Protein AF-0000000067342858 (af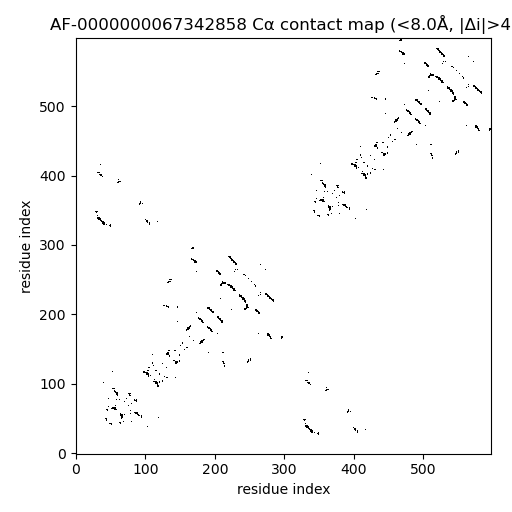db_homodimer)

Secondary structure (DSSP, 8-state):
--------------------------SS-S--S-EEEEEGGGGB-TTT-SBP-SSEEE-TT--EEEHHHHHH-S-TTB-TTT--BS--EE-HHHHHHHHHEEEE-GGGGGT---EEEGGGHHHHHTT-TT--EE--STTT--EE-HHHHHHIIIIIS---EEEEETTBEEEE---SSEEEEEEE-TT---EEEEEEEEETTTEEEEEEEEE-TTPPTT---EEEEEEEEETTTTEEEEEEEEEEEE--TT-S--GGGS--EEEE---TTSTT--EEEEEEEEE--TTS-GGG---B---/--------------------------SS-S--S-EEEEEGGGGB-TTT-SBP-SSEEE-TT--EEEHHHHHH-S-TTB-TTT--BS--EE-HHHHHHHHHEEEE-GGGGGT---EEEGGGHHHHHTT-TT--EE--STTT--EE-HHHHHHIIIIIS---EEEEETTBEEEE---SSEEEEEEE-TT---EEEEEEEEETTTEEEEEEEEE-TTPPTT---EEEEEEEEETTTTEEEEEEEEEEEE--TT-S--GGGS--EEEE---TTSTT--EEEEEEEEE--TTS-GGG---B---

pLDDT: mean 81.12, std 21.32, range [22.53, 97.94]

Solvent-accessible surface area (backbone atoms only — not comparable to full-atom values): 34402 Å² total; per-residue (Å²): 139,83,80,78,76,78,78,79,79,75,78,74,75,77,70,73,72,78,75,73,74,77,73,79,72,68,72,82,76,46,69,65,93,46,59,23,37,31,54,47,73,79,46,34,15,67,78,83,48,37,72,58,43,74,62,31,30,25,33,92,84,22,56,39,32,23,44,73,57,55,70,65,44,88,54,60,47,37,34,87,84,79,59,51,70,82,22,65,43,81,33,52,41,55,40,53,50,47,68,54,22,36,22,58,42,77,36,34,88,65,65,42,81,56,70,31,44,46,84,47,34,64,64,50,58,57,66,38,90,48,39,46,25,34,52,53,55,85,88,65,80,48,68,30,43,65,69,54,42,53,48,44,41,38,68,75,66,61,35,54,74,47,78,42,50,73,65,38,54,44,77,48,78,94,54,84,47,59,36,38,36,37,34,52,44,98,86,67,45,61,41,29,39,37,37,28,42,77,43,82,85,53,23,31,32,38,27,51,37,34,57,28,56,60,46,46,87,90,52,60,60,34,31,36,36,40,40,38,40,27,64,74,71,69,42,72,48,76,49,76,48,67,28,47,44,34,28,25,81,84,30,64,74,62,69,83,73,31,75,58,43,77,42,66,58,72,81,63,86,48,95,75,59,52,72,46,37,35,39,32,55,43,72,63,53,90,89,56,68,79,81,70,67,80,68,56,71,83,126,134,84,75,77,74,78,78,77,78,75,76,73,75,76,70,70,71,78,74,72,74,80,74,81,73,69,72,80,74,43,69,65,95,45,60,22,37,29,52,47,74,79,47,34,15,67,76,83,48,37,72,56,42,75,62,32,28,25,32,91,84,23,55,39,32,25,45,72,56,54,70,65,43,90,55,63,47,38,34,89,83,78,58,51,70,81,21,64,42,82,34,53,41,55,41,51,52,46,66,53,21,35,22,59,41,79,37,34,89,67,65,42,80,55,68,31,44,44,83,48,34,64,64,50,58,58,66,39,90,47,39,46,26,35,52,54,55,86,87,65,79,48,68,30,43,65,69,54,42,52,49,43,40,38,68,75,66,60,34,54,71,46,76,42,51,74,64,39,54,44,77,48,77,94,53,86,45,59,37,37,37,35,34,51,45,96,86,66,45,60,42,30,40,38,38,29,42,79,42,83,85,55,24,31,31,38,29,51,34,34,58,29,55,60,48,45,88,91,52,62,58,33,30,36,35,40,39,37,38,28,64,75,72,69,42,71,49,77,49,75,49,68,27,46,43,33,27,25,80,85,29,64,72,63,71,82,75,31,78,58,43,79,43,66,59,73,81,62,86,47,94,73,60,51,72,48,37,35,38,33,56,42,72,62,53,91,88,56,70,80,82,71,67,81,70,57,71,83,127

Radius of gyration: 39.53 Å; Cα contacts (8 Å, |Δi|>4): 1165; chains: 2; bounding box: 74×125×82 Å

Structure (mmCIF, N/CA/C/O backbone):
data_AF-0000000067342858-model_v1
#
loop_
_entity.id
_entity.type
_entity.pdbx_description
1 polymer 'RING-type E3 ubiquitin transferase'
#
loop_
_atom_site.group_PDB
_atom_site.id
_atom_site.type_symbol
_atom_site.label_atom_id
_atom_site.label_alt_id
_atom_site.label_comp_id
_atom_site.label_asym_id
_atom_site.label_entity_id
_atom_site.label_seq_id
_atom_site.pdbx_PDB_ins_code
_atom_site.Cartn_x
_atom_site.Cartn_y
_atom_site.Cartn_z
_atom_site.occupancy
_atom_site.B_iso_or_equiv
_atom_site.auth_seq_id
_atom_site.auth_comp_id
_atom_site.auth_asym_id
_atom_site.auth_atom_id
_atom_site.pdbx_PDB_model_num
ATOM 1 N N . MET A 1 1 ? 21.906 -48.75 40.406 1 25.83 1 MET A N 1
ATOM 2 C CA . MET A 1 1 ? 20.672 -48.219 39.844 1 25.83 1 MET A CA 1
ATOM 3 C C . MET A 1 1 ? 20.703 -46.688 39.812 1 25.83 1 MET A C 1
ATOM 5 O O . MET A 1 1 ? 20.219 -46 40.719 1 25.83 1 MET A O 1
ATOM 9 N N . SER A 1 2 ? 21.875 -46.094 39.406 1 26.59 2 SER A N 1
ATOM 10 C CA . SER A 1 2 ? 22.375 -44.719 39.5 1 26.59 2 SER A CA 1
ATOM 11 C C . SER A 1 2 ? 21.578 -43.781 38.594 1 26.59 2 SER A C 1
ATOM 13 O O . SER A 1 2 ? 21.438 -44.031 37.406 1 26.59 2 SER A O 1
ATOM 15 N N . SER A 1 3 ? 20.562 -43.031 39.188 1 25.73 3 SER A N 1
ATOM 16 C CA . SER A 1 3 ? 19.469 -42.156 38.781 1 25.73 3 SER A CA 1
ATOM 17 C C . SER A 1 3 ? 19.984 -40.875 38.156 1 25.73 3 SER A C 1
ATOM 19 O O . SER A 1 3 ? 20.484 -40 38.844 1 25.73 3 SER A O 1
ATOM 21 N N . ASP A 1 4 ? 20.75 -40.969 37.031 1 26.08 4 ASP A N 1
ATOM 22 C CA . ASP A 1 4 ? 21.422 -39.844 36.406 1 26.08 4 ASP A CA 1
ATOM 23 C C . ASP A 1 4 ? 20.422 -38.781 35.938 1 26.08 4 ASP A C 1
ATOM 25 O O . ASP A 1 4 ? 19.547 -39.062 35.125 1 26.08 4 ASP A O 1
ATOM 29 N N . GLY A 1 5 ? 19.938 -37.938 36.844 1 23.19 5 GLY A N 1
ATOM 30 C CA . GLY A 1 5 ? 18.969 -36.875 36.719 1 23.19 5 GLY A CA 1
ATOM 31 C C . GLY A 1 5 ? 19.375 -35.812 35.688 1 23.19 5 GLY A C 1
ATOM 32 O O . GLY A 1 5 ? 20.406 -35.156 35.875 1 23.19 5 GLY A O 1
ATOM 33 N N . ILE A 1 6 ? 19.188 -36.094 34.375 1 27.61 6 ILE A N 1
ATOM 34 C CA . ILE A 1 6 ? 19.5 -35.188 33.281 1 27.61 6 ILE A CA 1
ATOM 35 C C . ILE A 1 6 ? 18.812 -33.844 33.5 1 27.61 6 ILE A C 1
ATOM 37 O O . ILE A 1 6 ? 17.594 -33.781 33.688 1 27.61 6 ILE A O 1
ATOM 41 N N . GLU A 1 7 ? 19.5 -32.875 34.125 1 25.16 7 GLU A N 1
ATOM 42 C CA . GLU A 1 7 ? 19.047 -31.516 34.344 1 25.16 7 GLU A CA 1
ATOM 43 C C . GLU A 1 7 ? 18.688 -30.828 33.031 1 25.16 7 GLU A C 1
ATOM 45 O O . GLU A 1 7 ? 19.484 -30.828 32.062 1 25.16 7 GLU A O 1
ATOM 50 N N . ALA A 1 8 ? 17.359 -30.734 32.656 1 26.06 8 ALA A N 1
ATOM 51 C CA . ALA A 1 8 ? 16.688 -30.062 31.531 1 26.06 8 ALA A CA 1
ATOM 52 C C . ALA A 1 8 ? 17.078 -28.594 31.453 1 26.06 8 ALA A C 1
ATOM 54 O O . ALA A 1 8 ? 16.828 -27.828 32.375 1 26.06 8 ALA A O 1
ATOM 55 N N . THR A 1 9 ? 18.281 -28.297 30.953 1 26.48 9 THR A N 1
ATOM 56 C CA . THR A 1 9 ? 18.656 -26.906 30.719 1 26.48 9 THR A CA 1
ATOM 57 C C . THR A 1 9 ? 17.625 -26.203 29.859 1 26.48 9 THR A C 1
ATOM 59 O O . THR A 1 9 ? 17.391 -26.594 28.703 1 26.48 9 THR A O 1
ATOM 62 N N . GLY A 1 10 ? 16.438 -25.781 30.406 1 22.8 10 GLY A N 1
ATOM 63 C CA . GLY A 1 10 ? 15.375 -25 29.812 1 22.8 10 GLY A CA 1
ATOM 64 C C . GLY A 1 10 ? 15.883 -23.766 29.094 1 22.8 10 GLY A C 1
ATOM 65 O O . GLY A 1 10 ? 16.406 -22.844 29.719 1 22.8 10 GLY A O 1
ATOM 66 N N . THR A 1 11 ? 16.562 -23.891 27.938 1 26.41 11 THR A N 1
ATOM 67 C CA . THR A 1 11 ? 16.922 -22.719 27.141 1 26.41 11 THR A CA 1
ATOM 68 C C . THR A 1 11 ? 15.695 -21.844 26.875 1 26.41 11 THR A C 1
ATOM 70 O O . THR A 1 11 ? 14.758 -22.281 26.203 1 26.41 11 THR A O 1
ATOM 73 N N . ARG A 1 12 ? 15.211 -21.047 27.859 1 25.5 12 ARG A N 1
ATOM 74 C CA . ARG A 1 12 ? 14.172 -20.031 27.703 1 25.5 12 ARG A CA 1
ATOM 75 C C . ARG A 1 12 ? 14.445 -19.141 26.5 1 25.5 12 ARG A C 1
ATOM 77 O O . ARG A 1 12 ? 15.5 -18.5 26.406 1 25.5 12 ARG A O 1
ATOM 84 N N . SER A 1 13 ? 13.922 -19.484 25.344 1 28.52 13 SER A N 1
ATOM 85 C CA . SER A 1 13 ? 13.867 -18.609 24.172 1 28.52 13 SER A CA 1
ATOM 86 C C . SER A 1 13 ? 13.359 -17.219 24.547 1 28.52 13 SER A C 1
ATOM 88 O O . SER A 1 13 ? 12.266 -17.078 25.094 1 28.52 13 SER A O 1
ATOM 90 N N . THR A 1 14 ? 14.203 -16.328 25.109 1 29.16 14 THR A N 1
ATOM 91 C CA . THR A 1 14 ? 13.898 -14.922 25.344 1 29.16 14 THR A CA 1
ATOM 92 C C . THR A 1 14 ? 13.117 -14.328 24.172 1 29.16 14 THR A C 1
ATOM 94 O O . THR A 1 14 ? 13.664 -14.148 23.094 1 29.16 14 THR A O 1
ATOM 97 N N . GLU A 1 15 ? 11.898 -14.719 23.984 1 30.17 15 GLU A N 1
ATOM 98 C CA . GLU A 1 15 ? 11 -13.969 23.125 1 30.17 15 GLU A CA 1
ATOM 99 C C . GLU A 1 15 ? 11.086 -12.469 23.406 1 30.17 15 GLU A C 1
ATOM 101 O O . GLU A 1 15 ? 10.82 -12.023 24.516 1 30.17 15 GLU A O 1
ATOM 106 N N . GLU A 1 16 ? 12.117 -11.797 22.969 1 32.66 16 GLU A N 1
ATOM 107 C CA . GLU A 1 16 ? 12.148 -10.336 23.094 1 32.66 16 GLU A CA 1
ATOM 108 C C . GLU A 1 16 ? 10.781 -9.727 22.797 1 32.66 16 GLU A C 1
ATOM 110 O O . GLU A 1 16 ? 10.164 -10.062 21.781 1 32.66 16 GLU A O 1
ATOM 115 N N . PRO A 1 17 ? 10.039 -9.336 23.812 1 31.23 17 PRO A N 1
ATOM 116 C CA . PRO A 1 17 ? 8.727 -8.719 23.609 1 31.23 17 PRO A CA 1
ATOM 117 C C . PRO A 1 17 ? 8.719 -7.703 22.469 1 31.23 17 PRO A C 1
ATOM 119 O O . PRO A 1 17 ? 9.719 -7.008 22.25 1 31.23 17 PRO A O 1
ATOM 122 N N . MET A 1 18 ? 8.094 -7.988 21.438 1 32.47 18 MET A N 1
ATOM 123 C CA . MET A 1 18 ? 7.727 -7 20.422 1 32.47 18 MET A CA 1
ATOM 124 C C . MET A 1 18 ? 7.242 -5.707 21.078 1 32.47 18 MET A C 1
ATOM 126 O O . MET A 1 18 ? 6.203 -5.688 21.734 1 32.47 18 MET A O 1
ATOM 130 N N . MET A 1 19 ? 8.117 -4.949 21.734 1 28.22 19 MET A N 1
ATOM 131 C CA . MET A 1 19 ? 7.746 -3.693 22.391 1 28.22 19 MET A CA 1
ATOM 132 C C . MET A 1 19 ? 6.746 -2.914 21.547 1 28.22 19 MET A C 1
ATOM 134 O O . MET A 1 19 ? 7.043 -2.533 20.406 1 28.22 19 MET A O 1
ATOM 138 N N . GLU A 1 20 ? 5.555 -3.205 21.625 1 32.12 20 GLU A N 1
ATOM 139 C CA . GLU A 1 20 ? 4.484 -2.328 21.156 1 32.12 20 GLU A CA 1
ATOM 140 C C . GLU A 1 20 ? 4.684 -0.899 21.656 1 32.12 20 GLU A C 1
ATOM 142 O O . GLU A 1 20 ? 4.566 -0.631 22.859 1 32.12 20 GLU A O 1
ATOM 147 N N . THR A 1 21 ? 5.695 -0.177 21.328 1 30.83 21 THR A N 1
ATOM 148 C CA . THR A 1 21 ? 5.809 1.231 21.688 1 30.83 21 THR A CA 1
ATOM 149 C C . THR A 1 21 ? 4.484 1.955 21.453 1 30.83 21 THR A C 1
ATOM 151 O O . THR A 1 21 ? 3.955 1.951 20.344 1 30.83 21 THR A O 1
ATOM 154 N N . LYS A 1 22 ? 3.6 1.973 22.391 1 29.86 22 LYS A N 1
ATOM 155 C CA . LYS A 1 22 ? 2.406 2.811 22.469 1 29.86 22 LYS A CA 1
ATOM 156 C C . LYS A 1 22 ? 2.742 4.273 22.203 1 29.86 22 LYS A C 1
ATOM 158 O O . LYS A 1 22 ? 3.479 4.902 22.953 1 29.86 22 LYS A O 1
ATOM 163 N N . ARG A 1 23 ? 2.959 4.734 21.031 1 35.06 23 ARG A N 1
ATOM 164 C CA . ARG A 1 23 ? 3.121 6.125 20.609 1 35.06 23 ARG A CA 1
ATOM 165 C C . ARG A 1 23 ? 2 6.996 21.156 1 35.06 23 ARG A C 1
ATOM 167 O O . ARG A 1 23 ? 0.822 6.742 20.906 1 35.06 23 ARG A O 1
ATOM 174 N N . ARG A 1 24 ? 2.133 7.543 22.312 1 31.53 24 ARG A N 1
ATOM 175 C CA . ARG A 1 24 ? 1.28 8.672 22.656 1 31.53 24 ARG A CA 1
ATOM 176 C C . ARG A 1 24 ? 1.349 9.758 21.578 1 31.53 24 ARG A C 1
ATOM 178 O O . ARG A 1 24 ? 2.42 10.305 21.312 1 31.53 24 ARG A O 1
ATOM 185 N N . ARG A 1 25 ? 0.601 9.672 20.531 1 33.81 25 ARG A N 1
ATOM 186 C CA . ARG A 1 25 ? 0.325 10.656 19.5 1 33.81 25 ARG A CA 1
ATOM 187 C C . ARG A 1 25 ? 0.035 12.023 20.094 1 33.81 25 ARG A C 1
ATOM 189 O O . ARG A 1 25 ? -1.088 12.297 20.516 1 33.81 25 ARG A O 1
ATOM 196 N N . THR A 1 26 ? 0.784 12.523 20.859 1 32.31 26 THR A N 1
ATOM 197 C CA . THR A 1 26 ? 0.314 13.852 21.234 1 32.31 26 THR A CA 1
ATOM 198 C C . THR A 1 26 ? -0.081 14.656 20 1 32.31 26 THR A C 1
ATOM 200 O O . THR A 1 26 ? -1.143 15.281 19.984 1 32.31 26 THR A O 1
ATOM 203 N N . GLY A 1 27 ? 0.974 15.438 19.375 1 35.84 27 GLY A N 1
ATOM 204 C CA . GLY A 1 27 ? 0.643 16.516 18.453 1 35.84 27 GLY A CA 1
ATOM 205 C C . GLY A 1 27 ? -0.039 16.031 17.188 1 35.84 27 GLY A C 1
ATOM 206 O O . GLY A 1 27 ? 0.161 14.898 16.766 1 35.84 27 GLY A O 1
ATOM 207 N N . LYS A 1 28 ? -1.303 16.531 16.812 1 39.69 28 LYS A N 1
ATOM 208 C CA . LYS A 1 28 ? -2.289 16.297 15.758 1 39.69 28 LYS A CA 1
ATOM 209 C C . LYS A 1 28 ? -1.612 16.047 14.414 1 39.69 28 LYS A C 1
ATOM 211 O O . LYS A 1 28 ? -2.285 15.836 13.398 1 39.69 28 LYS A O 1
ATOM 216 N N . GLU A 1 29 ? -0.425 16.547 14.203 1 42.97 29 GLU A N 1
ATOM 217 C CA . GLU A 1 29 ? -0.01 16.406 12.805 1 42.97 29 GLU A CA 1
ATOM 218 C C . GLU A 1 29 ? 0.329 14.953 12.477 1 42.97 29 GLU A C 1
ATOM 220 O O . GLU A 1 29 ? 1.195 14.688 11.641 1 42.97 29 GLU A O 1
ATOM 225 N N . GLY A 1 30 ? 0.067 14.133 13.359 1 45.06 30 GLY A N 1
ATOM 226 C CA . GLY A 1 30 ? 0.321 12.773 12.906 1 45.06 30 GLY A CA 1
ATOM 227 C C . GLY A 1 30 ? -0.288 12.469 11.555 1 45.06 30 GLY A C 1
ATOM 228 O O . GLY A 1 30 ? -1.167 13.188 11.086 1 45.06 30 GLY A O 1
ATOM 229 N N . SER A 1 31 ? 0.446 11.727 10.688 1 51.41 31 SER A N 1
ATOM 230 C CA . SER A 1 31 ? -0.013 11.32 9.359 1 51.41 31 SER A CA 1
ATOM 231 C C . SER A 1 31 ? -1.472 10.875 9.398 1 51.41 31 SER A C 1
ATOM 233 O O . SER A 1 31 ? -1.879 10.125 10.289 1 51.41 31 SER A O 1
ATOM 235 N N . VAL A 1 32 ? -2.393 11.773 9.086 1 54.97 32 VAL A N 1
ATOM 236 C CA . VAL A 1 32 ? -3.762 11.336 8.836 1 54.97 32 VAL A CA 1
ATOM 237 C C . VAL A 1 32 ? -3.756 9.914 8.281 1 54.97 32 VAL A C 1
ATOM 239 O O . VAL A 1 32 ? -2.848 9.531 7.543 1 54.97 32 VAL A O 1
ATOM 242 N N . ALA A 1 33 ? -4.586 9.047 8.898 1 63.28 33 ALA A N 1
ATOM 243 C CA . ALA A 1 33 ? -4.973 7.645 8.758 1 63.28 33 ALA A CA 1
ATOM 244 C C . ALA A 1 33 ? -5.324 7.32 7.305 1 63.28 33 ALA A C 1
ATOM 246 O O . ALA A 1 33 ? -6.238 7.926 6.734 1 63.28 33 ALA A O 1
ATOM 247 N N . GLY A 1 34 ? -4.117 7.152 6.395 1 83.44 34 GLY A N 1
ATOM 248 C CA . GLY A 1 34 ? -4.465 6.613 5.09 1 83.44 34 GLY A CA 1
ATOM 249 C C . GLY A 1 34 ? -3.564 5.469 4.656 1 83.44 34 GLY A C 1
ATOM 250 O O . GLY A 1 34 ? -2.516 5.238 5.262 1 83.44 34 GLY A O 1
ATOM 251 N N . ASP A 1 35 ? -4.121 4.695 3.846 1 93.19 35 ASP A N 1
ATOM 252 C CA . ASP A 1 35 ? -3.383 3.566 3.287 1 93.19 35 ASP A CA 1
ATOM 253 C C . ASP A 1 35 ? -2.703 3.951 1.974 1 93.19 35 ASP A C 1
ATOM 255 O O . ASP A 1 35 ? -3.289 4.656 1.148 1 93.19 35 ASP A O 1
ATOM 259 N N . GLY A 1 36 ? -1.426 3.668 1.98 1 95.81 36 GLY A N 1
ATOM 260 C CA . GLY A 1 36 ? -0.718 3.756 0.713 1 95.81 36 GLY A CA 1
ATOM 261 C C . GLY A 1 36 ? -0.743 2.461 -0.075 1 95.81 36 GLY A C 1
ATOM 262 O O . GLY A 1 36 ? -1.116 1.412 0.455 1 95.81 36 GLY A O 1
ATOM 263 N N . THR A 1 37 ? -0.536 2.598 -1.383 1 96.38 37 THR A N 1
ATOM 264 C CA . THR A 1 37 ? -0.442 1.429 -2.25 1 96.38 37 THR A CA 1
ATOM 265 C C . THR A 1 37 ? 0.983 1.251 -2.766 1 96.38 37 THR A C 1
ATOM 267 O O . THR A 1 37 ? 1.704 2.232 -2.963 1 96.38 37 THR A O 1
ATOM 270 N N . ILE A 1 38 ? 1.352 0.044 -2.891 1 96.31 38 ILE A N 1
ATOM 271 C CA . ILE A 1 38 ? 2.674 -0.273 -3.416 1 96.31 38 ILE A CA 1
ATOM 272 C C . ILE A 1 38 ? 2.574 -1.441 -4.395 1 96.31 38 ILE A C 1
ATOM 274 O O . ILE A 1 38 ? 1.847 -2.406 -4.148 1 96.31 38 ILE A O 1
ATOM 278 N N . ALA A 1 39 ? 3.254 -1.263 -5.5 1 94.81 39 ALA A N 1
ATOM 279 C CA . ALA A 1 39 ? 3.352 -2.398 -6.41 1 94.81 39 ALA A CA 1
ATOM 280 C C . ALA A 1 39 ? 4.141 -3.541 -5.785 1 94.81 39 ALA A C 1
ATOM 282 O O . ALA A 1 39 ? 5.281 -3.354 -5.352 1 94.81 39 ALA A O 1
ATOM 283 N N . LEU A 1 40 ? 3.549 -4.676 -5.758 1 94.44 40 LEU A N 1
ATOM 284 C CA . LEU A 1 40 ? 4.168 -5.812 -5.082 1 94.44 40 LEU A CA 1
ATOM 285 C C . LEU A 1 40 ? 5.48 -6.195 -5.754 1 94.44 40 LEU A C 1
ATOM 287 O O . LEU A 1 40 ? 6.387 -6.727 -5.109 1 94.44 40 LEU A O 1
ATOM 291 N N . GLU A 1 41 ? 5.621 -5.891 -6.988 1 92.69 41 GLU A N 1
ATOM 292 C CA . GLU A 1 41 ? 6.848 -6.188 -7.723 1 92.69 41 GLU A CA 1
ATOM 293 C C . GLU A 1 41 ? 8.039 -5.43 -7.137 1 92.69 41 GLU A C 1
ATOM 295 O O . GLU A 1 41 ? 9.188 -5.852 -7.289 1 92.69 41 GLU A O 1
ATOM 300 N N . ALA A 1 42 ? 7.746 -4.328 -6.52 1 93.81 42 ALA A N 1
ATOM 301 C CA . ALA A 1 42 ? 8.797 -3.525 -5.898 1 93.81 42 ALA A CA 1
ATOM 302 C C . ALA A 1 42 ? 9.398 -4.242 -4.695 1 93.81 42 ALA A C 1
ATOM 304 O O . ALA A 1 42 ? 10.453 -3.846 -4.188 1 93.81 42 ALA A O 1
ATOM 305 N N . LEU A 1 43 ? 8.781 -5.309 -4.301 1 96.12 43 LEU A N 1
ATOM 306 C CA . LEU A 1 43 ? 9.195 -6.035 -3.104 1 96.12 43 LEU A CA 1
ATOM 307 C C . LEU A 1 43 ? 9.734 -7.414 -3.465 1 96.12 43 LEU A C 1
ATOM 309 O O . LEU A 1 43 ? 9.688 -8.336 -2.65 1 96.12 43 LEU A O 1
ATOM 313 N N . ASP A 1 44 ? 10.203 -7.551 -4.645 1 95.62 44 ASP A N 1
ATOM 314 C CA . ASP A 1 44 ? 10.758 -8.828 -5.078 1 95.62 44 ASP A CA 1
ATOM 315 C C . ASP A 1 44 ? 12.25 -8.898 -4.793 1 95.62 44 ASP A C 1
ATOM 317 O O . ASP A 1 44 ? 12.953 -7.891 -4.871 1 95.62 44 ASP A O 1
ATOM 321 N N . CYS A 1 45 ? 12.695 -10.07 -4.492 1 97.19 45 CYS A N 1
ATOM 322 C CA . CYS A 1 45 ? 14.125 -10.344 -4.352 1 97.19 45 CYS A CA 1
ATOM 323 C C . CYS A 1 45 ? 14.852 -10.125 -5.672 1 97.19 45 CYS A C 1
ATOM 325 O O . CYS A 1 45 ? 14.359 -10.508 -6.73 1 97.19 45 CYS A O 1
ATOM 327 N N . THR A 1 46 ? 16.016 -9.562 -5.605 1 96.44 46 THR A N 1
ATOM 328 C CA . THR A 1 46 ? 16.734 -9.234 -6.824 1 96.44 46 THR A CA 1
ATOM 329 C C . THR A 1 46 ? 17.516 -10.445 -7.332 1 96.44 46 THR A C 1
ATOM 331 O O . THR A 1 46 ? 18.125 -10.398 -8.398 1 96.44 46 THR A O 1
ATOM 334 N N . VAL A 1 47 ? 17.469 -11.516 -6.637 1 95.62 47 VAL A N 1
ATOM 335 C CA . VAL A 1 47 ? 18.188 -12.727 -7.027 1 95.62 47 VAL A CA 1
ATOM 336 C C . VAL A 1 47 ? 17.203 -13.766 -7.555 1 95.62 47 VAL A C 1
ATOM 338 O O . VAL A 1 47 ? 17.297 -14.203 -8.703 1 95.62 47 VAL A O 1
ATOM 341 N N . CYS A 1 48 ? 16.203 -14.125 -6.793 1 94.25 48 CYS A N 1
ATOM 342 C CA . CYS A 1 48 ? 15.289 -15.18 -7.199 1 94.25 48 CYS A CA 1
ATOM 343 C C . CYS A 1 48 ? 14.062 -14.594 -7.891 1 94.25 48 CYS A C 1
ATOM 345 O O . CYS A 1 48 ? 13.297 -15.32 -8.523 1 94.25 48 CYS A O 1
ATOM 347 N N . TYR A 1 49 ? 13.75 -13.312 -7.637 1 93.69 49 TYR A N 1
ATOM 348 C CA . TYR A 1 49 ? 12.672 -12.562 -8.266 1 93.69 49 TYR A CA 1
ATOM 349 C C . TYR A 1 49 ? 11.32 -12.969 -7.688 1 93.69 49 TYR A C 1
ATOM 351 O O . TYR A 1 49 ? 10.273 -12.672 -8.273 1 93.69 49 TYR A O 1
ATOM 359 N N . HIS A 1 50 ? 11.305 -13.664 -6.637 1 92.62 50 HIS A N 1
ATOM 360 C CA . HIS A 1 50 ? 10.094 -13.961 -5.879 1 92.62 50 HIS A CA 1
ATOM 361 C C . HIS A 1 50 ? 9.867 -12.945 -4.766 1 92.62 50 HIS A C 1
ATOM 363 O O . HIS A 1 50 ? 10.773 -12.18 -4.434 1 92.62 50 HIS A O 1
ATOM 369 N N . PRO A 1 51 ? 8.672 -12.93 -4.254 1 94.31 51 PRO A N 1
ATOM 370 C CA . PRO A 1 51 ? 8.422 -12.016 -3.131 1 94.31 51 PRO A CA 1
ATOM 371 C C . PRO A 1 51 ? 9.414 -12.211 -1.984 1 94.31 51 PRO A C 1
ATOM 373 O O . PRO A 1 51 ? 9.703 -13.352 -1.601 1 94.31 51 PRO A O 1
ATOM 376 N N . LEU A 1 52 ? 9.82 -11.156 -1.478 1 96.94 52 LEU A N 1
ATOM 377 C CA . LEU A 1 52 ? 10.805 -11.172 -0.397 1 96.94 52 LEU A CA 1
ATOM 378 C C . LEU A 1 52 ? 10.266 -11.922 0.815 1 96.94 52 LEU A C 1
ATOM 380 O O . LEU A 1 52 ? 9.086 -11.781 1.161 1 96.94 52 LEU A O 1
ATOM 384 N N . ARG A 1 53 ? 11.156 -12.633 1.418 1 95.44 53 ARG A N 1
ATOM 385 C CA . ARG A 1 53 ? 10.859 -13.281 2.689 1 95.44 53 ARG A CA 1
ATOM 386 C C . ARG A 1 53 ? 11.883 -12.906 3.75 1 95.44 53 ARG A C 1
ATOM 388 O O . ARG A 1 53 ? 13.094 -12.984 3.508 1 95.44 53 ARG A O 1
ATOM 395 N N . PRO A 1 54 ? 11.359 -12.531 4.855 1 95.44 54 PRO A N 1
ATOM 396 C CA . PRO A 1 54 ? 12.305 -12.242 5.934 1 95.44 54 PRO A CA 1
ATOM 397 C C . PRO A 1 54 ? 13.125 -13.469 6.348 1 95.44 54 PRO A C 1
ATOM 399 O O . PRO A 1 54 ? 12.648 -14.602 6.207 1 95.44 54 PRO A O 1
ATOM 402 N N . PRO A 1 55 ? 14.375 -13.234 6.918 1 97.31 55 PRO A N 1
ATOM 403 C CA . PRO A 1 55 ? 15.094 -11.969 7.066 1 97.31 55 PRO A CA 1
ATOM 404 C C . PRO A 1 55 ? 15.602 -11.414 5.734 1 97.31 55 PRO A C 1
ATOM 406 O O . PRO A 1 55 ? 16.094 -12.18 4.898 1 97.31 55 PRO A O 1
ATOM 409 N N . VAL A 1 56 ? 15.508 -10.148 5.535 1 97.94 56 VAL A N 1
ATOM 410 C CA . VAL A 1 56 ? 15.875 -9.484 4.289 1 97.94 56 VAL A CA 1
ATOM 411 C C . VAL A 1 56 ? 17.234 -8.805 4.438 1 97.94 56 VAL A C 1
ATOM 413 O O . VAL A 1 56 ? 17.547 -8.273 5.504 1 97.94 56 VAL A O 1
ATOM 416 N N . PHE A 1 57 ? 18.047 -8.797 3.373 1 97.56 57 PHE A N 1
ATOM 417 C CA . PHE A 1 57 ? 19.359 -8.18 3.32 1 97.56 57 PHE A CA 1
ATOM 418 C C . PHE A 1 57 ? 19.453 -7.195 2.162 1 97.56 57 PHE A C 1
ATOM 420 O O . PHE A 1 57 ? 18.766 -7.348 1.153 1 97.56 57 PHE A O 1
ATOM 427 N N . GLN A 1 58 ? 20.266 -6.188 2.287 1 97.5 58 GLN A N 1
ATOM 428 C CA . GLN A 1 58 ? 20.484 -5.227 1.21 1 97.5 58 GLN A CA 1
ATOM 429 C C . GLN A 1 58 ? 21.969 -5.031 0.944 1 97.5 58 GLN A C 1
ATOM 431 O O . GLN A 1 58 ? 22.797 -5.137 1.86 1 97.5 58 GLN A O 1
ATOM 436 N N . CYS A 1 59 ? 22.266 -4.73 -0.25 1 96.5 59 CYS A N 1
ATOM 437 C CA . CYS A 1 59 ? 23.641 -4.336 -0.553 1 96.5 59 CYS A CA 1
ATOM 438 C C . CYS A 1 59 ? 23.844 -2.842 -0.315 1 96.5 59 CYS A C 1
ATOM 440 O O . CYS A 1 59 ? 22.922 -2.148 0.116 1 96.5 59 CYS A O 1
ATOM 442 N N . ALA A 1 60 ? 24.984 -2.293 -0.687 1 94.75 60 ALA A N 1
ATOM 443 C CA . ALA A 1 60 ? 25.391 -0.929 -0.353 1 94.75 60 ALA A CA 1
ATOM 444 C C . ALA A 1 60 ? 24.594 0.092 -1.156 1 94.75 60 ALA A C 1
ATOM 446 O O . ALA A 1 60 ? 24.562 1.275 -0.809 1 94.75 60 ALA A O 1
ATOM 447 N N . VAL A 1 61 ? 23.969 -0.416 -2.232 1 94.5 61 VAL A N 1
ATOM 448 C CA . VAL A 1 61 ? 23.219 0.549 -3.023 1 94.5 61 VAL A CA 1
ATOM 449 C C . VAL A 1 61 ? 21.734 0.212 -2.963 1 94.5 61 VAL A C 1
ATOM 451 O O . VAL A 1 61 ? 20.922 0.761 -3.725 1 94.5 61 VAL A O 1
ATOM 454 N N . GLY A 1 62 ? 21.312 -0.785 -2.191 1 95.81 62 GLY A N 1
ATOM 455 C CA . GLY A 1 62 ? 19.906 -0.923 -1.866 1 95.81 62 GLY A CA 1
ATOM 456 C C . GLY A 1 62 ? 19.25 -2.119 -2.535 1 95.81 62 GLY A C 1
ATOM 457 O O . GLY A 1 62 ? 18.031 -2.287 -2.465 1 95.81 62 GLY A O 1
ATOM 458 N N . HIS A 1 63 ? 20.016 -2.969 -3.221 1 97.06 63 HIS A N 1
ATOM 459 C CA . HIS A 1 63 ? 19.422 -4.211 -3.713 1 97.06 63 HIS A CA 1
ATOM 460 C C . HIS A 1 63 ? 19.094 -5.156 -2.564 1 97.06 63 HIS A C 1
ATOM 462 O O . HIS A 1 63 ? 19.922 -5.359 -1.667 1 97.06 63 HIS A O 1
ATOM 468 N N . VAL A 1 64 ? 17.906 -5.742 -2.648 1 97.94 64 VAL A N 1
ATOM 469 C CA . VAL A 1 64 ? 17.453 -6.551 -1.522 1 97.94 64 VAL A CA 1
ATOM 470 C C . VAL A 1 64 ? 17.344 -8.016 -1.944 1 97.94 64 VAL A C 1
ATOM 472 O O . VAL A 1 64 ? 17.016 -8.32 -3.092 1 97.94 64 VAL A O 1
ATOM 475 N N . ILE A 1 65 ? 17.672 -8.898 -0.988 1 97.94 65 ILE A N 1
ATOM 476 C CA . ILE A 1 65 ? 17.625 -10.336 -1.262 1 97.94 65 ILE A CA 1
ATOM 477 C C . ILE A 1 65 ? 17.062 -11.07 -0.049 1 97.94 65 ILE A C 1
ATOM 479 O O . ILE A 1 65 ? 17.156 -10.578 1.079 1 97.94 65 ILE A O 1
ATOM 483 N N . CYS A 1 66 ? 16.453 -12.172 -0.249 1 96.88 66 CYS A N 1
ATOM 484 C CA . CYS A 1 66 ? 16 -13.078 0.804 1 96.88 66 CYS A CA 1
ATOM 485 C C . CYS A 1 66 ? 17.188 -13.711 1.523 1 96.88 66 CYS A C 1
ATOM 487 O O . CYS A 1 66 ? 18.297 -13.766 0.981 1 96.88 66 CYS A O 1
ATOM 489 N N . SER A 1 67 ? 16.828 -14.203 2.67 1 95.75 67 SER A N 1
ATOM 490 C CA . SER A 1 67 ? 17.844 -14.914 3.434 1 95.75 67 SER A CA 1
ATOM 491 C C . SER A 1 67 ? 18.297 -16.172 2.703 1 95.75 67 SER A C 1
ATOM 493 O O . SER A 1 67 ? 19.5 -16.469 2.646 1 95.75 67 SER A O 1
ATOM 495 N N . SER A 1 68 ? 17.391 -16.938 2.104 1 96.06 68 SER A N 1
ATOM 496 C CA . SER A 1 68 ? 17.734 -18.156 1.382 1 96.06 68 SER A CA 1
ATOM 497 C C . SER A 1 68 ? 18.641 -17.859 0.193 1 96.06 68 SER A C 1
ATOM 499 O O . SER A 1 68 ? 19.562 -18.641 -0.099 1 96.06 68 SER A O 1
ATOM 501 N N . CYS A 1 69 ? 18.375 -16.797 -0.449 1 96.69 69 CYS A N 1
ATOM 502 C CA . CYS A 1 69 ? 19.203 -16.391 -1.577 1 96.69 69 CYS A CA 1
ATOM 503 C C . CYS A 1 69 ? 20.578 -15.93 -1.105 1 96.69 69 CYS A C 1
ATOM 505 O O . CYS A 1 69 ? 21.594 -16.219 -1.746 1 96.69 69 CYS A O 1
ATOM 507 N N . HIS A 1 70 ? 20.562 -15.203 -0.04 1 96.75 70 HIS A N 1
ATOM 508 C CA . HIS A 1 70 ? 21.828 -14.758 0.532 1 96.75 70 HIS A CA 1
ATOM 509 C C . HIS A 1 70 ? 22.734 -15.945 0.841 1 96.75 70 HIS A C 1
ATOM 511 O O . HIS A 1 70 ? 23.922 -15.914 0.536 1 96.75 70 HIS A O 1
ATOM 517 N N . ASP A 1 71 ? 22.172 -16.969 1.378 1 96.06 71 ASP A N 1
ATOM 518 C CA . ASP A 1 71 ? 22.922 -18.156 1.777 1 96.06 71 ASP A CA 1
ATOM 519 C C . ASP A 1 71 ? 23.484 -18.891 0.56 1 96.06 71 ASP A C 1
ATOM 521 O O . ASP A 1 71 ? 24.531 -19.531 0.644 1 96.06 71 ASP A O 1
ATOM 525 N N . LYS A 1 72 ? 22.859 -18.734 -0.522 1 95.25 72 LYS A N 1
ATOM 526 C CA . LYS A 1 72 ? 23.219 -19.469 -1.73 1 95.25 72 LYS A CA 1
ATOM 527 C C . LYS A 1 72 ? 24.266 -18.719 -2.539 1 95.25 72 LYS A C 1
ATOM 529 O O . LYS A 1 72 ? 24.812 -19.25 -3.514 1 95.25 72 LYS A O 1
ATOM 534 N N . LEU A 1 73 ? 24.609 -17.531 -2.127 1 95.12 73 LEU A N 1
ATOM 535 C CA . LEU A 1 73 ? 25.562 -16.75 -2.883 1 95.12 73 LEU A CA 1
ATOM 536 C C . LEU A 1 73 ? 26.953 -17.375 -2.832 1 95.12 73 LEU A C 1
ATOM 538 O O . LEU A 1 73 ? 27.422 -17.766 -1.761 1 95.12 73 LEU A O 1
ATOM 542 N N . LYS A 1 74 ? 27.562 -17.469 -3.939 1 93.5 74 LYS A N 1
ATOM 543 C CA . LYS A 1 74 ? 28.922 -17.984 -4 1 93.5 74 LYS A CA 1
ATOM 544 C C . LYS A 1 74 ? 29.906 -17.031 -3.326 1 93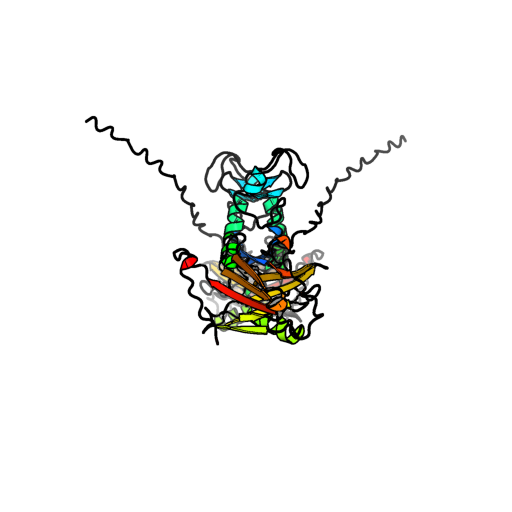.5 74 LYS A C 1
ATOM 546 O O . LYS A 1 74 ? 30.75 -17.453 -2.549 1 93.5 74 LYS A O 1
ATOM 551 N N . ASN A 1 75 ? 29.797 -15.75 -3.709 1 94.31 75 ASN A N 1
ATOM 552 C CA . ASN A 1 75 ? 30.578 -14.68 -3.105 1 94.31 75 ASN A CA 1
ATOM 553 C C . ASN A 1 75 ? 29.688 -13.719 -2.32 1 94.31 75 ASN A C 1
ATOM 555 O O . ASN A 1 75 ? 29.016 -12.875 -2.91 1 94.31 75 ASN A O 1
ATOM 559 N N . LYS A 1 76 ? 29.734 -13.789 -1.087 1 93.12 76 LYS A N 1
ATOM 560 C CA . LYS A 1 76 ? 28.844 -13.023 -0.223 1 93.12 76 LYS A CA 1
ATOM 561 C C . LYS A 1 76 ? 29.328 -11.586 -0.076 1 93.12 76 LYS A C 1
ATOM 563 O O . LYS A 1 76 ? 28.609 -10.734 0.452 1 93.12 76 LYS A O 1
ATOM 568 N N . ASN A 1 77 ? 30.516 -11.258 -0.592 1 95 77 ASN A N 1
ATOM 569 C CA . ASN A 1 77 ? 31.062 -9.906 -0.474 1 95 77 ASN A CA 1
ATOM 570 C C . ASN A 1 77 ? 30.703 -9.047 -1.677 1 95 77 ASN A C 1
ATOM 572 O O . ASN A 1 77 ? 30.984 -7.848 -1.702 1 95 77 ASN A O 1
ATOM 576 N N . LYS A 1 78 ? 30.125 -9.703 -2.584 1 95.94 78 LYS A N 1
ATOM 577 C CA . LYS A 1 78 ? 29.766 -9.008 -3.811 1 95.94 78 LYS A CA 1
ATOM 578 C C . LYS A 1 78 ? 28.266 -9.141 -4.098 1 95.94 78 LYS A C 1
ATOM 580 O O . LYS A 1 78 ? 27.719 -10.234 -4.012 1 95.94 78 LYS A O 1
ATOM 585 N N . CYS A 1 79 ? 27.703 -8.086 -4.406 1 96.38 79 CYS A N 1
ATOM 586 C CA . CYS A 1 79 ? 26.281 -8.117 -4.742 1 96.38 79 CYS A CA 1
ATOM 587 C C . CYS A 1 79 ? 26.062 -8.773 -6.098 1 96.38 79 CYS A C 1
ATOM 589 O O . CYS A 1 79 ? 26.719 -8.422 -7.082 1 96.38 79 CYS A O 1
ATOM 591 N N . HIS A 1 80 ? 25.141 -9.594 -6.242 1 94.44 80 HIS A N 1
ATOM 592 C CA . HIS A 1 80 ? 24.828 -10.328 -7.465 1 94.44 80 HIS A CA 1
ATOM 593 C C . HIS A 1 80 ? 24.234 -9.406 -8.516 1 94.44 80 HIS A C 1
ATOM 595 O O . HIS A 1 80 ? 24.516 -9.547 -9.711 1 94.44 80 HIS A O 1
ATOM 601 N N . ALA A 1 81 ? 23.406 -8.461 -8.086 1 93.62 81 ALA A N 1
ATOM 602 C CA . ALA A 1 81 ? 22.641 -7.605 -8.992 1 93.62 81 ALA A CA 1
ATOM 603 C C . ALA A 1 81 ? 23.516 -6.48 -9.547 1 93.62 81 ALA A C 1
ATOM 605 O O . ALA A 1 81 ? 23.344 -6.07 -10.695 1 93.62 81 ALA A O 1
ATOM 606 N N . CYS A 1 82 ? 24.547 -5.902 -8.734 1 94.69 82 CYS A N 1
ATOM 607 C CA . CYS A 1 82 ? 25.25 -4.703 -9.18 1 94.69 82 CYS A CA 1
ATOM 608 C C . CYS A 1 82 ? 26.75 -4.855 -9.023 1 94.69 82 CYS A C 1
ATOM 610 O O . CYS A 1 82 ? 27.516 -3.965 -9.406 1 94.69 82 CYS A O 1
ATOM 612 N N . ALA A 1 83 ? 27.281 -5.781 -8.312 1 94.31 83 ALA A N 1
ATOM 613 C CA . ALA A 1 83 ? 28.672 -6.172 -8.188 1 94.31 83 ALA A CA 1
ATOM 614 C C . ALA A 1 83 ? 29.406 -5.27 -7.199 1 94.31 83 ALA A C 1
ATOM 616 O O . ALA A 1 83 ? 30.641 -5.336 -7.078 1 94.31 83 ALA A O 1
ATOM 617 N N . ILE A 1 84 ? 28.672 -4.449 -6.555 1 95.31 84 ILE A N 1
ATOM 618 C CA . ILE A 1 84 ? 29.328 -3.615 -5.547 1 95.31 84 ILE A CA 1
ATOM 619 C C . ILE A 1 84 ? 29.859 -4.492 -4.422 1 95.31 84 ILE A C 1
ATOM 621 O O . ILE A 1 84 ? 29.266 -5.508 -4.07 1 95.31 84 ILE A O 1
ATOM 625 N N . THR A 1 85 ? 30.984 -4.082 -3.869 1 95.56 85 THR A N 1
ATOM 626 C CA . THR A 1 85 ? 31.609 -4.855 -2.799 1 95.56 85 THR A CA 1
ATOM 627 C C . THR A 1 85 ? 31.172 -4.34 -1.433 1 95.56 85 THR A C 1
ATOM 629 O O . THR A 1 85 ? 30.656 -3.227 -1.32 1 95.56 85 THR A O 1
ATOM 632 N N . GLY A 1 86 ? 31.234 -5.164 -0.37 1 94.62 86 GLY A N 1
ATOM 633 C CA . GLY A 1 86 ? 30.875 -4.789 0.987 1 94.62 86 GLY A CA 1
ATOM 634 C C . GLY A 1 86 ? 29.828 -5.711 1.604 1 94.62 86 GLY A C 1
ATOM 635 O O . GLY A 1 86 ? 29.531 -5.602 2.793 1 94.62 86 GLY A O 1
ATOM 636 N N . GLY A 1 87 ? 29.359 -6.594 0.727 1 94.38 87 GLY A N 1
ATOM 637 C CA . GLY A 1 87 ? 28.422 -7.59 1.211 1 94.38 87 GLY A CA 1
ATOM 638 C C . GLY A 1 87 ? 27.016 -7.039 1.414 1 94.38 87 GLY A C 1
ATOM 639 O O . GLY A 1 87 ? 26.641 -6.043 0.795 1 94.38 87 GLY A O 1
ATOM 640 N N . TYR A 1 88 ? 26.219 -7.832 2.197 1 95.5 88 TYR A N 1
ATOM 641 C CA . TYR A 1 88 ? 24.828 -7.488 2.475 1 95.5 88 TYR A CA 1
ATOM 642 C C . TYR A 1 88 ? 24.625 -7.227 3.963 1 95.5 88 TYR A C 1
ATOM 644 O O . TYR A 1 88 ? 25.188 -7.918 4.809 1 95.5 88 TYR A O 1
ATOM 652 N N . ASN A 1 89 ? 23.828 -6.172 4.211 1 94.81 89 ASN A N 1
ATOM 653 C CA . ASN A 1 89 ? 23.453 -5.887 5.59 1 94.81 89 ASN A CA 1
ATOM 654 C C . ASN A 1 89 ? 22 -6.262 5.863 1 94.81 89 ASN A C 1
ATOM 656 O O . ASN A 1 89 ? 21.156 -6.207 4.961 1 94.81 89 ASN A O 1
ATOM 660 N N . ARG A 1 90 ? 21.781 -6.66 7.148 1 95.69 90 ARG A N 1
ATOM 661 C CA . ARG A 1 90 ? 20.422 -6.973 7.574 1 95.69 90 ARG A CA 1
ATOM 662 C C . ARG A 1 90 ? 19.547 -5.73 7.535 1 95.69 90 ARG A C 1
ATOM 664 O O . ARG A 1 90 ? 19.953 -4.656 7.977 1 95.69 90 ARG A O 1
ATOM 671 N N . CYS A 1 91 ? 18.375 -5.887 6.941 1 95.44 91 CYS A N 1
ATOM 672 C CA . CYS A 1 91 ? 17.406 -4.805 6.938 1 95.44 91 CYS A CA 1
ATOM 673 C C . CYS A 1 91 ? 16.156 -5.188 7.727 1 95.44 91 CYS A C 1
ATOM 675 O O . CYS A 1 91 ? 15.117 -5.504 7.141 1 95.44 91 CYS A O 1
ATOM 677 N N . ILE A 1 92 ? 16.219 -5.023 8.961 1 96.44 92 ILE A N 1
ATOM 678 C CA . ILE A 1 92 ? 15.141 -5.438 9.852 1 96.44 92 ILE A CA 1
ATOM 679 C C . ILE A 1 92 ? 13.906 -4.57 9.602 1 96.44 92 ILE A C 1
ATOM 681 O O . ILE A 1 92 ? 12.773 -5.051 9.688 1 96.44 92 ILE A O 1
ATOM 685 N N . ALA A 1 93 ? 14.148 -3.375 9.289 1 95.94 93 ALA A N 1
ATOM 686 C CA . ALA A 1 93 ? 13.039 -2.461 9.031 1 95.94 93 ALA A CA 1
ATOM 687 C C . ALA A 1 93 ? 12.203 -2.943 7.848 1 95.94 93 ALA A C 1
ATOM 689 O O . ALA A 1 93 ? 10.984 -2.768 7.832 1 95.94 93 ALA A O 1
ATOM 690 N N . ILE A 1 94 ? 12.82 -3.508 6.875 1 97.12 94 ILE A N 1
ATOM 691 C CA . ILE A 1 94 ? 12.078 -4.035 5.734 1 97.12 94 ILE A CA 1
ATOM 692 C C . ILE A 1 94 ? 11.219 -5.219 6.18 1 97.12 94 ILE A C 1
ATOM 694 O O 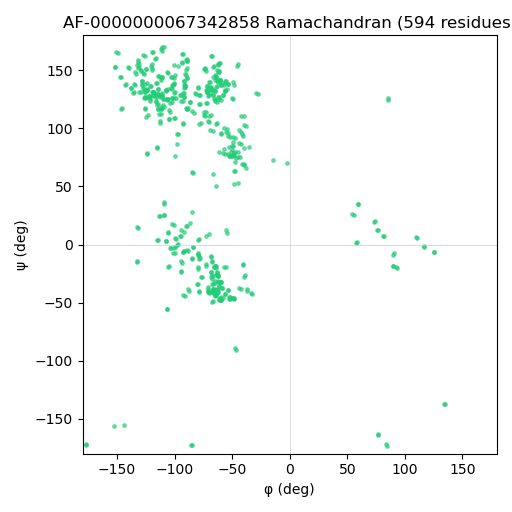. ILE A 1 94 ? 10.102 -5.395 5.699 1 97.12 94 ILE A O 1
ATOM 698 N N . ASP A 1 95 ? 11.758 -6.031 7.074 1 96.75 95 ASP A N 1
ATOM 699 C CA . ASP A 1 95 ? 10.93 -7.102 7.633 1 96.75 95 ASP A CA 1
ATOM 700 C C . ASP A 1 95 ? 9.617 -6.555 8.18 1 96.75 95 ASP A C 1
ATOM 702 O O . ASP A 1 95 ? 8.547 -7.105 7.902 1 96.75 95 ASP A O 1
ATOM 706 N N . HIS A 1 96 ? 9.773 -5.477 8.898 1 95.25 96 HIS A N 1
ATOM 707 C CA . HIS A 1 96 ? 8.602 -4.859 9.508 1 95.25 96 HIS A CA 1
ATOM 708 C C . HIS A 1 96 ? 7.645 -4.336 8.445 1 95.25 96 HIS A C 1
ATOM 710 O O . HIS A 1 96 ? 6.426 -4.488 8.57 1 95.25 96 HIS A O 1
ATOM 716 N N . ILE A 1 97 ? 8.164 -3.732 7.508 1 95.81 97 ILE A N 1
ATOM 717 C CA . ILE A 1 97 ? 7.348 -3.182 6.43 1 95.81 97 ILE A CA 1
ATOM 718 C C . ILE A 1 97 ? 6.578 -4.309 5.742 1 95.81 97 ILE A C 1
ATOM 720 O O . ILE A 1 97 ? 5.367 -4.195 5.52 1 95.81 97 ILE A O 1
ATOM 724 N N . LEU A 1 98 ? 7.281 -5.383 5.418 1 96.56 98 LEU A N 1
ATOM 725 C CA . LEU A 1 98 ? 6.641 -6.523 4.77 1 96.56 98 LEU A CA 1
ATOM 726 C C . LEU A 1 98 ? 5.512 -7.074 5.629 1 96.56 98 LEU A C 1
ATOM 728 O O . LEU A 1 98 ? 4.473 -7.488 5.105 1 96.56 98 LEU A O 1
ATOM 732 N N . GLU A 1 99 ? 5.699 -7.078 6.891 1 95.5 99 GLU A N 1
ATOM 733 C CA . GLU A 1 99 ? 4.691 -7.574 7.82 1 95.5 99 GLU A CA 1
ATOM 734 C C . GLU A 1 99 ? 3.465 -6.664 7.844 1 95.5 99 GLU A C 1
ATOM 736 O O . GLU A 1 99 ? 2.369 -7.098 8.203 1 95.5 99 GLU A O 1
ATOM 741 N N . SER A 1 100 ? 3.652 -5.426 7.477 1 94.88 100 SER A N 1
ATOM 742 C CA . SER A 1 100 ? 2.586 -4.438 7.578 1 94.88 100 SER A CA 1
ATOM 743 C C . SER A 1 100 ? 1.788 -4.348 6.281 1 94.88 100 SER A C 1
ATOM 745 O O . SER A 1 100 ? 0.755 -3.674 6.227 1 94.88 100 SER A O 1
ATOM 747 N N . ILE A 1 101 ? 2.164 -4.996 5.293 1 96.75 101 ILE A N 1
ATOM 748 C CA . ILE A 1 101 ? 1.537 -4.871 3.98 1 96.75 101 ILE A CA 1
ATOM 749 C C . ILE A 1 101 ? 0.412 -5.895 3.848 1 96.75 101 ILE A C 1
ATOM 751 O O . ILE A 1 101 ? 0.562 -7.047 4.258 1 96.75 101 ILE A O 1
ATOM 755 N N . GLN A 1 102 ? -0.661 -5.418 3.326 1 96.81 102 GLN A N 1
ATOM 756 C CA . GLN A 1 102 ? -1.757 -6.281 2.904 1 96.81 102 GLN A CA 1
ATOM 757 C C . GLN A 1 102 ? -1.758 -6.469 1.39 1 96.81 102 GLN A C 1
ATOM 759 O O . GLN A 1 102 ? -1.593 -5.504 0.64 1 96.81 102 GLN A O 1
ATOM 764 N N . ALA A 1 103 ? -1.907 -7.684 0.987 1 95.94 103 ALA A N 1
ATOM 765 C CA . ALA A 1 103 ? -1.858 -7.988 -0.441 1 95.94 103 ALA A CA 1
ATOM 766 C C . ALA A 1 103 ? -3.082 -8.789 -0.874 1 95.94 103 ALA A C 1
ATOM 768 O O . ALA A 1 103 ? -3.518 -9.703 -0.164 1 95.94 103 ALA A O 1
ATOM 769 N N . PRO A 1 104 ? -3.625 -8.445 -1.979 1 95.06 104 PRO A N 1
ATOM 770 C CA . PRO A 1 104 ? -4.707 -9.273 -2.529 1 95.06 104 PRO A CA 1
ATOM 771 C C . PRO A 1 104 ? -4.203 -10.586 -3.119 1 95.06 104 PRO A C 1
ATOM 773 O O . PRO A 1 104 ? -3.041 -10.68 -3.523 1 95.06 104 PRO A O 1
ATOM 776 N N . CYS A 1 105 ? -5.051 -11.547 -3.064 1 95.19 105 CYS A N 1
ATOM 777 C CA . CYS A 1 105 ? -4.758 -12.805 -3.75 1 95.19 105 CYS A CA 1
ATOM 778 C C . CYS A 1 105 ? -4.477 -12.562 -5.227 1 95.19 105 CYS A C 1
ATOM 780 O O . CYS A 1 105 ? -5.133 -11.742 -5.863 1 95.19 105 CYS A O 1
ATOM 782 N N . SER A 1 106 ? -3.502 -13.289 -5.746 1 92.69 106 SER A N 1
ATOM 783 C CA . SER A 1 106 ? -3.193 -13.156 -7.164 1 92.69 106 SER A CA 1
ATOM 784 C C . SER A 1 106 ? -4.367 -13.609 -8.031 1 92.69 106 SER A C 1
ATOM 786 O O . SER A 1 106 ? -4.461 -13.227 -9.203 1 92.69 106 SER A O 1
ATOM 788 N N . ASN A 1 107 ? -5.277 -14.359 -7.488 1 94.06 107 ASN A N 1
ATOM 789 C CA . ASN A 1 107 ? -6.449 -14.852 -8.211 1 94.06 107 ASN A CA 1
ATOM 790 C C . ASN A 1 107 ? -7.621 -13.883 -8.094 1 94.06 107 ASN A C 1
ATOM 792 O O . ASN A 1 107 ? -8.773 -14.258 -8.336 1 94.06 107 ASN A O 1
ATOM 796 N N . SER A 1 108 ? -7.215 -12.703 -7.668 1 93.38 108 SER A N 1
ATOM 797 C CA . SER A 1 108 ? -8.266 -11.688 -7.609 1 93.38 108 SER A CA 1
ATOM 798 C C . SER A 1 108 ? -8.883 -11.453 -8.984 1 93.38 108 SER A C 1
ATOM 800 O O . SER A 1 108 ? -10.07 -11.141 -9.094 1 93.38 108 SER A O 1
ATOM 802 N N . ILE A 1 109 ? -8.125 -11.586 -10 1 89.38 109 ILE A N 1
ATOM 803 C CA . ILE A 1 109 ? -8.586 -11.398 -11.367 1 89.38 109 ILE A CA 1
ATOM 804 C C . ILE A 1 109 ? -9.656 -12.438 -11.695 1 89.38 109 ILE A C 1
ATOM 806 O O . ILE A 1 109 ? -10.438 -12.258 -12.633 1 89.38 109 ILE A O 1
ATOM 810 N N . TYR A 1 110 ? -9.656 -13.523 -11 1 92.12 110 TYR A N 1
ATOM 811 C CA . TYR A 1 110 ? -10.648 -14.57 -11.195 1 92.12 110 TYR A CA 1
ATOM 812 C C . TYR A 1 110 ? -11.773 -14.445 -10.172 1 92.12 110 TYR A C 1
ATOM 814 O O . TYR A 1 110 ? -12.633 -15.328 -10.086 1 92.12 110 TYR A O 1
ATOM 822 N N . GLY A 1 111 ? -11.688 -13.445 -9.289 1 93.44 111 GLY A N 1
ATOM 823 C CA . GLY A 1 111 ? -12.812 -13.133 -8.414 1 93.44 111 GLY A CA 1
ATOM 824 C C . GLY A 1 111 ? -12.492 -13.328 -6.941 1 93.44 111 GLY A C 1
ATOM 825 O O . GLY A 1 111 ? -13.344 -13.109 -6.082 1 93.44 111 GLY A O 1
ATOM 826 N N . CYS A 1 112 ? -11.289 -13.781 -6.605 1 95.75 112 CYS A N 1
ATOM 827 C CA . CYS A 1 112 ? -10.961 -13.961 -5.195 1 95.75 112 CYS A CA 1
ATOM 828 C C . CYS A 1 112 ? -10.906 -12.625 -4.469 1 95.75 112 CYS A C 1
ATOM 830 O O . CYS A 1 112 ? -10.188 -11.711 -4.891 1 95.75 112 CYS A O 1
ATOM 832 N N . THR A 1 113 ? -11.547 -12.406 -3.383 1 95.81 113 THR A N 1
ATOM 833 C CA . THR A 1 113 ? -11.633 -11.133 -2.686 1 95.81 113 THR A CA 1
ATOM 834 C C . THR A 1 113 ? -10.805 -11.156 -1.403 1 95.81 113 THR A C 1
ATOM 836 O O . THR A 1 113 ? -10.812 -10.188 -0.638 1 95.81 113 THR A O 1
ATOM 839 N N . VAL A 1 114 ? -10.148 -12.234 -1.207 1 95.5 114 VAL A N 1
ATOM 840 C CA . VAL A 1 114 ? -9.398 -12.391 0.035 1 95.5 114 VAL A CA 1
ATOM 841 C C . VAL A 1 114 ? -8.172 -11.477 0.02 1 95.5 114 VAL A C 1
ATOM 843 O O . VAL A 1 114 ? -7.457 -11.406 -0.98 1 95.5 114 VAL A O 1
ATOM 846 N N . LYS A 1 115 ? -7.988 -10.758 1.073 1 95.06 115 LYS A N 1
ATOM 847 C CA . LYS A 1 115 ? -6.773 -9.984 1.336 1 95.06 115 LYS A CA 1
ATOM 848 C C . LYS A 1 115 ? -5.988 -10.578 2.502 1 95.06 115 LYS A C 1
ATOM 850 O O . LYS A 1 115 ? -6.559 -10.875 3.555 1 95.06 115 LYS A O 1
ATOM 855 N N . THR A 1 116 ? -4.793 -10.805 2.252 1 96.19 116 THR A N 1
ATOM 856 C CA . THR A 1 116 ? -3.93 -11.375 3.281 1 96.19 116 THR A CA 1
ATOM 857 C C . THR A 1 116 ? -2.768 -10.43 3.592 1 96.19 116 THR A C 1
ATOM 859 O O . THR A 1 116 ? -2.531 -9.469 2.861 1 96.19 116 THR A O 1
ATOM 862 N N . ARG A 1 117 ? -2.16 -10.812 4.762 1 95.75 117 ARG A N 1
ATOM 863 C CA . ARG A 1 117 ? -0.837 -10.227 4.953 1 95.75 117 ARG A CA 1
ATOM 864 C C . ARG A 1 117 ? 0.118 -10.656 3.844 1 95.75 117 ARG A C 1
ATOM 866 O O . ARG A 1 117 ? -0.005 -11.758 3.305 1 95.75 117 ARG A O 1
ATOM 873 N N . TYR A 1 118 ? 0.975 -9.82 3.561 1 94.69 118 TYR A N 1
ATOM 874 C CA . TYR A 1 118 ? 1.939 -10.031 2.486 1 94.69 118 TYR A CA 1
ATOM 875 C C . TYR A 1 118 ? 2.605 -11.391 2.611 1 94.69 118 TYR A C 1
ATOM 877 O O . TYR A 1 118 ? 2.678 -12.148 1.637 1 94.69 118 TYR A O 1
ATOM 885 N N . LEU A 1 119 ? 3.02 -11.742 3.777 1 93.94 119 LEU A N 1
ATOM 886 C CA . LEU A 1 119 ? 3.801 -12.953 3.99 1 93.94 119 LEU A CA 1
ATOM 887 C C . LEU A 1 119 ? 2.904 -14.188 3.986 1 93.94 119 LEU A C 1
ATOM 889 O O . LEU A 1 119 ? 3.393 -15.32 3.887 1 93.94 119 LEU A O 1
ATOM 893 N N . GLU A 1 120 ? 1.626 -14.016 4.043 1 95 120 GLU A N 1
ATOM 894 C CA . GLU A 1 120 ? 0.677 -15.125 4.094 1 95 120 GLU A CA 1
ATOM 895 C C . GLU A 1 120 ? -0.001 -15.328 2.742 1 95 120 GLU A C 1
ATOM 897 O O . GLU A 1 120 ? -0.797 -16.25 2.578 1 95 120 GLU A O 1
ATOM 902 N N . ARG A 1 121 ? 0.284 -14.531 1.847 1 94.44 121 ARG A N 1
ATOM 903 C CA . ARG A 1 121 ? -0.389 -14.531 0.552 1 94.44 121 ARG A CA 1
ATOM 904 C C . ARG A 1 121 ? -0.186 -15.859 -0.167 1 94.44 121 ARG A C 1
ATOM 906 O O . ARG A 1 121 ? -1.144 -16.453 -0.673 1 94.44 121 ARG A O 1
ATOM 913 N N . GLN A 1 122 ? 1.006 -16.328 -0.199 1 91.06 122 GLN A N 1
ATOM 914 C CA . GLN A 1 122 ? 1.329 -17.562 -0.897 1 91.06 122 GLN A CA 1
ATOM 915 C C . GLN A 1 122 ? 0.592 -18.75 -0.283 1 91.06 122 GLN A C 1
ATOM 917 O O . GLN A 1 122 ? 0.134 -19.641 -1 1 91.06 122 GLN A O 1
ATOM 922 N N . GLU A 1 123 ? 0.541 -18.766 0.959 1 93.31 123 GLU A N 1
ATOM 923 C CA . GLU A 1 123 ? -0.149 -19.875 1.636 1 93.31 123 GLU A CA 1
ATOM 924 C C . GLU A 1 123 ? -1.62 -19.922 1.234 1 93.31 123 GLU A C 1
ATOM 926 O O . GLU A 1 123 ? -2.15 -21 0.948 1 93.31 123 GLU A O 1
ATOM 931 N N . HIS A 1 124 ? -2.248 -18.828 1.236 1 95.44 124 HIS A N 1
ATOM 932 C CA . HIS A 1 124 ? -3.631 -18.797 0.772 1 95.44 124 HIS A CA 1
ATOM 933 C C . HIS A 1 124 ? -3.742 -19.266 -0.671 1 95.44 124 HIS A C 1
ATOM 935 O O . HIS A 1 124 ? -4.637 -20.047 -1.004 1 95.44 124 HIS A O 1
ATOM 941 N N . GLU A 1 125 ? -2.861 -18.781 -1.467 1 93.44 125 GLU A N 1
ATOM 942 C CA . GLU A 1 125 ? -2.922 -19.047 -2.9 1 93.44 125 GLU A CA 1
ATOM 943 C C . GLU A 1 125 ? -2.785 -20.531 -3.191 1 93.44 125 GLU A C 1
ATOM 945 O O . GLU A 1 125 ? -3.336 -21.031 -4.176 1 93.44 125 GLU A O 1
ATOM 950 N N . LYS A 1 126 ? -2.139 -21.281 -2.361 1 92.31 126 LYS A N 1
ATOM 951 C CA . LYS A 1 126 ? -1.96 -22.719 -2.52 1 92.31 126 LYS A CA 1
ATOM 952 C C . LYS A 1 126 ? -3.291 -23.453 -2.406 1 92.31 126 LYS A C 1
ATOM 954 O O . LYS A 1 126 ? -3.428 -24.578 -2.885 1 92.31 126 LYS A O 1
ATOM 959 N N . SER A 1 127 ? -4.203 -22.859 -1.857 1 94.38 127 SER A N 1
ATOM 960 C CA . SER A 1 127 ? -5.48 -23.531 -1.643 1 94.38 127 SER A CA 1
ATOM 961 C C . SER A 1 127 ? -6.648 -22.656 -2.08 1 94.38 127 SER A C 1
ATOM 963 O O . SER A 1 127 ? -7.789 -22.891 -1.68 1 94.38 127 SER A O 1
ATOM 965 N N . CYS A 1 128 ? -6.418 -21.672 -2.77 1 95.94 128 CYS A N 1
ATOM 966 C CA . CYS A 1 128 ? -7.465 -20.75 -3.197 1 95.94 128 CYS A CA 1
ATOM 967 C C . CYS A 1 128 ? -8.5 -21.469 -4.062 1 95.94 128 CYS A C 1
ATOM 969 O O . CYS A 1 128 ? -8.148 -22.078 -5.074 1 95.94 128 CYS A O 1
ATOM 971 N N . PRO A 1 129 ? -9.703 -21.344 -3.705 1 95 129 PRO A N 1
ATOM 972 C CA . PRO A 1 129 ? -10.742 -22.031 -4.473 1 95 129 PRO A CA 1
ATOM 973 C C . PRO A 1 129 ? -10.906 -21.469 -5.883 1 95 129 PRO A C 1
ATOM 975 O O . PRO A 1 129 ? -11.531 -22.094 -6.738 1 95 129 PRO A O 1
ATOM 978 N N . LEU A 1 130 ? -10.352 -20.297 -6.105 1 95.88 130 LEU A N 1
ATOM 979 C CA . LEU A 1 130 ? -10.531 -19.656 -7.406 1 95.88 130 LEU A CA 1
ATOM 980 C C . LEU A 1 130 ? -9.25 -19.75 -8.234 1 95.88 130 LEU A C 1
ATOM 982 O O . LEU A 1 130 ? -9.109 -19.047 -9.234 1 95.88 130 LEU A O 1
ATOM 986 N N . ALA A 1 131 ? -8.336 -20.547 -7.734 1 96.19 131 ALA A N 1
ATOM 987 C CA . ALA A 1 131 ? -7.121 -20.766 -8.516 1 96.19 131 ALA A CA 1
ATOM 988 C C . ALA A 1 131 ? -7.457 -21.312 -9.898 1 96.19 131 ALA A C 1
ATOM 990 O O . ALA A 1 131 ? -8.312 -22.188 -10.039 1 96.19 131 ALA A O 1
ATOM 991 N N . PRO A 1 132 ? -6.793 -20.844 -10.922 1 96.19 132 PRO A N 1
ATOM 992 C CA . PRO A 1 132 ? -7.148 -21.234 -12.297 1 96.19 132 PRO A CA 1
ATOM 993 C C . PRO A 1 132 ? -6.402 -22.469 -12.773 1 96.19 132 PRO A C 1
ATOM 995 O O . PRO A 1 132 ? -5.383 -22.844 -12.188 1 96.19 132 PRO A O 1
ATOM 998 N N . CYS A 1 133 ? -6.941 -23.109 -13.758 1 96.62 133 CYS A N 1
ATOM 999 C CA . CYS A 1 133 ? -6.258 -24.047 -14.656 1 96.62 133 CYS A CA 1
ATOM 1000 C C . CYS A 1 133 ? -6.148 -23.469 -16.062 1 96.62 133 CYS A C 1
ATOM 1002 O O . CYS A 1 133 ? -6.781 -22.453 -16.375 1 96.62 133 CYS A O 1
ATOM 1004 N N . PHE A 1 134 ? -5.324 -24.094 -16.875 1 96.62 134 PHE A N 1
ATOM 1005 C CA . PHE A 1 134 ? -4.984 -23.484 -18.156 1 96.62 134 PHE A CA 1
ATOM 1006 C C . PHE A 1 134 ? -5.25 -24.453 -19.297 1 96.62 134 PHE A C 1
ATOM 1008 O O . PHE A 1 134 ? -5.172 -25.672 -19.109 1 96.62 134 PHE A O 1
ATOM 1015 N N . CYS A 1 135 ? -5.633 -23.859 -20.375 1 97.06 135 CYS A N 1
ATOM 1016 C CA . CYS A 1 135 ? -5.844 -24.672 -21.578 1 97.06 135 CYS A CA 1
ATOM 1017 C C . CYS A 1 135 ? -4.52 -25.172 -22.125 1 97.06 135 CYS A C 1
ATOM 1019 O O . CYS A 1 135 ? -3.58 -24.406 -22.328 1 97.06 135 CYS A O 1
ATOM 1021 N N . PRO A 1 136 ? -4.391 -26.422 -22.359 1 93.56 136 PRO A N 1
ATOM 1022 C CA . PRO A 1 136 ? -3.119 -26.984 -22.828 1 93.56 136 PRO A CA 1
ATOM 1023 C C . PRO A 1 136 ? -2.898 -26.766 -24.328 1 93.56 136 PRO A C 1
ATOM 1025 O O . PRO A 1 136 ? -1.803 -27.016 -24.828 1 93.56 136 PRO A O 1
ATOM 1028 N N . GLU A 1 137 ? -3.857 -26.312 -25.016 1 91.25 137 GLU A N 1
ATOM 1029 C CA . GLU A 1 137 ? -3.738 -26.125 -26.469 1 91.25 137 GLU A CA 1
ATOM 1030 C C . GLU A 1 137 ? -2.773 -24.984 -26.781 1 91.25 137 GLU A C 1
ATOM 1032 O O . GLU A 1 137 ? -2.865 -23.891 -26.203 1 91.25 137 GLU A O 1
ATOM 1037 N N . ALA A 1 138 ? -1.932 -25.266 -27.703 1 87.5 138 ALA A N 1
ATOM 1038 C CA . ALA A 1 138 ? -0.905 -24.281 -28.047 1 87.5 138 ALA A CA 1
ATOM 1039 C C . ALA A 1 138 ? -1.533 -22.984 -28.547 1 87.5 138 ALA A C 1
ATOM 1041 O O . ALA A 1 138 ? -2.42 -23 -29.391 1 87.5 138 ALA A O 1
ATOM 1042 N N . GLY A 1 139 ? -1.194 -21.938 -27.953 1 90.31 139 GLY A N 1
ATOM 1043 C CA . GLY A 1 139 ? -1.617 -20.625 -28.406 1 90.31 139 GLY A CA 1
ATOM 1044 C C . GLY A 1 139 ? -2.936 -20.188 -27.797 1 90.31 139 GLY A C 1
ATOM 1045 O O . GLY A 1 139 ? -3.375 -19.047 -28.016 1 90.31 139 GLY A O 1
ATOM 1046 N N . CYS A 1 140 ? -3.889 -20.953 -27.203 1 92.69 140 CYS A N 1
ATOM 1047 C CA . CYS A 1 140 ? -5.234 -20.625 -26.734 1 92.69 140 CYS A CA 1
ATOM 1048 C C . CYS A 1 140 ? -5.188 -19.703 -25.531 1 92.69 140 CYS A C 1
ATOM 1050 O O . CYS A 1 140 ? -5.984 -18.766 -25.422 1 92.69 140 CYS A O 1
ATOM 1052 N N . GLY A 1 141 ? -4.359 -19.516 -24.625 1 93.12 141 GLY A N 1
ATOM 1053 C CA . GLY A 1 141 ? -4.164 -18.625 -23.484 1 93.12 141 GLY A CA 1
ATOM 1054 C C . GLY A 1 141 ? -5.309 -18.672 -22.484 1 93.12 141 GLY A C 1
ATOM 1055 O O . GLY A 1 141 ? -5.309 -17.938 -21.5 1 93.12 141 GLY A O 1
ATOM 1056 N N . PHE A 1 142 ? -6.344 -19.516 -22.719 1 96.5 142 PHE A N 1
ATOM 1057 C CA . PHE A 1 142 ? -7.48 -19.609 -21.797 1 96.5 142 PHE A CA 1
ATOM 1058 C C . PHE A 1 142 ? -7.027 -20.031 -20.422 1 96.5 142 PHE A C 1
ATOM 1060 O O . PHE A 1 142 ? -6.188 -20.922 -20.281 1 96.5 142 PHE A O 1
ATOM 1067 N N . SER A 1 143 ? -7.59 -19.359 -19.375 1 96.69 143 SER A N 1
ATOM 1068 C CA . SER A 1 143 ? -7.418 -19.734 -17.984 1 96.69 143 SER A CA 1
ATOM 1069 C C . SER A 1 143 ? -8.703 -19.516 -17.188 1 96.69 143 SER A C 1
ATOM 1071 O O . SER A 1 143 ? -9.43 -18.547 -17.422 1 96.69 143 SER A O 1
ATOM 1073 N N . GLY A 1 144 ? -9.031 -20.438 -16.344 1 95.69 144 GLY A N 1
ATOM 1074 C CA . GLY A 1 144 ? -10.227 -20.359 -15.523 1 95.69 144 GLY A CA 1
ATOM 1075 C C . GLY A 1 144 ? -10.383 -21.516 -14.562 1 95.69 144 GLY A C 1
ATOM 1076 O O . GLY A 1 144 ? -9.438 -22.297 -14.367 1 95.69 144 GLY A O 1
ATOM 1077 N N . LEU A 1 145 ? -11.555 -21.516 -13.945 1 94.69 145 LEU A N 1
ATOM 1078 C CA . LEU A 1 145 ? -11.852 -22.625 -13.062 1 94.69 145 LEU A CA 1
ATOM 1079 C C . LEU A 1 145 ? -11.859 -23.953 -13.836 1 94.69 145 LEU A C 1
ATOM 1081 O O . LEU A 1 145 ? -12.031 -23.953 -15.055 1 94.69 145 LEU A O 1
ATOM 1085 N N . THR A 1 146 ? -11.625 -25 -13.094 1 94.5 146 THR A N 1
ATOM 1086 C CA . THR A 1 146 ? -11.594 -26.312 -13.727 1 94.5 146 THR A CA 1
ATOM 1087 C C . THR A 1 146 ? -12.867 -26.578 -14.516 1 94.5 146 THR A C 1
ATOM 1089 O O . THR A 1 146 ? -12.82 -27.109 -15.625 1 94.5 146 THR A O 1
ATOM 1092 N N . THR A 1 147 ? -13.984 -26.141 -13.945 1 93.06 147 THR A N 1
ATOM 1093 C CA . THR A 1 147 ? -15.258 -26.328 -14.625 1 93.06 147 THR A CA 1
ATOM 1094 C C . THR A 1 147 ? -15.32 -25.5 -15.906 1 93.06 147 THR A C 1
ATOM 1096 O O . THR A 1 147 ? -15.836 -25.969 -16.922 1 93.06 147 THR A O 1
ATOM 1099 N N . GLN A 1 148 ? -14.812 -24.328 -15.805 1 95.38 148 GLN A N 1
ATOM 1100 C CA . GLN A 1 148 ? -14.781 -23.469 -16.984 1 95.38 148 GLN A CA 1
ATOM 1101 C C . GLN A 1 148 ? -13.852 -24.047 -18.062 1 95.38 148 GLN A C 1
ATOM 1103 O O . GLN A 1 148 ? -14.141 -23.969 -19.25 1 95.38 148 GLN A O 1
ATOM 1108 N N . LEU A 1 149 ? -12.797 -24.562 -17.578 1 96.75 149 LEU A N 1
ATOM 1109 C CA . LEU A 1 149 ? -11.867 -25.188 -18.516 1 96.75 149 LEU A CA 1
ATOM 1110 C C . LEU A 1 149 ? -12.508 -26.391 -19.203 1 96.75 149 LEU A C 1
ATOM 1112 O O . LEU A 1 149 ? -12.344 -26.578 -20.422 1 96.75 149 LEU A O 1
ATOM 1116 N N . LEU A 1 150 ? -13.211 -27.203 -18.453 1 96.12 150 LEU A N 1
ATOM 1117 C CA . LEU A 1 150 ? -13.93 -28.344 -19.016 1 96.12 150 LEU A CA 1
ATOM 1118 C C . LEU A 1 150 ? -14.836 -27.891 -20.156 1 96.12 150 LEU A C 1
ATOM 1120 O O . LEU A 1 150 ? -14.789 -28.469 -21.25 1 96.12 150 LEU A O 1
ATOM 1124 N N . HIS A 1 151 ? -15.562 -26.844 -19.938 1 96.5 151 HIS A N 1
ATOM 1125 C CA . HIS A 1 151 ? -16.453 -26.312 -20.953 1 96.5 151 HIS A CA 1
ATOM 1126 C C . HIS A 1 151 ? -15.68 -25.766 -22.141 1 96.5 151 HIS A C 1
ATOM 1128 O O . HIS A 1 151 ? -16.047 -25.984 -23.297 1 96.5 151 HIS A O 1
ATOM 1134 N N . HIS A 1 152 ? -14.641 -25.109 -21.859 1 97.44 152 HIS A N 1
ATOM 1135 C CA . HIS A 1 152 ? -13.797 -24.516 -22.906 1 97.44 152 HIS A CA 1
ATOM 1136 C C . HIS A 1 152 ? -13.242 -25.594 -23.828 1 97.44 152 HIS A C 1
ATOM 1138 O O . HIS A 1 152 ? -13.328 -25.484 -25.047 1 97.44 152 HIS A O 1
ATOM 1144 N N . LEU A 1 153 ? -12.727 -26.641 -23.266 1 96.69 153 LEU A N 1
ATOM 1145 C CA . LEU A 1 153 ? -12.133 -27.719 -24.047 1 96.69 153 LEU A CA 1
ATOM 1146 C C . LEU A 1 153 ? -13.195 -28.422 -24.906 1 96.69 153 LEU A C 1
ATOM 1148 O O . LEU A 1 153 ? -12.945 -28.75 -26.062 1 96.69 153 LEU A O 1
ATOM 1152 N N . THR A 1 154 ? -14.336 -28.578 -24.312 1 95.75 154 THR A N 1
ATOM 1153 C CA . THR A 1 154 ? -15.391 -29.328 -24.984 1 95.75 154 THR A CA 1
ATOM 1154 C C . THR A 1 154 ? -16.078 -28.469 -26.031 1 95.75 154 THR A C 1
ATOM 1156 O O . THR A 1 154 ? -16.359 -28.938 -27.141 1 95.75 154 THR A O 1
ATOM 1159 N N . ASP A 1 155 ? -16.281 -27.281 -25.734 1 97 155 ASP A N 1
ATOM 1160 C CA . ASP A 1 155 ? -17.109 -26.438 -26.594 1 97 155 ASP A CA 1
ATOM 1161 C C . ASP A 1 155 ? -16.234 -25.688 -27.609 1 97 155 ASP A C 1
ATOM 1163 O O . ASP A 1 155 ? -16.594 -25.609 -28.797 1 97 155 ASP A O 1
ATOM 1167 N N . ASP A 1 156 ? -15.188 -25.172 -27.219 1 96.81 156 ASP A N 1
ATOM 1168 C CA . ASP A 1 156 ? -14.375 -24.328 -28.078 1 96.81 156 ASP A CA 1
ATOM 1169 C C . ASP A 1 156 ? -13.375 -25.172 -28.875 1 96.81 156 ASP A C 1
ATOM 1171 O O . ASP A 1 156 ? -13.148 -24.922 -30.062 1 96.81 156 ASP A O 1
ATOM 1175 N N . HIS A 1 157 ? -12.82 -26.141 -28.234 1 95.75 157 HIS A N 1
ATOM 1176 C CA . HIS A 1 157 ? -11.82 -26.953 -28.922 1 95.75 157 HIS A CA 1
ATOM 1177 C C . HIS A 1 157 ? -12.422 -28.266 -29.422 1 95.75 157 HIS A C 1
ATOM 1179 O O . HIS A 1 157 ? -11.734 -29.047 -30.078 1 95.75 157 HIS A O 1
ATOM 1185 N N . LYS A 1 158 ? -13.625 -28.578 -29.078 1 95.06 158 LYS A N 1
ATOM 1186 C CA . LYS A 1 158 ? -14.367 -29.75 -29.516 1 95.06 158 LYS A CA 1
ATOM 1187 C C . LYS A 1 158 ? -13.641 -31.047 -29.141 1 95.06 158 LYS A C 1
ATOM 1189 O O . LYS A 1 158 ? -13.602 -32 -29.922 1 95.06 158 LYS A O 1
ATOM 1194 N N . ILE A 1 159 ? -13.031 -30.969 -28.031 1 94.25 159 ILE A N 1
ATOM 1195 C CA . ILE A 1 159 ? -12.398 -32.188 -27.5 1 94.25 159 ILE A CA 1
ATOM 1196 C C . ILE A 1 159 ? -13.461 -33.062 -26.875 1 94.25 159 ILE A C 1
ATOM 1198 O O . ILE A 1 159 ? -14.25 -32.625 -26.031 1 94.25 159 ILE A O 1
ATOM 1202 N N . PRO A 1 160 ? -13.438 -34.312 -27.312 1 94.31 160 PRO A N 1
ATOM 1203 C CA . PRO A 1 160 ? -14.461 -35.219 -26.766 1 94.31 160 PRO A CA 1
ATOM 1204 C C . PRO A 1 160 ? -14.305 -35.438 -25.266 1 94.31 160 PRO A C 1
ATOM 1206 O O . PRO A 1 160 ? -13.18 -35.5 -24.766 1 94.31 160 PRO A O 1
ATOM 1209 N N . VAL A 1 161 ? -15.469 -35.531 -24.609 1 93.75 161 VAL A N 1
ATOM 1210 C CA . VAL A 1 161 ? -15.477 -35.75 -23.172 1 93.75 161 VAL A CA 1
ATOM 1211 C C . VAL A 1 161 ? -16.125 -37.094 -22.844 1 93.75 161 VAL A C 1
ATOM 1213 O O . VAL A 1 161 ? -17.141 -37.438 -23.453 1 93.75 161 VAL A O 1
ATOM 1216 N N . THR A 1 162 ? -15.453 -37.844 -22.062 1 92.38 162 THR A N 1
ATOM 1217 C CA . THR A 1 162 ? -16.016 -39.094 -21.531 1 92.38 162 THR A CA 1
ATOM 1218 C C . THR A 1 162 ? -16.25 -39 -20.031 1 92.38 162 THR A C 1
ATOM 1220 O O . THR A 1 162 ? -15.32 -38.75 -19.266 1 92.38 162 THR A O 1
ATOM 1223 N N . GLU A 1 163 ? -17.484 -39.125 -19.672 1 91.94 163 GLU A N 1
ATOM 1224 C CA . GLU A 1 163 ? -17.828 -39.125 -18.25 1 91.94 163 GLU A CA 1
ATOM 1225 C C . GLU A 1 163 ? -17.859 -40.531 -17.688 1 91.94 163 GLU A C 1
ATOM 1227 O O . GLU A 1 163 ? -18.297 -41.469 -18.359 1 91.94 163 GLU A O 1
ATOM 1232 N N . PHE A 1 164 ? -17.359 -40.656 -16.453 1 90.25 164 PHE A N 1
ATOM 1233 C CA . PHE A 1 164 ? -17.375 -41.969 -15.812 1 90.25 164 PHE A CA 1
ATOM 1234 C C . PHE A 1 164 ? -17.562 -41.844 -14.305 1 90.25 164 PHE A C 1
ATOM 1236 O O . PHE A 1 164 ? -17.094 -40.844 -13.703 1 90.25 164 PHE A O 1
ATOM 1243 N N . PRO A 1 165 ? -18.266 -42.75 -13.719 1 88.06 165 PRO A N 1
ATOM 1244 C CA . PRO A 1 165 ? -18.438 -42.719 -12.266 1 88.06 165 PRO A CA 1
ATOM 1245 C C . PRO A 1 165 ? -17.172 -43.125 -11.516 1 88.06 165 PRO A C 1
ATOM 1247 O O . PRO A 1 165 ? -16.359 -43.906 -12.031 1 88.06 165 PRO A O 1
ATOM 1250 N N . SER A 1 166 ? -17.062 -42.531 -10.352 1 82.44 166 SER A N 1
ATOM 1251 C CA . SER A 1 166 ? -15.945 -42.938 -9.508 1 82.44 166 SER A CA 1
ATOM 1252 C C . SER A 1 166 ? -15.93 -44.438 -9.273 1 82.44 166 SER A C 1
ATOM 1254 O O . SER A 1 166 ? -16.984 -45.031 -9.031 1 82.44 166 SER A O 1
ATOM 1256 N N . GLY A 1 167 ? -14.797 -45.031 -9.414 1 75.38 167 GLY A N 1
ATOM 1257 C CA . GLY A 1 167 ? -14.664 -46.469 -9.188 1 75.38 167 GLY A CA 1
ATOM 1258 C C . GLY A 1 167 ? -14.898 -47.312 -10.43 1 75.38 167 GLY A C 1
ATOM 1259 O O . GLY A 1 167 ? -14.719 -48.531 -10.414 1 75.38 167 GLY A O 1
ATOM 1260 N N . TRP A 1 168 ? -15.336 -46.688 -11.422 1 78.06 168 TRP A N 1
ATOM 1261 C CA . TRP A 1 168 ? -15.625 -47.406 -12.648 1 78.06 168 TRP A CA 1
ATOM 1262 C C . TRP A 1 168 ? -14.477 -47.312 -13.641 1 78.06 168 TRP A C 1
ATOM 1264 O O . TRP A 1 168 ? -13.664 -46.375 -13.555 1 78.06 168 TRP A O 1
ATOM 1274 N N . CYS A 1 169 ? -14.438 -48.406 -14.516 1 83.5 169 CYS A N 1
ATOM 1275 C CA . CYS A 1 169 ? -13.5 -48.344 -15.625 1 83.5 169 CYS A CA 1
ATOM 1276 C C . CYS A 1 169 ? -14.141 -47.719 -16.844 1 83.5 169 CYS A C 1
ATOM 1278 O O . CYS A 1 169 ? -15.359 -47.719 -17 1 83.5 169 CYS A O 1
ATOM 1280 N N . LEU A 1 170 ? -13.32 -47.094 -17.609 1 87.62 170 LEU A N 1
ATOM 1281 C CA . LEU A 1 170 ? -13.812 -46.531 -18.859 1 87.62 170 LEU A CA 1
ATOM 1282 C C . LEU A 1 170 ? -13.016 -47.062 -20.047 1 87.62 170 LEU A C 1
ATOM 1284 O O . LEU A 1 170 ? -11.828 -47.344 -19.906 1 87.62 170 LEU A O 1
ATOM 1288 N N . THR A 1 171 ? -13.695 -47.344 -21.078 1 86.62 171 THR A N 1
ATOM 1289 C CA . THR A 1 171 ? -13.055 -47.781 -22.312 1 86.62 171 THR A CA 1
ATOM 1290 C C . THR A 1 171 ? -12.844 -46.625 -23.266 1 86.62 171 THR A C 1
ATOM 1292 O O . THR A 1 171 ? -13.766 -45.844 -23.516 1 86.62 171 THR A O 1
ATOM 1295 N N . LEU A 1 172 ? -11.633 -46.531 -23.703 1 85.56 172 LEU A N 1
ATOM 1296 C CA . LEU A 1 172 ? -11.312 -45.438 -24.625 1 85.56 172 LEU A CA 1
ATOM 1297 C C . LEU A 1 172 ? -11.008 -45.969 -26.016 1 85.56 172 LEU A C 1
ATOM 1299 O O . LEU A 1 172 ? -10.43 -47.062 -26.172 1 85.56 172 LEU A O 1
ATOM 1303 N N . GLU A 1 173 ? -11.453 -45.188 -26.969 1 81.19 173 GLU A N 1
ATOM 1304 C CA . GLU A 1 173 ? -11.016 -45.438 -28.328 1 81.19 173 GLU A CA 1
ATOM 1305 C C . GLU A 1 173 ? -9.648 -44.812 -28.594 1 81.19 173 GLU A C 1
ATOM 1307 O O . GLU A 1 173 ? -9.367 -43.719 -28.141 1 81.19 173 GLU A O 1
ATOM 1312 N N . ILE A 1 174 ? -8.797 -45.719 -29.156 1 76.31 174 ILE A N 1
ATOM 1313 C CA . ILE A 1 174 ? -7.477 -45.219 -29.5 1 76.31 174 ILE A CA 1
ATOM 1314 C C . ILE A 1 174 ? -7.609 -44.125 -30.562 1 76.31 174 ILE A C 1
ATOM 1316 O O . ILE A 1 174 ? -8.117 -44.375 -31.656 1 76.31 174 ILE A O 1
ATOM 1320 N N . GLN A 1 175 ? -7.441 -42.906 -30.141 1 73 175 GLN A N 1
ATOM 1321 C CA . GLN A 1 175 ? -7.535 -41.75 -31.047 1 73 175 GLN A CA 1
ATOM 1322 C C . GLN A 1 175 ? -6.207 -41 -31.125 1 73 175 GLN A C 1
ATOM 1324 O O . GLN A 1 175 ? -5.289 -41.281 -30.344 1 73 175 GLN A O 1
ATOM 1329 N N . GLN A 1 176 ? -6.098 -40.188 -32.281 1 70.62 176 GLN A N 1
ATOM 1330 C CA . GLN A 1 176 ? -4.855 -39.469 -32.5 1 70.62 176 GLN A CA 1
ATOM 1331 C C . GLN A 1 176 ? -4.859 -38.125 -31.781 1 70.62 176 GLN A C 1
ATOM 1333 O O . GLN A 1 176 ? -3.875 -37.375 -31.812 1 70.62 176 GLN A O 1
ATOM 1338 N N . SER A 1 177 ? -5.695 -37.938 -30.828 1 85.5 177 SER A N 1
ATOM 1339 C CA . SER A 1 177 ? -5.719 -36.594 -30.219 1 85.5 177 SER A CA 1
ATOM 1340 C C . SER A 1 177 ? -5.988 -36.688 -28.719 1 85.5 177 SER A C 1
ATOM 1342 O O . SER A 1 177 ? -5.594 -37.656 -28.078 1 85.5 177 SER A O 1
ATOM 1344 N N . MET A 1 178 ? -6.508 -35.688 -28.141 1 91.25 178 MET A N 1
ATOM 1345 C CA . MET A 1 178 ? -6.742 -35.531 -26.703 1 91.25 178 MET A CA 1
ATOM 1346 C C . MET A 1 178 ? -8.203 -35.812 -26.375 1 91.25 178 MET A C 1
ATOM 1348 O O . MET A 1 178 ? -9.094 -35.562 -27.188 1 91.25 178 MET A O 1
ATOM 1352 N N . ARG A 1 179 ? -8.375 -36.469 -25.156 1 93.44 179 ARG A N 1
ATOM 1353 C CA . ARG A 1 179 ? -9.711 -36.719 -24.609 1 93.44 179 ARG A CA 1
ATOM 1354 C C . ARG A 1 179 ? -9.82 -36.219 -23.172 1 93.44 179 ARG A C 1
ATOM 1356 O O . ARG A 1 179 ? -8.867 -36.312 -22.391 1 93.44 179 ARG A O 1
ATOM 1363 N N . VAL A 1 180 ? -10.977 -35.656 -22.891 1 95.62 180 VAL A N 1
ATOM 1364 C CA . VAL A 1 180 ? -11.242 -35.219 -21.531 1 95.62 180 VAL A CA 1
ATOM 1365 C C . VAL A 1 180 ? -11.961 -36.344 -20.781 1 95.62 180 VAL A C 1
ATOM 1367 O O . VAL A 1 180 ? -12.938 -36.906 -21.266 1 95.62 180 VAL A O 1
ATOM 1370 N N . LEU A 1 181 ? -11.391 -36.781 -19.656 1 94.5 181 LEU A N 1
ATOM 1371 C CA . LEU A 1 181 ? -12.031 -37.75 -18.781 1 94.5 181 LEU A CA 1
ATOM 1372 C C . LEU A 1 181 ? -12.578 -37.062 -17.531 1 94.5 181 LEU A C 1
ATOM 1374 O O . LEU A 1 181 ? -11.82 -36.5 -16.75 1 94.5 181 LEU A O 1
ATOM 1378 N N . HIS A 1 182 ? -13.844 -37.062 -17.344 1 94.81 182 HIS A N 1
ATOM 1379 C CA . HIS A 1 182 ? -14.484 -36.375 -16.219 1 94.81 182 HIS A CA 1
ATOM 1380 C C . HIS A 1 182 ? -15.117 -37.375 -15.266 1 94.81 182 HIS A C 1
ATOM 1382 O O . HIS A 1 182 ? -16.062 -38.094 -15.633 1 94.81 182 HIS A O 1
ATOM 1388 N N . MET A 1 183 ? -14.555 -37.438 -14.117 1 91.94 183 MET A N 1
ATOM 1389 C CA . MET A 1 183 ? -15.109 -38.344 -13.102 1 91.94 183 MET A CA 1
ATOM 1390 C C . MET A 1 183 ? -16.344 -37.719 -12.453 1 91.94 183 MET A C 1
ATOM 1392 O O . MET A 1 183 ? -16.281 -36.625 -11.906 1 91.94 183 MET A O 1
ATOM 1396 N N . LYS A 1 184 ? -17.406 -38.344 -12.547 1 88.31 184 LYS A N 1
ATOM 1397 C CA . LYS A 1 184 ? -18.672 -37.844 -12.016 1 88.31 184 LYS A CA 1
ATOM 1398 C C . LYS A 1 184 ? -18.812 -38.156 -10.539 1 88.31 184 LYS A C 1
ATOM 1400 O O . LYS A 1 184 ? -18.766 -39.344 -10.156 1 88.31 184 LYS A O 1
ATOM 1405 N N . GLU A 1 185 ? -18.797 -37.062 -9.844 1 82.12 185 GLU A N 1
ATOM 1406 C CA . GLU A 1 185 ? -19.141 -37.125 -8.43 1 82.12 185 GLU A CA 1
ATOM 1407 C C . GLU A 1 185 ? -20.266 -36.156 -8.086 1 82.12 185 GLU A C 1
ATOM 1409 O O . GLU A 1 185 ? -20.656 -35.344 -8.922 1 82.12 185 GLU A O 1
ATOM 1414 N N . GLU A 1 186 ? -20.953 -36.312 -6.961 1 68.5 186 GLU A N 1
ATOM 1415 C CA . GLU A 1 186 ? -22.094 -35.5 -6.555 1 68.5 186 GLU A CA 1
ATOM 1416 C C . GLU A 1 186 ? -21.797 -34 -6.695 1 68.5 186 GLU A C 1
ATOM 1418 O O . GLU A 1 186 ? -22.625 -33.25 -7.195 1 68.5 186 GLU A O 1
ATOM 1423 N N . GLU A 1 187 ? -20.672 -33.5 -6.25 1 67.75 187 GLU A N 1
ATOM 1424 C CA . GLU A 1 187 ? -20.391 -32.062 -6.234 1 67.75 187 GLU A CA 1
ATOM 1425 C C . GLU A 1 187 ? -19.328 -31.719 -7.273 1 67.75 187 GLU A C 1
ATOM 1427 O O . GLU A 1 187 ? -18.594 -30.75 -7.102 1 67.75 187 GLU A O 1
ATOM 1432 N N . GLY A 1 188 ? -19.359 -32.406 -8.422 1 75.25 188 GLY A N 1
ATOM 1433 C CA . GLY A 1 188 ? -18.312 -32.125 -9.391 1 75.25 188 GLY A CA 1
ATOM 1434 C C . GLY A 1 188 ? -17.047 -32.938 -9.141 1 75.25 188 GLY A C 1
ATOM 1435 O O . GLY A 1 188 ? -16.641 -33.094 -7.992 1 75.25 188 GLY A O 1
ATOM 1436 N N . GLY A 1 189 ? -16.578 -33.656 -10.031 1 85.75 189 GLY A N 1
ATOM 1437 C CA . GLY A 1 189 ? -15.438 -34.531 -9.875 1 85.75 189 GLY A CA 1
ATOM 1438 C C . GLY A 1 189 ? -14.203 -34.062 -10.617 1 85.75 189 GLY A C 1
ATOM 1439 O O . GLY A 1 189 ? -14.25 -33.031 -11.32 1 85.75 189 GLY A O 1
ATOM 1440 N N . PRO A 1 190 ? -13.133 -34.719 -10.32 1 92.5 190 PRO A N 1
ATOM 1441 C CA . PRO A 1 190 ? -11.867 -34.375 -10.961 1 92.5 190 PRO A CA 1
ATOM 1442 C C . PRO A 1 190 ? -11.891 -34.562 -12.477 1 92.5 190 PRO A C 1
ATOM 1444 O O . PRO A 1 190 ? -12.688 -35.344 -12.992 1 92.5 190 PRO A O 1
ATOM 1447 N N . MET A 1 191 ? -11.148 -33.75 -13.086 1 95.12 191 MET A N 1
ATOM 1448 C CA . MET A 1 191 ? -11 -33.812 -14.539 1 95.12 191 MET A CA 1
ATOM 1449 C C . MET A 1 191 ? -9.625 -34.344 -14.922 1 95.12 191 MET A C 1
ATOM 1451 O O . MET A 1 191 ? -8.617 -33.969 -14.336 1 95.12 191 MET A O 1
ATOM 1455 N N . PHE A 1 192 ? -9.656 -35.312 -15.891 1 94.12 192 PHE A N 1
ATOM 1456 C CA . PHE A 1 192 ? -8.414 -35.875 -16.406 1 94.12 192 PHE A CA 1
ATOM 1457 C C . PHE A 1 192 ? -8.297 -35.656 -17.906 1 94.12 192 PHE A C 1
ATOM 1459 O O . PHE A 1 192 ? -9.305 -35.438 -18.594 1 94.12 192 PHE A O 1
ATOM 1466 N N . LEU A 1 193 ? -7.074 -35.625 -18.312 1 94.25 193 LEU A N 1
ATOM 1467 C CA . LEU A 1 193 ? -6.789 -35.531 -19.734 1 94.25 193 LEU A CA 1
ATOM 1468 C C . LEU A 1 193 ? -6.004 -36.75 -20.203 1 94.25 193 LEU A C 1
ATOM 1470 O O . LEU A 1 193 ? -5.039 -37.156 -19.562 1 94.25 193 LEU A O 1
ATOM 1474 N N . ALA A 1 194 ? -6.457 -37.312 -21.25 1 91.94 194 ALA A N 1
ATOM 1475 C CA . ALA A 1 194 ? -5.723 -38.375 -21.938 1 91.94 194 ALA A CA 1
ATOM 1476 C C . ALA A 1 194 ? -5.219 -37.906 -23.297 1 91.94 194 ALA A C 1
ATOM 1478 O O . ALA A 1 194 ? -6.012 -37.531 -24.172 1 91.94 194 ALA A O 1
ATOM 1479 N N . LYS A 1 195 ? -3.979 -37.875 -23.453 1 90.62 195 LYS A N 1
ATOM 1480 C CA . LYS A 1 195 ? -3.381 -37.438 -24.719 1 90.62 195 LYS A CA 1
ATOM 1481 C C . LYS A 1 195 ? -2.719 -38.625 -25.438 1 90.62 195 LYS A C 1
ATOM 1483 O O . LYS A 1 195 ? -1.916 -39.344 -24.859 1 90.62 195 LYS A O 1
ATOM 1488 N N . PHE A 1 196 ? -3.066 -38.75 -26.703 1 88.38 196 PHE A N 1
ATOM 1489 C CA . PHE A 1 196 ? -2.475 -39.781 -27.562 1 88.38 196 PHE A CA 1
ATOM 1490 C C . PHE A 1 196 ? -1.437 -39.156 -28.5 1 88.38 196 PHE A C 1
ATOM 1492 O O . PHE A 1 196 ? -1.737 -38.219 -29.234 1 88.38 196 PHE A O 1
ATOM 1499 N N . THR A 1 197 ? -0.269 -39.625 -28.406 1 86.38 197 THR A N 1
ATOM 1500 C CA . THR A 1 197 ? 0.819 -39.156 -29.266 1 86.38 197 THR A CA 1
ATOM 1501 C C . THR A 1 197 ? 1.316 -40.281 -30.156 1 86.38 197 THR A C 1
ATOM 1503 O O . THR A 1 197 ? 1.795 -41.312 -29.656 1 86.38 197 THR A O 1
ATOM 1506 N N . PRO A 1 198 ? 1.29 -40.062 -31.391 1 86.44 198 PRO A N 1
ATOM 1507 C CA . PRO A 1 198 ? 1.769 -41.125 -32.281 1 86.44 198 PRO A CA 1
ATOM 1508 C C . PRO A 1 198 ? 3.285 -41.281 -32.25 1 86.44 198 PRO A C 1
ATOM 1510 O O . PRO A 1 198 ? 4.02 -40.312 -32.219 1 86.44 198 PRO A O 1
ATOM 1513 N N . VAL A 1 199 ? 3.643 -42.5 -32.125 1 85.31 199 VAL A N 1
ATOM 1514 C CA . VAL A 1 199 ? 5.051 -42.875 -32.219 1 85.31 199 VAL A CA 1
ATOM 1515 C C . VAL A 1 199 ? 5.246 -43.938 -33.312 1 85.31 199 VAL A C 1
ATOM 1517 O O . VAL A 1 199 ? 5.535 -45.094 -33.031 1 85.31 199 VAL A O 1
ATOM 1520 N N . PRO A 1 200 ? 5.25 -43.531 -34.531 1 85.19 200 PRO A N 1
ATOM 1521 C CA . PRO A 1 200 ? 5.445 -44.531 -35.594 1 85.19 200 PRO A CA 1
ATOM 1522 C C . PRO A 1 200 ? 6.836 -45.156 -35.562 1 85.19 200 PRO A C 1
ATOM 1524 O O . PRO A 1 200 ? 7.816 -44.5 -35.25 1 85.19 200 PRO A O 1
ATOM 1527 N N . PRO A 1 201 ? 6.832 -46.375 -35.875 1 85.12 201 PRO A N 1
ATOM 1528 C CA . PRO A 1 201 ? 5.723 -47.219 -36.281 1 85.12 201 PRO A CA 1
ATOM 1529 C C . PRO A 1 201 ? 5.113 -48 -35.125 1 85.12 201 PRO A C 1
ATOM 1531 O O . PRO A 1 201 ? 4.359 -48.969 -35.344 1 85.12 201 PRO A O 1
ATOM 1534 N N . PHE A 1 202 ? 5.48 -47.625 -33.938 1 84.38 202 PHE A N 1
ATOM 1535 C CA . PHE A 1 202 ? 5.176 -48.438 -32.781 1 84.38 202 PHE A CA 1
ATOM 1536 C C . PHE A 1 202 ? 3.715 -48.281 -32.375 1 84.38 202 PHE A C 1
ATOM 1538 O O . PHE A 1 202 ? 3.104 -49.25 -31.859 1 84.38 202 PHE A O 1
ATOM 1545 N N . GLY A 1 203 ? 3.129 -47.25 -32.625 1 87.75 203 GLY A N 1
ATOM 1546 C CA . GLY A 1 203 ? 1.746 -47.031 -32.25 1 87.75 203 GLY A CA 1
ATOM 1547 C C . GLY A 1 203 ? 1.513 -45.656 -31.641 1 87.75 203 GLY A C 1
ATOM 1548 O O . GLY A 1 203 ? 1.965 -44.625 -32.188 1 87.75 203 GLY A O 1
ATOM 1549 N N . ASN A 1 204 ? 0.679 -45.656 -30.516 1 86.62 204 ASN A N 1
ATOM 1550 C CA . ASN A 1 204 ? 0.341 -44.406 -29.812 1 86.62 204 ASN A CA 1
ATOM 1551 C C . ASN A 1 204 ? 0.702 -44.469 -28.328 1 86.62 204 ASN A C 1
ATOM 1553 O O . ASN A 1 204 ? 0.461 -45.5 -27.688 1 86.62 204 ASN A O 1
ATOM 1557 N N . VAL A 1 205 ? 1.298 -43.438 -27.938 1 86.69 205 VAL A N 1
ATOM 1558 C CA . VAL A 1 205 ? 1.532 -43.312 -26.516 1 86.69 205 VAL A CA 1
ATOM 1559 C C . VAL A 1 205 ? 0.39 -42.531 -25.859 1 86.69 205 VAL A C 1
ATOM 1561 O O . VAL A 1 205 ? -0.009 -41.469 -26.375 1 86.69 205 VAL A O 1
ATOM 1564 N N . VAL A 1 206 ? -0.132 -43.156 -24.75 1 87.88 206 VAL A N 1
ATOM 1565 C CA . VAL A 1 206 ? -1.201 -42.469 -24.047 1 87.88 206 VAL A CA 1
ATOM 1566 C C . VAL A 1 206 ? -0.666 -41.906 -22.734 1 87.88 206 VAL A C 1
ATOM 1568 O O . VAL A 1 206 ? -0.02 -42.594 -21.953 1 87.88 206 VAL A O 1
ATOM 1571 N N . SER A 1 207 ? -0.844 -40.625 -22.562 1 89.38 207 SER A N 1
ATOM 1572 C CA . SER A 1 207 ? -0.516 -39.938 -21.312 1 89.38 207 SER A CA 1
ATOM 1573 C C . SER A 1 207 ? -1.774 -39.438 -20.609 1 89.38 207 SER A C 1
ATOM 1575 O O . SER A 1 207 ? -2.648 -38.844 -21.219 1 89.38 207 SER A O 1
ATOM 1577 N N . ILE A 1 208 ? -1.836 -39.844 -19.328 1 91.12 208 ILE A N 1
ATOM 1578 C CA . ILE A 1 208 ? -2.996 -39.438 -18.547 1 91.12 208 ILE A CA 1
ATOM 1579 C C . ILE A 1 208 ? -2.553 -38.5 -17.406 1 91.12 208 ILE A C 1
ATOM 1581 O O . ILE A 1 208 ? -1.625 -38.844 -16.656 1 91.12 208 ILE A O 1
ATOM 1585 N N . LEU A 1 209 ? -3.186 -37.375 -17.344 1 92.5 209 LEU A N 1
ATOM 1586 C CA . LEU A 1 209 ? -2.865 -36.469 -16.25 1 92.5 209 LEU A CA 1
ATOM 1587 C C . LEU A 1 209 ? -4.133 -35.969 -15.57 1 92.5 209 LEU A C 1
ATOM 1589 O O . LEU A 1 209 ? -5.227 -36.062 -16.141 1 92.5 209 LEU A O 1
ATOM 1593 N N . CYS A 1 210 ? -3.914 -35.531 -14.336 1 93.94 210 CYS A N 1
ATOM 1594 C CA . CYS A 1 210 ? -5.004 -34.906 -13.578 1 93.94 210 CYS A CA 1
ATOM 1595 C C . CYS A 1 210 ? -4.902 -33.406 -13.586 1 93.94 210 CYS A C 1
ATOM 1597 O O . CYS A 1 210 ? -3.832 -32.844 -13.344 1 93.94 210 CYS A O 1
ATOM 1599 N N . VAL A 1 211 ? -6.008 -32.75 -13.906 1 95.12 211 VAL A N 1
ATOM 1600 C CA . VAL A 1 211 ? -6.023 -31.297 -13.891 1 95.12 211 VAL A CA 1
ATOM 1601 C C . VAL A 1 211 ? -6.418 -30.797 -12.5 1 95.12 211 VAL A C 1
ATOM 1603 O O . VAL A 1 211 ? -7.547 -31 -12.055 1 95.12 211 VAL A O 1
ATOM 1606 N N . ASP A 1 212 ? -5.496 -30.109 -11.883 1 94.5 212 ASP A N 1
ATOM 1607 C CA . ASP A 1 212 ? -5.664 -29.609 -10.523 1 94.5 212 ASP A CA 1
ATOM 1608 C C . ASP A 1 212 ? -4.961 -28.266 -10.336 1 94.5 212 ASP A C 1
ATOM 1610 O O . ASP A 1 212 ? -3.73 -28.188 -10.391 1 94.5 212 ASP A O 1
ATOM 1614 N N . PRO A 1 213 ? -5.809 -27.266 -10.039 1 94.69 213 PRO A N 1
ATOM 1615 C CA . PRO A 1 213 ? -5.184 -25.953 -9.844 1 94.69 213 PRO A CA 1
ATOM 1616 C C . PRO A 1 213 ? -4.258 -25.906 -8.633 1 94.69 213 PRO A C 1
ATOM 1618 O O . PRO A 1 213 ? -3.41 -25.016 -8.523 1 94.69 213 PRO A O 1
ATOM 1621 N N . HIS A 1 214 ? -4.391 -26.844 -7.707 1 94.38 214 HIS A N 1
ATOM 1622 C CA . HIS A 1 214 ? -3.582 -26.859 -6.492 1 94.38 214 HIS A CA 1
ATOM 1623 C C . HIS A 1 214 ? -2.576 -28 -6.508 1 94.38 214 HIS A C 1
ATOM 1625 O O . HIS A 1 214 ? -2.152 -28.469 -5.453 1 94.38 214 HIS A O 1
ATOM 1631 N N . ALA A 1 215 ? -2.213 -28.422 -7.648 1 91.62 215 ALA A N 1
ATOM 1632 C CA . ALA A 1 215 ? -1.265 -29.516 -7.805 1 91.62 215 ALA A CA 1
ATOM 1633 C C . ALA A 1 215 ? 0.059 -29.203 -7.117 1 91.62 215 ALA A C 1
ATOM 1635 O O . ALA A 1 215 ? 0.592 -28.094 -7.254 1 91.62 215 ALA A O 1
ATOM 1636 N N . VAL A 1 216 ? 0.49 -30.109 -6.312 1 87.38 216 VAL A N 1
ATOM 1637 C CA . VAL A 1 216 ? 1.802 -30.016 -5.684 1 87.38 216 VAL A CA 1
ATOM 1638 C C . VAL A 1 216 ? 2.785 -30.938 -6.391 1 87.38 216 VAL A C 1
ATOM 1640 O O . VAL A 1 216 ? 2.518 -32.125 -6.555 1 87.38 216 VAL A O 1
ATOM 1643 N N . PRO A 1 217 ? 3.822 -30.359 -6.781 1 82.19 217 PRO A N 1
ATOM 1644 C CA . PRO A 1 217 ? 4.797 -31.219 -7.453 1 82.19 217 PRO A CA 1
ATOM 1645 C C . PRO A 1 217 ? 5.23 -32.406 -6.59 1 82.19 217 PRO A C 1
ATOM 1647 O O . PRO A 1 217 ? 5.527 -32.219 -5.402 1 82.19 217 PRO A O 1
ATOM 1650 N N . GLY A 1 218 ? 5.219 -33.531 -7.164 1 82.56 218 GLY A N 1
ATOM 1651 C CA . GLY A 1 218 ? 5.664 -34.719 -6.473 1 82.56 218 GLY A CA 1
ATOM 1652 C C . GLY A 1 218 ? 4.535 -35.469 -5.785 1 82.56 218 GLY A C 1
ATOM 1653 O O . GLY A 1 218 ? 4.668 -36.656 -5.473 1 82.56 218 GLY A O 1
ATOM 1654 N N . GLU A 1 219 ? 3.473 -34.781 -5.559 1 85.5 219 GLU A N 1
ATOM 1655 C CA . GLU A 1 219 ? 2.336 -35.438 -4.914 1 85.5 219 GLU A CA 1
ATOM 1656 C C . GLU A 1 219 ? 1.38 -36.031 -5.949 1 85.5 219 GLU A C 1
ATOM 1658 O O . GLU A 1 219 ? 1.096 -35.406 -6.969 1 85.5 219 GLU A O 1
ATOM 1663 N N . ARG A 1 220 ? 1.015 -37.25 -5.594 1 87.94 220 ARG A N 1
ATOM 1664 C CA . ARG A 1 220 ? 0.097 -37.969 -6.48 1 87.94 220 ARG A CA 1
ATOM 1665 C C . ARG A 1 220 ? -1.174 -38.375 -5.738 1 87.94 220 ARG A C 1
ATOM 1667 O O . ARG A 1 220 ? -1.108 -39 -4.688 1 87.94 220 ARG A O 1
ATOM 1674 N N . GLU A 1 221 ? -2.236 -38 -6.336 1 89.75 221 GLU A N 1
ATOM 1675 C CA . GLU A 1 221 ? -3.502 -38.25 -5.66 1 89.75 221 GLU A CA 1
ATOM 1676 C C . GLU A 1 221 ? -4.254 -39.406 -6.312 1 89.75 221 GLU A C 1
ATOM 1678 O O . GLU A 1 221 ? -5.141 -40 -5.703 1 89.75 221 GLU A O 1
ATOM 1683 N N . PHE A 1 222 ? -3.879 -39.719 -7.551 1 91.06 222 PHE A N 1
ATOM 1684 C CA . PHE A 1 222 ? -4.633 -40.719 -8.289 1 91.06 222 PHE A CA 1
ATOM 1685 C C . PHE A 1 222 ? -3.695 -41.75 -8.914 1 91.06 222 PHE A C 1
ATOM 1687 O O . PHE A 1 222 ? -2.527 -41.469 -9.18 1 91.06 222 PHE A O 1
ATOM 1694 N N . ARG A 1 223 ? -4.258 -42.875 -9.062 1 89.69 223 ARG A N 1
ATOM 1695 C CA . ARG A 1 223 ? -3.598 -43.938 -9.797 1 89.69 223 ARG A CA 1
ATOM 1696 C C . ARG A 1 223 ? -4.418 -44.375 -11.016 1 89.69 223 ARG A C 1
ATOM 1698 O O . ARG A 1 223 ? -5.641 -44.219 -11.023 1 89.69 223 ARG A O 1
ATOM 1705 N N . CYS A 1 224 ? -3.701 -44.812 -11.969 1 89.56 224 CYS A N 1
ATOM 1706 C CA . CYS A 1 224 ? -4.348 -45.219 -13.211 1 89.56 224 CYS A CA 1
ATOM 1707 C C . CYS A 1 224 ? -3.896 -46.625 -13.648 1 89.56 224 CYS A C 1
ATOM 1709 O O . CYS A 1 224 ? -2.709 -46.938 -13.57 1 89.56 224 CYS A O 1
ATOM 1711 N N . GLU A 1 225 ? -4.844 -47.375 -13.945 1 88.88 225 GLU A N 1
ATOM 1712 C CA . GLU A 1 225 ? -4.594 -48.688 -14.578 1 88.88 225 GLU A CA 1
ATOM 1713 C C . GLU A 1 225 ? -5.051 -48.688 -16.031 1 88.88 225 GLU A C 1
ATOM 1715 O O . GLU A 1 225 ? -6.188 -48.312 -16.328 1 88.88 225 GLU A O 1
ATOM 1720 N N . VAL A 1 226 ? -4.145 -49.031 -16.844 1 88.56 226 VAL A N 1
ATOM 1721 C CA . VAL A 1 226 ? -4.453 -49.094 -18.266 1 88.56 226 VAL A CA 1
ATOM 1722 C C . VAL A 1 226 ? -4.359 -50.562 -18.734 1 88.56 226 VAL A C 1
ATOM 1724 O O . VAL A 1 226 ? -3.373 -51.25 -18.453 1 88.56 226 VAL A O 1
ATOM 1727 N N . ASP A 1 227 ? -5.418 -50.969 -19.406 1 88.38 227 ASP A N 1
ATOM 1728 C CA . ASP A 1 227 ? -5.512 -52.344 -19.922 1 88.38 227 ASP A CA 1
ATOM 1729 C C . ASP A 1 227 ? -5.77 -52.344 -21.438 1 88.38 227 ASP A C 1
ATOM 1731 O O . ASP A 1 227 ? -6.852 -51.938 -21.875 1 88.38 227 ASP A O 1
ATOM 1735 N N . PHE A 1 228 ? -4.734 -52.75 -22.156 1 88.31 228 PHE A N 1
ATOM 1736 C CA . PHE A 1 228 ? -4.883 -52.875 -23.609 1 88.31 228 PHE A CA 1
ATOM 1737 C C . PHE A 1 228 ? -4.984 -54.344 -24.031 1 88.31 228 PHE A C 1
ATOM 1739 O O . PHE A 1 228 ? -4.203 -55.188 -23.578 1 88.31 228 PHE A O 1
ATOM 1746 N N . TYR A 1 229 ? -5.938 -54.531 -24.859 1 85.94 229 TYR A N 1
ATOM 1747 C CA . TYR A 1 229 ? -6.152 -55.875 -25.359 1 85.94 229 TYR A CA 1
ATOM 1748 C C . TYR A 1 229 ? -6.398 -55.875 -26.859 1 85.94 229 TYR A C 1
ATOM 1750 O O . TYR A 1 229 ? -7.156 -55.062 -27.375 1 85.94 229 TYR A O 1
ATOM 1758 N N . CYS A 1 230 ? -5.598 -56.781 -27.484 1 82.94 230 CYS A N 1
ATOM 1759 C CA . CYS A 1 230 ? -5.805 -57 -28.906 1 82.94 230 CYS A CA 1
ATOM 1760 C C . CYS A 1 230 ? -6.039 -58.5 -29.203 1 82.94 230 CYS A C 1
ATOM 1762 O O . CYS A 1 230 ? -5.152 -59.312 -29 1 82.94 230 CYS A O 1
ATOM 1764 N N . ASN A 1 231 ? -7.191 -58.781 -29.703 1 78.69 231 ASN A N 1
ATOM 1765 C CA . ASN A 1 231 ? -7.566 -60.188 -29.938 1 78.69 231 ASN A CA 1
ATOM 1766 C C . ASN A 1 231 ? -6.77 -60.781 -31.094 1 78.69 231 ASN A C 1
ATOM 1768 O O . ASN A 1 231 ? -6.336 -61.938 -31.016 1 78.69 231 ASN A O 1
ATOM 1772 N N . THR A 1 232 ? -6.582 -60.031 -32.094 1 76.75 232 THR A N 1
ATOM 1773 C CA . THR A 1 232 ? -5.914 -60.562 -33.281 1 76.75 232 THR A CA 1
ATOM 1774 C C . THR A 1 232 ? -4.473 -60.938 -32.969 1 76.75 232 THR A C 1
ATOM 1776 O O . THR A 1 232 ? -3.971 -61.969 -33.438 1 76.75 232 THR A O 1
ATOM 1779 N N . LEU A 1 233 ? -3.967 -60.25 -32.125 1 74.31 233 LEU A N 1
ATOM 1780 C CA . LEU A 1 233 ? -2.57 -60.5 -31.797 1 74.31 233 LEU A CA 1
ATOM 1781 C C . LEU A 1 233 ? -2.453 -61.312 -30.516 1 74.31 233 LEU A C 1
ATOM 1783 O O . LEU A 1 233 ? -1.373 -61.781 -30.172 1 74.31 233 LEU A O 1
ATOM 1787 N N . GLY A 1 234 ? -3.598 -61.562 -29.938 1 78 234 GLY A N 1
ATOM 1788 C CA . GLY A 1 234 ? -3.529 -62.219 -28.641 1 78 234 GLY A CA 1
ATOM 1789 C C . GLY A 1 234 ? -2.664 -61.438 -27.641 1 78 234 GLY A C 1
ATOM 1790 O O . GLY A 1 234 ? -1.99 -62.062 -26.812 1 78 234 GLY A O 1
ATOM 1791 N N . LEU A 1 235 ? -2.566 -60.219 -27.844 1 83.06 235 LEU A N 1
ATOM 1792 C CA . LEU A 1 235 ? -1.688 -59.375 -27.016 1 83.06 235 LEU A CA 1
ATOM 1793 C C . LEU A 1 235 ? -2.482 -58.656 -25.953 1 83.06 235 LEU A C 1
ATOM 1795 O O . LEU A 1 235 ? -3.543 -58.094 -26.234 1 83.06 235 LEU A O 1
ATOM 1799 N N . ARG A 1 236 ? -2.098 -58.781 -24.688 1 85.94 236 ARG A N 1
ATOM 1800 C CA . ARG A 1 236 ? -2.639 -58 -23.578 1 85.94 236 ARG A CA 1
ATOM 1801 C C . ARG A 1 236 ? -1.528 -57.312 -22.812 1 85.94 236 ARG A C 1
ATOM 1803 O O . ARG A 1 236 ? -0.512 -57.906 -22.469 1 85.94 236 ARG A O 1
ATOM 1810 N N . GLN A 1 237 ? -1.667 -56.031 -22.656 1 85.19 237 GLN A N 1
ATOM 1811 C CA . GLN A 1 237 ? -0.704 -55.219 -21.922 1 85.19 237 GLN A CA 1
ATOM 1812 C C . GLN A 1 237 ? -1.378 -54.5 -20.766 1 85.19 237 GLN A C 1
ATOM 1814 O O . GLN A 1 237 ? -2.383 -53.812 -20.953 1 85.19 237 GLN A O 1
ATOM 1819 N N . LEU A 1 238 ? -0.893 -54.688 -19.562 1 86.44 238 LEU A N 1
ATOM 1820 C CA . LEU A 1 238 ? -1.419 -54.031 -18.375 1 86.44 238 LEU A CA 1
ATOM 1821 C C . LEU A 1 238 ? -0.359 -53.156 -17.734 1 86.44 238 LEU A C 1
ATOM 1823 O O . LEU A 1 238 ? 0.808 -53.531 -17.641 1 86.44 238 LEU A O 1
ATOM 1827 N N . SER A 1 239 ? -0.712 -51.938 -17.422 1 86.38 239 SER A N 1
ATOM 1828 C CA . SER A 1 239 ? 0.185 -51 -16.734 1 86.38 239 SER A CA 1
ATOM 1829 C C . SER A 1 239 ? -0.537 -50.281 -15.609 1 86.38 239 SER A C 1
ATOM 1831 O O . SER A 1 239 ? -1.727 -49.969 -15.719 1 86.38 239 SER A O 1
ATOM 1833 N N . ASN A 1 240 ? 0.163 -50.156 -14.484 1 87 240 ASN A N 1
ATOM 1834 C CA . ASN A 1 240 ? -0.327 -49.375 -13.352 1 87 240 ASN A CA 1
ATOM 1835 C C . ASN A 1 240 ? 0.651 -48.281 -12.953 1 87 240 ASN A C 1
ATOM 1837 O O . ASN A 1 240 ? 1.853 -48.531 -12.836 1 87 240 ASN A O 1
ATOM 1841 N N . PHE A 1 241 ? 0.2 -47.062 -12.875 1 86.94 241 PHE A N 1
ATOM 1842 C CA . PHE A 1 241 ? 1.075 -45.969 -12.508 1 86.94 241 PHE A CA 1
ATOM 1843 C C . PHE A 1 241 ? 0.295 -44.875 -11.773 1 86.94 241 PHE A C 1
ATOM 1845 O O . PHE A 1 241 ? -0.938 -44.906 -11.773 1 86.94 241 PHE A O 1
ATOM 1852 N N . GLN A 1 242 ? 1.001 -44 -11.141 1 89.12 242 GLN A N 1
ATOM 1853 C CA . GLN A 1 242 ? 0.394 -42.844 -10.484 1 89.12 242 GLN A CA 1
ATOM 1854 C C . GLN A 1 242 ? 0.289 -41.656 -11.438 1 89.12 242 GLN A C 1
ATOM 1856 O O . GLN A 1 242 ? 1.198 -41.406 -12.234 1 89.12 242 GLN A O 1
ATOM 1861 N N . ILE A 1 243 ? -0.786 -40.938 -11.281 1 90.19 243 ILE A N 1
ATOM 1862 C CA . ILE A 1 243 ? -1.079 -39.844 -12.219 1 90.19 243 ILE A CA 1
ATOM 1863 C C . ILE A 1 243 ? -0.489 -38.531 -11.688 1 90.19 243 ILE A C 1
ATOM 1865 O O . ILE A 1 243 ? -0.585 -38.25 -10.5 1 90.19 243 ILE A O 1
ATOM 1869 N N . VAL A 1 244 ? 0.086 -37.844 -12.594 1 91.12 244 VAL A N 1
ATOM 1870 C CA . VAL A 1 244 ? 0.595 -36.5 -12.266 1 91.12 244 VAL A CA 1
ATOM 1871 C C . VAL A 1 244 ? -0.55 -35.5 -12.281 1 91.12 244 VAL A C 1
ATOM 1873 O O . VAL A 1 244 ? -1.405 -35.531 -13.172 1 91.12 244 VAL A O 1
ATOM 1876 N N . SER A 1 245 ? -0.537 -34.656 -11.219 1 92.75 245 SER A N 1
ATOM 1877 C CA . SER A 1 245 ? -1.489 -33.531 -11.188 1 92.75 245 SER A CA 1
ATOM 1878 C C . SER A 1 245 ? -0.828 -32.219 -11.602 1 92.75 245 SER A C 1
ATOM 1880 O O . SER A 1 245 ? 0.33 -31.984 -11.266 1 92.75 245 SER A O 1
ATOM 1882 N N . THR A 1 246 ? -1.59 -31.438 -12.43 1 93.25 246 THR A N 1
ATOM 1883 C CA . THR A 1 246 ? -1.051 -30.172 -12.898 1 93.25 246 THR A CA 1
ATOM 1884 C C . THR A 1 246 ? -2.176 -29.172 -13.172 1 93.25 246 THR A C 1
ATOM 1886 O O . THR A 1 246 ? -3.303 -29.562 -13.477 1 93.25 246 THR A O 1
ATOM 1889 N N . SER A 1 247 ? -1.842 -27.953 -13.055 1 94.5 247 SER A N 1
ATOM 1890 C CA . SER A 1 247 ? -2.779 -26.906 -13.461 1 94.5 247 SER A CA 1
ATOM 1891 C C . SER A 1 247 ? -2.68 -26.625 -14.953 1 94.5 247 SER A C 1
ATOM 1893 O O . SER A 1 247 ? -3.516 -25.906 -15.508 1 94.5 247 SER A O 1
ATOM 1895 N N . LEU A 1 248 ? -1.646 -27.141 -15.617 1 93.38 248 LEU A N 1
ATOM 1896 C CA . LEU A 1 248 ? -1.351 -26.969 -17.031 1 93.38 248 LEU A CA 1
ATOM 1897 C C . LEU A 1 248 ? -0.825 -25.562 -17.328 1 93.38 248 LEU A C 1
ATOM 1899 O O . LEU A 1 248 ? -0.947 -25.062 -18.453 1 93.38 248 LEU A O 1
ATOM 1903 N N . SER A 1 249 ? -0.361 -24.938 -16.281 1 90.06 249 SER A N 1
ATOM 1904 C CA . SER A 1 249 ? 0.181 -23.594 -16.438 1 90.06 249 SER A CA 1
ATOM 1905 C C . SER A 1 249 ? 1.365 -23.594 -17.406 1 90.06 249 SER A C 1
ATOM 1907 O O . SER A 1 249 ? 1.591 -22.609 -18.109 1 90.06 249 SER A O 1
ATOM 1909 N N . ASP A 1 250 ? 2.111 -24.672 -17.438 1 87.38 250 ASP A N 1
ATOM 1910 C CA . ASP A 1 250 ? 3.252 -24.797 -18.328 1 87.38 250 ASP A CA 1
ATOM 1911 C C . ASP A 1 250 ? 2.9 -25.672 -19.547 1 87.38 250 ASP A C 1
ATOM 1913 O O . ASP A 1 250 ? 3.787 -26.219 -20.188 1 87.38 250 ASP A O 1
ATOM 1917 N N . GLY A 1 251 ? 1.602 -25.797 -19.703 1 87.75 251 GLY A N 1
ATOM 1918 C CA . GLY A 1 251 ? 1.169 -26.656 -20.812 1 87.75 251 GLY A CA 1
ATOM 1919 C C . GLY A 1 251 ? 1.124 -28.125 -20.438 1 87.75 251 GLY A C 1
ATOM 1920 O O . GLY A 1 251 ? 1.203 -28.484 -19.266 1 87.75 251 GLY A O 1
ATOM 1921 N N . PHE A 1 252 ? 0.876 -28.875 -21.469 1 86.5 252 PHE A N 1
ATOM 1922 C CA . PHE A 1 252 ? 0.862 -30.328 -21.266 1 86.5 252 PHE A CA 1
ATOM 1923 C C . PHE A 1 252 ? 2.277 -30.859 -21.062 1 86.5 252 PHE A C 1
ATOM 1925 O O . PHE A 1 252 ? 3.166 -30.578 -21.875 1 86.5 252 PHE A O 1
ATOM 1932 N N . PRO A 1 253 ? 2.475 -31.328 -19.875 1 79.81 253 PRO A N 1
ATOM 1933 C CA . PRO A 1 253 ? 3.838 -31.797 -19.594 1 79.81 253 PRO A CA 1
ATOM 1934 C C . PRO A 1 253 ? 4.363 -32.75 -20.672 1 79.81 253 PRO A C 1
ATOM 1936 O O . PRO A 1 253 ? 3.596 -33.531 -21.25 1 79.81 253 PRO A O 1
ATOM 1939 N N . ALA A 1 254 ? 5.555 -32.312 -21.156 1 65.44 254 ALA A N 1
ATOM 1940 C CA . ALA A 1 254 ? 6.184 -33.125 -22.188 1 65.44 254 ALA A CA 1
ATOM 1941 C C . ALA A 1 254 ? 6.145 -34.594 -21.797 1 65.44 254 ALA A C 1
ATOM 1943 O O . ALA A 1 254 ? 5.91 -34.938 -20.625 1 65.44 254 ALA A O 1
ATOM 1944 N N . GLU A 1 255 ? 6.16 -35.594 -22.703 1 56.47 255 GLU A N 1
ATOM 1945 C CA . GLU A 1 255 ? 6.004 -37.062 -22.766 1 56.47 255 GLU A CA 1
ATOM 1946 C C . GLU A 1 255 ? 6.621 -37.719 -21.547 1 56.47 255 GLU A C 1
ATOM 1948 O O . GLU A 1 255 ? 6.086 -38.719 -21.031 1 56.47 255 GLU A O 1
ATOM 1953 N N . LEU A 1 256 ? 7.699 -37.25 -21.141 1 48.25 256 LEU A N 1
ATOM 1954 C CA . LEU A 1 256 ? 8.469 -38.156 -20.281 1 48.25 256 LEU A CA 1
ATOM 1955 C C . LEU A 1 256 ? 7.926 -38.156 -18.859 1 48.25 256 LEU A C 1
ATOM 1957 O O . LEU A 1 256 ? 8.117 -39.125 -18.109 1 48.25 256 LEU A O 1
ATOM 1961 N N . GLY A 1 257 ? 7.211 -37.188 -18.5 1 50.69 257 GLY A N 1
ATOM 1962 C CA . GLY A 1 257 ? 6.855 -37.219 -17.094 1 50.69 257 GLY A CA 1
ATOM 1963 C C . GLY A 1 257 ? 5.516 -37.875 -16.828 1 50.69 257 GLY A C 1
ATOM 1964 O O . GLY A 1 257 ? 5.145 -38.094 -15.672 1 50.69 257 GLY A O 1
ATOM 1965 N N . SER A 1 258 ? 4.734 -38.062 -17.844 1 60.62 258 SER A N 1
ATOM 1966 C CA . SER A 1 258 ? 3.408 -38.656 -17.688 1 60.62 258 SER A CA 1
ATOM 1967 C C . SER A 1 258 ? 3.412 -40.125 -18.047 1 60.62 258 SER A C 1
ATOM 1969 O O . SER A 1 258 ? 3.98 -40.531 -19.062 1 60.62 258 SER A O 1
ATOM 1971 N N . ASN A 1 259 ? 3.986 -41.031 -17.078 1 65.81 259 ASN A N 1
ATOM 1972 C CA . ASN A 1 259 ? 3.982 -42.469 -17.25 1 65.81 259 ASN A CA 1
ATOM 1973 C C . ASN A 1 259 ? 3.246 -42.875 -18.531 1 65.81 259 ASN A C 1
ATOM 1975 O O . ASN A 1 259 ? 2.129 -43.375 -18.469 1 65.81 259 ASN A O 1
ATOM 1979 N N . PRO A 1 260 ? 3.877 -42.562 -19.688 1 73.19 260 PRO A N 1
ATOM 1980 C CA . PRO A 1 260 ? 3.238 -42.906 -20.953 1 73.19 260 PRO A CA 1
ATOM 1981 C C . PRO A 1 260 ? 3.061 -44.406 -21.156 1 73.19 260 PRO A C 1
ATOM 1983 O O . PRO A 1 260 ? 3.873 -45.188 -20.688 1 73.19 260 PRO A O 1
ATOM 1986 N N . PHE A 1 261 ? 1.93 -44.812 -21.625 1 84.31 261 PHE A N 1
ATOM 1987 C CA . PHE A 1 261 ? 1.604 -46.188 -22.016 1 84.31 261 PHE A CA 1
ATOM 1988 C C . PHE A 1 261 ? 1.53 -46.344 -23.531 1 84.31 261 PHE A C 1
ATOM 1990 O O . PHE A 1 261 ? 0.779 -45.625 -24.188 1 84.31 261 PHE A O 1
ATOM 1997 N N . LEU A 1 262 ? 2.293 -47.281 -24.047 1 85.62 262 LEU A N 1
ATOM 1998 C CA . LEU A 1 262 ? 2.312 -47.469 -25.484 1 85.62 262 LEU A CA 1
ATOM 1999 C C . LEU A 1 262 ? 1.197 -48.406 -25.922 1 85.62 262 LEU A C 1
ATOM 2001 O O . LEU A 1 262 ? 1.088 -49.531 -25.406 1 85.62 262 LEU A O 1
ATOM 2005 N N . VAL A 1 263 ? 0.402 -47.938 -26.766 1 84.56 263 VAL A N 1
ATOM 2006 C CA . VAL A 1 263 ? -0.602 -48.75 -27.438 1 84.56 263 VAL A CA 1
ATOM 2007 C C . VAL A 1 263 ? -0.103 -49.125 -28.828 1 84.56 263 VAL A C 1
ATOM 2009 O O . VAL A 1 263 ? -0.044 -48.281 -29.734 1 84.56 263 VAL A O 1
ATOM 2012 N N . PRO A 1 264 ? 0.2 -50.281 -29 1 84 264 PRO A N 1
ATOM 2013 C CA . PRO A 1 264 ? 0.803 -50.688 -30.281 1 84 264 PRO A CA 1
ATOM 2014 C C . PRO A 1 264 ? -0.155 -50.562 -31.453 1 84 264 PRO A C 1
ATOM 2016 O O . PRO A 1 264 ? -1.375 -50.594 -31.266 1 84 264 PRO A O 1
ATOM 2019 N N . THR A 1 265 ? 0.575 -50.344 -32.656 1 80.5 265 THR A N 1
ATOM 2020 C CA . THR A 1 265 ? -0.201 -50.344 -33.875 1 80.5 265 THR A CA 1
ATOM 2021 C C . THR A 1 265 ? -0.667 -51.75 -34.25 1 80.5 265 THR A C 1
ATOM 2023 O O . THR A 1 265 ? 0.112 -52.719 -34.156 1 80.5 265 THR A O 1
ATOM 2026 N N . VAL A 1 266 ? -1.981 -51.875 -34.344 1 71.56 266 VAL A N 1
ATOM 2027 C CA . VAL A 1 266 ? -2.48 -53.188 -34.75 1 71.56 266 VAL A CA 1
ATOM 2028 C C . VAL A 1 266 ? -2.764 -53.188 -36.25 1 71.56 266 VAL A C 1
ATOM 2030 O O . VAL A 1 266 ? -3.436 -52.281 -36.75 1 71.56 266 VAL A O 1
ATOM 2033 N N . SER A 1 267 ? -1.852 -53.625 -37.125 1 61.56 267 SER A N 1
ATOM 2034 C CA . SER A 1 267 ? -2.01 -53.719 -38.594 1 61.56 267 SER A CA 1
ATOM 2035 C C . SER A 1 267 ? -3.373 -54.312 -38.938 1 61.56 267 SER A C 1
ATOM 2037 O O . SER A 1 267 ? -3.797 -55.312 -38.406 1 61.56 267 SER A O 1
ATOM 2039 N N . SER A 1 268 ? -4.281 -53.469 -39.25 1 55.59 268 SER A N 1
ATOM 2040 C CA . SER A 1 268 ? -5.66 -53.75 -39.625 1 55.59 268 SER A CA 1
ATOM 2041 C C . SER A 1 268 ? -5.723 -54.719 -40.812 1 55.59 268 SER A C 1
ATOM 2043 O O . SER A 1 268 ? -6.672 -54.719 -41.594 1 55.59 268 SER A O 1
ATOM 2045 N N . ASN A 1 269 ? -4.703 -55.406 -41.25 1 52.16 269 ASN A N 1
ATOM 2046 C CA . ASN A 1 269 ? -5.047 -56.125 -42.469 1 52.16 269 ASN A CA 1
ATOM 2047 C C . ASN A 1 269 ? -6.25 -57.062 -42.25 1 52.16 269 ASN A C 1
ATOM 2049 O O . ASN A 1 269 ? -6.711 -57.688 -43.188 1 52.16 269 ASN A O 1
ATOM 2053 N N . SER A 1 270 ? -6.605 -57.438 -41.031 1 54.91 270 SER A N 1
ATOM 2054 C CA . SER A 1 270 ? -7.758 -58.344 -40.969 1 54.91 270 SER A CA 1
ATOM 2055 C C . SER A 1 270 ? -8.969 -57.656 -40.375 1 54.91 270 SER A C 1
ATOM 2057 O O . SER A 1 270 ? -8.828 -56.906 -39.406 1 54.91 270 SER A O 1
ATOM 2059 N N . PRO A 1 271 ? -10.156 -57.5 -41.031 1 56.16 271 PRO A N 1
ATOM 2060 C CA . PRO A 1 271 ? -11.422 -56.906 -40.625 1 56.16 271 PRO A CA 1
ATOM 2061 C C . PRO A 1 271 ? -11.812 -57.25 -39.188 1 56.16 271 PRO A C 1
ATOM 2063 O O . PRO A 1 271 ? -12.695 -56.625 -38.625 1 56.16 271 PRO A O 1
ATOM 2066 N N . THR A 1 272 ? -11.242 -58.219 -38.656 1 59.22 272 THR A N 1
ATOM 2067 C CA . THR A 1 272 ? -11.672 -58.75 -37.375 1 59.22 272 THR A CA 1
ATOM 2068 C C . THR A 1 272 ? -10.781 -58.219 -36.25 1 59.22 272 THR A C 1
ATOM 2070 O O . THR A 1 272 ? -10.875 -58.656 -35.094 1 59.22 272 THR A O 1
ATOM 2073 N N . THR A 1 273 ? -9.922 -57.375 -36.594 1 62.31 273 THR A N 1
ATOM 2074 C CA . THR A 1 273 ? -9.016 -56.906 -35.531 1 62.31 273 THR A CA 1
ATOM 2075 C C . THR A 1 273 ? -9.711 -55.906 -34.625 1 62.31 273 THR A C 1
ATOM 2077 O O . THR A 1 273 ? -10.25 -54.906 -35.062 1 62.31 273 THR A O 1
ATOM 2080 N N . SER A 1 274 ? -10.094 -56.438 -33.344 1 74.38 274 SER A N 1
ATOM 2081 C CA . SER A 1 274 ? -10.703 -55.594 -32.344 1 74.38 274 SER A CA 1
ATOM 2082 C C . SER A 1 274 ? -9.711 -55.25 -31.234 1 74.38 274 SER A C 1
ATOM 2084 O O . SER A 1 274 ? -9.039 -56.156 -30.703 1 74.38 274 SER A O 1
ATOM 2086 N N . SER A 1 275 ? -9.219 -54.062 -31.125 1 81 275 SER A N 1
ATOM 2087 C CA . SER A 1 275 ? -8.406 -53.625 -30 1 81 275 SER A CA 1
ATOM 2088 C C . SER A 1 275 ? -9.219 -52.781 -29.031 1 81 275 SER A C 1
ATOM 2090 O O . SER A 1 275 ? -10.156 -52.094 -29.438 1 81 275 SER A O 1
ATOM 2092 N N . SER A 1 276 ? -9 -53.062 -27.656 1 85.12 276 SER A N 1
ATOM 2093 C CA . SER A 1 276 ? -9.703 -52.312 -26.641 1 85.12 276 SER A CA 1
ATOM 2094 C C . SER A 1 276 ? -8.727 -51.719 -25.625 1 85.12 276 SER A C 1
ATOM 2096 O O . SER A 1 276 ? -7.73 -52.344 -25.266 1 85.12 276 SER A O 1
ATOM 2098 N N . LEU A 1 277 ? -8.961 -50.5 -25.359 1 88.38 277 LEU A N 1
ATOM 2099 C CA . LEU A 1 277 ? -8.195 -49.812 -24.312 1 88.38 277 LEU A CA 1
ATOM 2100 C C . LEU A 1 277 ? -9.094 -49.438 -23.156 1 88.38 277 LEU A C 1
ATOM 2102 O O . LEU A 1 277 ? -10.023 -48.656 -23.312 1 88.38 277 LEU A O 1
ATOM 2106 N N . THR A 1 278 ? -8.805 -50.031 -21.984 1 88.69 278 THR A N 1
ATOM 2107 C CA . THR A 1 278 ? -9.586 -49.75 -20.781 1 88.69 278 THR A CA 1
ATOM 2108 C C . THR A 1 278 ? -8.727 -49.031 -19.734 1 88.69 278 THR A C 1
ATOM 2110 O O . THR A 1 278 ? -7.582 -49.406 -19.484 1 88.69 278 THR A O 1
ATOM 2113 N N . ILE A 1 279 ? -9.352 -48 -19.219 1 89.94 279 ILE A N 1
ATOM 2114 C CA . ILE A 1 279 ? -8.641 -47.188 -18.219 1 89.94 279 ILE A CA 1
ATOM 2115 C C . ILE A 1 279 ? -9.43 -47.188 -16.922 1 89.94 279 ILE A C 1
ATOM 2117 O O . ILE A 1 279 ? -10.656 -47.062 -16.922 1 89.94 279 ILE A O 1
ATOM 2121 N N . ARG A 1 280 ? -8.688 -47.344 -15.852 1 88.94 280 ARG A N 1
ATOM 2122 C CA . ARG A 1 280 ? -9.258 -47.25 -14.516 1 88.94 280 ARG A CA 1
ATOM 2123 C C . ARG A 1 280 ? -8.484 -46.25 -13.664 1 88.94 280 ARG A C 1
ATOM 2125 O O . ARG A 1 280 ? -7.262 -46.344 -13.531 1 88.94 280 ARG A O 1
ATOM 2132 N N . ILE A 1 281 ? -9.266 -45.312 -13.125 1 89.75 281 ILE A N 1
ATOM 2133 C CA . ILE A 1 281 ? -8.641 -44.281 -12.289 1 89.75 281 ILE A CA 1
ATOM 2134 C C . ILE A 1 281 ? -9.203 -44.344 -10.875 1 89.75 281 ILE A C 1
ATOM 2136 O O . ILE A 1 281 ? -10.422 -44.406 -10.688 1 89.75 281 ILE A O 1
ATOM 2140 N N . ALA A 1 282 ? -8.273 -44.406 -9.914 1 87.69 282 ALA A N 1
ATOM 2141 C CA . ALA A 1 282 ? -8.703 -44.469 -8.516 1 87.69 282 ALA A CA 1
ATOM 2142 C C . ALA A 1 282 ? -7.902 -43.5 -7.648 1 87.69 282 ALA A C 1
ATOM 2144 O O . ALA A 1 282 ? -6.73 -43.25 -7.922 1 87.69 282 ALA A O 1
ATOM 2145 N N . LYS A 1 283 ? -8.586 -43.031 -6.641 1 88.38 283 LYS A N 1
ATOM 2146 C CA . LYS A 1 283 ? -7.898 -42.188 -5.656 1 88.38 283 LYS A CA 1
ATOM 2147 C C . LYS A 1 283 ? -6.961 -43.031 -4.797 1 88.38 283 LYS A C 1
ATOM 2149 O O . LYS A 1 283 ? -7.309 -44.156 -4.391 1 88.38 283 LYS A O 1
ATOM 2154 N N . ILE A 1 284 ? -5.746 -42.531 -4.695 1 84.56 284 ILE A N 1
ATOM 2155 C CA . ILE A 1 284 ? -4.777 -43.25 -3.863 1 84.56 284 ILE A CA 1
ATOM 2156 C C . ILE A 1 284 ? -5.152 -43.094 -2.391 1 84.56 284 ILE A C 1
ATOM 2158 O O . ILE A 1 284 ? -5.254 -41.969 -1.883 1 84.56 284 ILE A O 1
ATOM 2162 N N . ILE A 1 285 ? -5.668 -44.156 -1.838 1 73.44 285 ILE A N 1
ATOM 2163 C CA . ILE A 1 285 ? -5.961 -44.156 -0.408 1 73.44 285 ILE A CA 1
ATOM 2164 C C . ILE A 1 285 ? -4.773 -44.719 0.358 1 73.44 285 ILE A C 1
ATOM 2166 O O . ILE A 1 285 ? -4.266 -45.812 0.016 1 73.44 285 ILE A O 1
ATOM 2170 N N . LEU A 1 286 ? -3.945 -43.969 1.021 1 62.91 286 LEU A N 1
ATOM 2171 C CA . LEU A 1 286 ? -2.738 -44.375 1.743 1 62.91 286 LEU A CA 1
ATOM 2172 C C . LEU A 1 286 ? -2.887 -45.75 2.342 1 62.91 286 LEU A C 1
ATOM 2174 O O . LEU A 1 286 ? -1.934 -46.531 2.346 1 62.91 286 LEU A O 1
ATOM 2178 N N . ASP A 1 287 ? -3.973 -46.188 2.967 1 56.53 287 ASP A N 1
ATOM 2179 C CA . ASP A 1 287 ? -3.996 -47.406 3.752 1 56.53 287 ASP A CA 1
ATOM 2180 C C . ASP A 1 287 ? -4.488 -48.594 2.914 1 56.53 287 ASP A C 1
ATOM 2182 O O . ASP A 1 287 ? -4.773 -49.656 3.447 1 56.53 287 ASP A O 1
ATOM 2186 N N . ARG A 1 288 ? -4.676 -48.438 1.641 1 55.69 288 ARG A N 1
ATOM 2187 C CA . ARG A 1 288 ? -5.219 -49.625 0.977 1 55.69 288 ARG A CA 1
ATOM 2188 C C . ARG A 1 288 ? -4.219 -50.188 -0.015 1 55.69 288 ARG A C 1
ATOM 2190 O O . ARG A 1 288 ? -3.719 -49.5 -0.891 1 55.69 288 ARG A O 1
ATOM 2197 N N . PRO A 1 289 ? -3.836 -51.5 0.22 1 54.81 289 PRO A N 1
ATOM 2198 C CA . PRO A 1 289 ? -2.932 -52.156 -0.712 1 54.81 289 PRO A CA 1
ATOM 2199 C C . PRO A 1 289 ? -3.5 -52.25 -2.127 1 54.81 289 PRO A C 1
ATOM 2201 O O . PRO A 1 289 ? -4.723 -52.25 -2.305 1 54.81 289 PRO A O 1
ATOM 2204 N N . LEU A 1 290 ? -2.773 -52.094 -3.213 1 54.22 290 LEU A N 1
ATOM 2205 C CA . LEU A 1 290 ? -3.08 -52.156 -4.637 1 54.22 290 LEU A CA 1
ATOM 2206 C C . LEU A 1 290 ? -3.969 -53.375 -4.949 1 54.22 290 LEU A C 1
ATOM 2208 O O . LEU A 1 290 ? -4.809 -53.281 -5.852 1 54.22 290 LEU A O 1
ATOM 2212 N N . SER A 1 291 ? -3.725 -54.438 -4.301 1 52.44 291 SER A N 1
ATOM 2213 C CA . SER A 1 291 ? -4.355 -55.719 -4.594 1 52.44 291 SER A CA 1
ATOM 2214 C C . SER A 1 291 ? -5.867 -55.656 -4.391 1 52.44 291 SER A C 1
ATOM 2216 O O . SER A 1 291 ? -6.621 -56.406 -5.02 1 52.44 291 SER A O 1
ATOM 2218 N N . ASP A 1 292 ? -6.32 -54.938 -3.553 1 48.62 292 ASP A N 1
ATOM 2219 C CA . ASP A 1 292 ? -7.723 -54.938 -3.145 1 48.62 292 ASP A CA 1
ATOM 2220 C C . ASP A 1 292 ? -8.594 -54.188 -4.141 1 48.62 292 ASP A C 1
ATOM 2222 O O . ASP A 1 292 ? -9.789 -54 -3.904 1 48.62 292 ASP A O 1
ATOM 2226 N N . TRP A 1 293 ? -8.07 -53.781 -5.129 1 49.84 293 TRP A N 1
ATOM 2227 C CA . TRP A 1 293 ? -8.867 -52.938 -6.016 1 49.84 293 TRP A CA 1
ATOM 2228 C C . TRP A 1 293 ? -9.703 -53.781 -6.965 1 49.84 293 TRP A C 1
ATOM 2230 O O . TRP A 1 293 ? -9.188 -54.344 -7.941 1 49.84 293 TRP A O 1
ATOM 2240 N N . ARG A 1 294 ? -10.672 -54.625 -6.477 1 47.66 294 ARG A N 1
ATOM 2241 C CA . ARG A 1 294 ? -11.656 -55.375 -7.25 1 47.66 294 ARG A CA 1
ATOM 2242 C C . ARG A 1 294 ? -12.539 -54.406 -8.062 1 47.66 294 ARG A C 1
ATOM 2244 O O . ARG A 1 294 ? -13.227 -53.562 -7.496 1 47.66 294 ARG A O 1
ATOM 2251 N N . TRP A 1 295 ? -12.188 -54.188 -9.305 1 49.5 295 TRP A N 1
ATOM 2252 C CA . TRP A 1 295 ? -12.781 -53.156 -10.164 1 49.5 295 TRP A CA 1
ATOM 2253 C C . TRP A 1 295 ? -13.992 -53.719 -10.906 1 49.5 295 TRP A C 1
ATOM 2255 O O . TRP A 1 295 ? -14.062 -54.906 -11.188 1 49.5 295 TRP A O 1
ATOM 2265 N N . LYS A 1 296 ? -15.164 -53.188 -10.664 1 47.72 296 LYS A N 1
ATOM 2266 C CA . LYS A 1 296 ? -16.391 -53.594 -11.352 1 47.72 296 LYS A CA 1
ATOM 2267 C C . LYS A 1 296 ? -16.422 -53.062 -12.781 1 47.72 296 LYS A C 1
ATOM 2269 O O . LYS A 1 296 ? -15.938 -51.938 -13.039 1 47.72 296 LYS A O 1
ATOM 2274 N N . SER A 1 297 ? -16.328 -53.844 -13.812 1 41.56 297 SER A N 1
ATOM 2275 C CA . SER A 1 297 ? -16.469 -53.5 -15.227 1 41.56 297 SER A CA 1
ATOM 2276 C C . SER A 1 297 ? -17.922 -53.125 -15.547 1 41.56 297 SER A C 1
ATOM 2278 O O . SER A 1 297 ? -18.859 -53.688 -14.984 1 41.56 297 SER A O 1
ATOM 2280 N N . ARG A 1 298 ? -18.359 -52.031 -15.844 1 38.28 298 ARG A N 1
ATOM 2281 C CA . ARG A 1 298 ? -19.703 -51.844 -16.391 1 38.28 298 ARG A CA 1
ATOM 2282 C C . ARG A 1 298 ? -19.906 -52.688 -17.641 1 38.28 298 ARG A C 1
ATOM 2284 O O . ARG A 1 298 ? -19.156 -52.594 -18.594 1 38.28 298 ARG A O 1
ATOM 2291 N N . SER A 1 299 ? -20.547 -53.938 -17.469 1 32.75 299 SER A N 1
ATOM 2292 C CA . SER A 1 299 ? -21.156 -54.625 -18.609 1 32.75 299 SER A CA 1
ATOM 2293 C C . SER A 1 299 ? -22.172 -53.719 -19.297 1 32.75 299 SER A C 1
ATOM 2295 O O . SER A 1 299 ? -22.922 -53 -18.641 1 32.75 299 SER A O 1
ATOM 2297 N N . MET B 1 1 ? 48.312 42.219 -18.625 1 24.77 1 MET B N 1
ATOM 2298 C CA . MET B 1 1 ? 47 41.938 -19.25 1 24.77 1 MET B CA 1
ATOM 2299 C C . MET B 1 1 ? 46.75 40.438 -19.312 1 24.77 1 MET B C 1
ATOM 2301 O O . MET B 1 1 ? 45.906 39.969 -20.078 1 24.77 1 MET B O 1
ATOM 2305 N N . SER B 1 2 ? 47.562 39.625 -18.578 1 26.27 2 SER B N 1
ATOM 2306 C CA . SER B 1 2 ? 47.75 38.188 -18.641 1 26.27 2 SER B CA 1
ATOM 2307 C C . SER B 1 2 ? 46.5 37.469 -18.219 1 26.27 2 SER B C 1
ATOM 2309 O O . SER B 1 2 ? 45.938 37.719 -17.156 1 26.27 2 SER B O 1
ATOM 2311 N N . SER B 1 3 ? 45.688 37.031 -19.234 1 24.88 3 SER B N 1
ATOM 2312 C CA . SER B 1 3 ? 44.375 36.438 -19.391 1 24.88 3 SER B CA 1
ATOM 2313 C C . SER B 1 3 ? 44.281 35.062 -18.75 1 24.88 3 SER B C 1
ATOM 2315 O O . SER B 1 3 ? 44.781 34.094 -19.328 1 24.88 3 SER B O 1
ATOM 2317 N N . ASP B 1 4 ? 44.688 34.906 -17.5 1 25.67 4 ASP B N 1
ATOM 2318 C CA . ASP B 1 4 ? 44.781 33.625 -16.844 1 25.67 4 ASP B CA 1
ATOM 2319 C C . ASP B 1 4 ? 43.406 32.906 -16.875 1 25.67 4 ASP B C 1
ATOM 2321 O O . ASP B 1 4 ? 42.438 33.406 -16.359 1 25.67 4 ASP B O 1
ATOM 2325 N N . GLY B 1 5 ? 43.125 32.25 -18.016 1 23.55 5 GLY B N 1
ATOM 2326 C CA . GLY B 1 5 ? 41.938 31.484 -18.328 1 23.55 5 GLY B CA 1
ATOM 2327 C C . GLY B 1 5 ? 41.656 30.375 -17.344 1 23.55 5 GLY B C 1
ATOM 2328 O O . GLY B 1 5 ? 42.469 29.469 -17.172 1 23.55 5 GLY B O 1
ATOM 2329 N N . ILE B 1 6 ? 41.094 30.672 -16.141 1 27.72 6 ILE B N 1
ATOM 2330 C CA . ILE B 1 6 ? 40.719 29.688 -15.141 1 27.72 6 ILE B CA 1
ATOM 2331 C C . ILE B 1 6 ? 39.844 28.609 -15.781 1 27.72 6 ILE B C 1
ATOM 2333 O O . ILE B 1 6 ? 38.812 28.922 -16.391 1 27.72 6 ILE B O 1
ATOM 2337 N N . GLU B 1 7 ? 40.469 27.5 -16.25 1 25.2 7 GLU B N 1
ATOM 2338 C CA . GLU B 1 7 ? 39.781 26.328 -16.766 1 25.2 7 GLU B CA 1
ATOM 2339 C C . GLU B 1 7 ? 38.781 25.797 -15.75 1 25.2 7 GLU B C 1
ATOM 2341 O O . GLU B 1 7 ? 39.094 25.578 -14.578 1 25.2 7 GLU B O 1
ATOM 2346 N N . ALA B 1 8 ? 37.469 26.094 -15.867 1 26.08 8 ALA B N 1
ATOM 2347 C CA . ALA B 1 8 ? 36.281 25.641 -15.148 1 26.08 8 ALA B CA 1
ATOM 2348 C C . ALA B 1 8 ? 36.219 24.125 -15.086 1 26.08 8 ALA B C 1
ATOM 2350 O O . ALA B 1 8 ? 36.188 23.453 -16.125 1 26.08 8 ALA B O 1
ATOM 2351 N N . THR B 1 9 ? 36.969 23.516 -14.188 1 26.27 9 THR B N 1
ATOM 2352 C CA . THR B 1 9 ? 36.906 22.078 -13.961 1 26.27 9 THR B CA 1
ATOM 2353 C C . THR B 1 9 ? 35.438 21.656 -13.766 1 26.27 9 THR B C 1
ATOM 2355 O O . THR B 1 9 ? 34.781 22.125 -12.844 1 26.27 9 THR B O 1
ATOM 2358 N N . GLY B 1 10 ? 34.656 21.469 -14.867 1 22.53 10 GLY B N 1
ATOM 2359 C CA . GLY B 1 10 ? 33.312 20.906 -14.922 1 22.53 10 GLY B CA 1
ATOM 2360 C C . GLY B 1 10 ? 33.156 19.641 -14.117 1 22.53 10 GLY B C 1
ATOM 2361 O O . GLY B 1 10 ? 33.781 18.625 -14.414 1 22.53 10 GLY B O 1
ATOM 2362 N N . THR B 1 11 ? 33.094 19.719 -12.797 1 26.06 11 THR B N 1
ATOM 2363 C CA . THR B 1 11 ? 32.75 18.562 -11.977 1 26.06 11 THR B CA 1
ATOM 2364 C C . THR B 1 11 ? 31.469 17.906 -12.492 1 26.06 11 THR B C 1
ATOM 2366 O O . THR B 1 11 ? 30.391 18.484 -12.422 1 26.06 11 THR B O 1
ATOM 2369 N N . ARG B 1 12 ? 31.531 17.141 -13.617 1 24.69 12 ARG B N 1
ATOM 2370 C CA . ARG B 1 12 ? 30.422 16.297 -14.07 1 24.69 12 ARG B CA 1
ATOM 2371 C C . ARG B 1 12 ? 29.891 15.43 -12.93 1 24.69 12 ARG B C 1
ATOM 2373 O O . ARG B 1 12 ? 30.641 14.664 -12.32 1 24.69 12 ARG B O 1
ATOM 2380 N N . SER B 1 13 ? 28.891 15.922 -12.227 1 28.12 13 SER B N 1
ATOM 2381 C CA . SER B 1 13 ? 28.094 15.102 -11.32 1 28.12 13 SER B CA 1
ATOM 2382 C C . SER B 1 13 ? 27.719 13.773 -11.961 1 28.12 13 SER B C 1
ATOM 2384 O O . SER B 1 13 ? 27.141 13.742 -13.055 1 28.12 13 SER B O 1
ATOM 2386 N N . THR B 1 14 ? 28.609 12.766 -12 1 28.98 14 THR B N 1
ATOM 2387 C CA . THR B 1 14 ? 28.312 11.398 -12.391 1 28.98 14 THR B CA 1
ATOM 2388 C C . THR B 1 14 ? 26.953 10.961 -11.875 1 28.98 14 THR B C 1
ATOM 2390 O O . THR B 1 14 ? 26.766 10.75 -10.672 1 28.98 14 THR B O 1
ATOM 2393 N N . GLU B 1 15 ? 25.891 11.57 -12.352 1 30.36 15 GLU B N 1
ATOM 2394 C CA . GLU B 1 15 ? 24.578 10.953 -12.156 1 30.36 15 GLU B CA 1
ATOM 2395 C C . GLU B 1 15 ? 24.641 9.453 -12.422 1 30.36 15 GLU B C 1
ATOM 2397 O O . GLU B 1 15 ? 24.984 9.023 -13.523 1 30.36 15 GLU B O 1
ATOM 2402 N N . GLU B 1 16 ? 25.203 8.688 -11.523 1 32.59 16 GLU B N 1
ATOM 2403 C CA . GLU B 1 16 ? 25.125 7.234 -11.664 1 32.59 16 GLU B CA 1
ATOM 2404 C C . GLU B 1 16 ? 23.766 6.809 -12.203 1 32.59 16 GLU B C 1
ATOM 2406 O O . GLU B 1 16 ? 22.719 7.258 -11.711 1 32.59 16 GLU B O 1
ATOM 2411 N N . PRO B 1 17 ? 23.703 6.496 -13.5 1 31.81 17 PRO B N 1
ATOM 2412 C CA . PRO B 1 17 ? 22.453 6.031 -14.094 1 31.81 17 PRO B CA 1
ATOM 2413 C C . PRO B 1 17 ? 21.672 5.078 -13.18 1 31.81 17 PRO B C 1
ATOM 2415 O O . PRO B 1 17 ? 22.281 4.32 -12.422 1 31.81 17 PRO B O 1
ATOM 2418 N N . MET B 1 18 ? 20.594 5.5 -12.68 1 32.16 18 MET B N 1
ATOM 2419 C CA . MET B 1 18 ? 19.609 4.602 -12.086 1 32.16 18 MET B CA 1
ATOM 2420 C C . MET B 1 18 ? 19.469 3.328 -12.914 1 32.16 18 MET B C 1
ATOM 2422 O O . MET B 1 18 ? 19.062 3.381 -14.078 1 32.16 18 MET B O 1
ATOM 2426 N N . MET B 1 19 ? 20.531 2.475 -12.914 1 28.33 19 MET B N 1
ATOM 2427 C CA . MET B 1 19 ? 20.484 1.217 -13.656 1 28.33 19 MET B CA 1
ATOM 2428 C C . MET B 1 19 ? 19.078 0.618 -13.609 1 28.33 19 MET B C 1
ATOM 2430 O O . MET B 1 19 ? 18.562 0.302 -12.539 1 28.33 19 MET B O 1
ATOM 2434 N N . GLU B 1 20 ? 18.234 1.034 -14.438 1 32 20 GLU B N 1
ATOM 2435 C CA . GLU B 1 20 ? 17.016 0.309 -14.742 1 32 20 GLU B CA 1
ATOM 2436 C C . GLU B 1 20 ? 17.297 -1.165 -15.016 1 32 20 GLU B C 1
ATOM 2438 O O . GLU B 1 20 ? 17.906 -1.507 -16.031 1 32 20 GLU B O 1
ATOM 2443 N N . THR B 1 21 ? 17.781 -1.904 -14.117 1 29.33 21 THR B N 1
ATOM 2444 C CA . THR B 1 21 ? 17.875 -3.338 -14.375 1 29.33 21 THR B CA 1
ATOM 2445 C C . THR B 1 21 ? 16.609 -3.848 -15.055 1 29.33 21 THR B C 1
ATOM 2447 O O . THR B 1 21 ? 15.516 -3.736 -14.492 1 29.33 21 THR B O 1
ATOM 2450 N N . LYS B 1 22 ? 16.484 -3.799 -16.312 1 30.58 22 LYS B N 1
ATOM 2451 C CA . LYS B 1 22 ? 15.5 -4.492 -17.141 1 30.58 22 LYS B CA 1
ATOM 2452 C C . LYS B 1 22 ? 15.422 -5.973 -16.781 1 30.58 22 LYS B C 1
ATOM 2454 O O . LYS B 1 22 ? 16.375 -6.723 -16.984 1 30.58 22 LYS B O 1
ATOM 2459 N N . ARG B 1 23 ? 14.758 -6.418 -15.719 1 33.56 23 ARG B N 1
ATOM 2460 C CA . ARG B 1 23 ? 14.453 -7.773 -15.273 1 33.56 23 ARG B CA 1
ATOM 2461 C C . ARG B 1 23 ? 13.867 -8.609 -16.406 1 33.56 23 ARG B C 1
ATOM 2463 O O . ARG B 1 23 ? 12.828 -8.266 -16.969 1 33.56 23 ARG B O 1
ATOM 2470 N N . ARG B 1 24 ? 14.656 -9.211 -17.234 1 32.12 24 ARG B N 1
ATOM 2471 C CA . ARG B 1 24 ? 14.102 -10.273 -18.078 1 32.12 24 ARG B CA 1
ATOM 2472 C C . ARG B 1 24 ? 13.328 -11.281 -17.234 1 32.12 24 ARG B C 1
ATOM 2474 O O . ARG B 1 24 ? 13.906 -11.93 -16.344 1 32.12 24 ARG B O 1
ATOM 2481 N N . ARG B 1 25 ? 12.078 -11.055 -16.938 1 34.38 25 ARG B N 1
ATOM 2482 C CA . ARG B 1 25 ? 11.078 -11.93 -16.328 1 34.38 25 ARG B CA 1
ATOM 2483 C C . ARG B 1 25 ? 11.062 -13.297 -17.016 1 34.38 25 ARG B C 1
ATOM 2485 O O . ARG B 1 25 ? 10.445 -13.469 -18.062 1 34.38 25 ARG B O 1
ATOM 2492 N N . THR B 1 26 ? 12.07 -13.898 -17.141 1 32 26 THR B N 1
ATOM 2493 C CA . THR B 1 26 ? 11.781 -15.188 -17.75 1 32 26 THR B CA 1
ATOM 2494 C C . THR B 1 26 ? 10.594 -15.859 -17.062 1 32 26 THR B C 1
ATOM 2496 O O . THR B 1 26 ? 9.688 -16.359 -17.734 1 32 26 THR B O 1
ATOM 2499 N N . GLY B 1 27 ? 10.906 -16.734 -15.953 1 35.06 27 GLY B N 1
ATOM 2500 C CA . GLY B 1 27 ? 9.938 -17.703 -15.469 1 35.06 27 GLY B CA 1
ATOM 2501 C C . GLY B 1 27 ? 8.68 -17.078 -14.906 1 35.06 27 GLY B C 1
ATOM 2502 O O . GLY B 1 27 ? 8.711 -15.945 -14.422 1 35.06 27 GLY B O 1
ATOM 2503 N N . LYS B 1 28 ? 7.414 -17.406 -15.422 1 39.66 28 LYS B N 1
ATOM 2504 C CA . LYS B 1 28 ? 6.031 -16.984 -15.227 1 39.66 28 LYS B CA 1
ATOM 2505 C C . LYS B 1 28 ? 5.738 -16.734 -13.75 1 39.66 28 LYS B C 1
ATOM 2507 O O . LYS B 1 28 ? 4.617 -16.375 -13.383 1 39.66 28 LYS B O 1
ATOM 2512 N N . GLU B 1 29 ? 6.441 -17.406 -12.859 1 42.81 29 GLU B N 1
ATOM 2513 C CA . GLU B 1 29 ? 5.902 -17.219 -11.516 1 42.81 29 GLU B CA 1
ATOM 2514 C C . GLU B 1 29 ? 6.145 -15.797 -11.008 1 42.81 29 GLU B C 1
ATOM 2516 O O . GLU B 1 29 ? 6.477 -15.594 -9.844 1 42.81 29 GLU B O 1
ATOM 2521 N N . GLY B 1 30 ? 6.578 -15.023 -11.859 1 44.84 30 GLY B N 1
ATOM 2522 C CA . GLY B 1 30 ? 6.676 -13.68 -11.312 1 44.84 30 GLY B CA 1
ATOM 2523 C C . GLY B 1 30 ? 5.418 -13.234 -10.594 1 44.84 30 GLY B C 1
ATOM 2524 O O . GLY B 1 30 ? 4.352 -13.828 -10.766 1 44.84 30 GLY B O 1
ATOM 2525 N N . SER B 1 31 ? 5.578 -12.578 -9.422 1 51.28 31 SER B N 1
ATOM 2526 C CA . SER B 1 31 ? 4.465 -12.062 -8.641 1 51.28 31 SER B CA 1
ATOM 2527 C C . SER B 1 31 ? 3.402 -11.438 -9.531 1 51.28 31 SER B C 1
ATOM 2529 O O . SER B 1 31 ? 3.723 -10.68 -10.453 1 51.28 31 SER B O 1
ATOM 2531 N N . VAL B 1 32 ? 2.393 -12.203 -9.922 1 54.81 32 VAL B N 1
ATOM 2532 C CA . VAL B 1 32 ? 1.227 -11.586 -10.539 1 54.81 32 VAL B CA 1
ATOM 2533 C C . VAL B 1 32 ? 1.071 -10.156 -10.031 1 54.81 32 VAL B C 1
ATOM 2535 O O . VAL B 1 32 ? 1.353 -9.867 -8.859 1 54.81 32 VAL B O 1
ATOM 2538 N N . ALA B 1 33 ? 0.914 -9.195 -10.969 1 63.28 33 ALA B N 1
ATOM 2539 C CA . ALA B 1 33 ? 0.714 -7.75 -11.023 1 63.28 33 ALA B CA 1
ATOM 2540 C C . ALA B 1 33 ? -0.406 -7.316 -10.086 1 63.28 33 ALA B C 1
ATOM 2542 O O . ALA B 1 33 ? -1.551 -7.75 -10.227 1 63.28 33 ALA B O 1
ATOM 2543 N N . GLY B 1 34 ? -0.02 -7.297 -8.609 1 83.19 34 GLY B N 1
ATOM 2544 C CA . GLY B 1 34 ? -1.018 -6.652 -7.773 1 83.19 34 GLY B CA 1
ATOM 2545 C C . GLY B 1 34 ? -0.428 -5.621 -6.828 1 83.19 34 GLY B C 1
ATOM 2546 O O . GLY B 1 34 ? 0.79 -5.562 -6.648 1 83.19 34 GLY B O 1
ATOM 2547 N N . ASP B 1 35 ? -1.256 -4.75 -6.492 1 93.19 35 ASP B N 1
ATOM 2548 C CA . ASP B 1 35 ? -0.875 -3.707 -5.547 1 93.19 35 ASP B CA 1
ATOM 2549 C C . ASP B 1 35 ? -1.198 -4.121 -4.113 1 93.19 35 ASP B C 1
ATOM 2551 O O . ASP B 1 35 ? -2.252 -4.703 -3.852 1 93.19 35 ASP B O 1
ATOM 2555 N N . GLY B 1 36 ? -0.17 -4.008 -3.336 1 95.75 36 GLY B N 1
ATOM 2556 C CA . GLY B 1 36 ? -0.404 -4.133 -1.906 1 95.75 36 GLY B CA 1
ATOM 2557 C C . GLY B 1 36 ? -0.735 -2.809 -1.239 1 95.75 36 GLY B C 1
ATOM 2558 O O . GLY B 1 36 ? -0.563 -1.745 -1.838 1 95.75 36 GLY B O 1
ATOM 2559 N N . THR B 1 37 ? -1.387 -2.926 -0.077 1 96.38 37 THR B N 1
ATOM 2560 C CA . THR B 1 37 ? -1.69 -1.742 0.719 1 96.38 37 THR B CA 1
ATOM 2561 C C . THR B 1 37 ? -0.869 -1.729 2.006 1 96.38 37 THR B C 1
ATOM 2563 O O . THR B 1 37 ? -0.552 -2.785 2.557 1 96.38 37 THR B O 1
ATOM 2566 N N . ILE B 1 38 ? -0.5 -0.573 2.379 1 96.31 38 ILE B N 1
ATOM 2567 C CA . ILE B 1 38 ? 0.254 -0.407 3.617 1 96.31 38 ILE B CA 1
ATOM 2568 C C . ILE B 1 38 ? -0.269 0.808 4.379 1 96.31 38 ILE B C 1
ATOM 2570 O O . ILE B 1 38 ? -0.56 1.847 3.783 1 96.31 38 ILE B O 1
ATOM 2574 N N . ALA B 1 39 ? -0.442 0.596 5.656 1 94.81 39 ALA B N 1
ATOM 2575 C CA . ALA B 1 39 ? -0.777 1.751 6.484 1 94.81 39 ALA B CA 1
ATOM 2576 C C . ALA B 1 39 ? 0.374 2.752 6.523 1 94.81 39 ALA B C 1
ATOM 2578 O O . ALA B 1 39 ? 1.502 2.4 6.871 1 94.81 39 ALA B O 1
ATOM 2579 N N . LEU B 1 40 ? 0.074 3.939 6.188 1 94.44 40 LEU B N 1
ATOM 2580 C CA . LEU B 1 40 ? 1.12 4.953 6.082 1 94.44 40 LEU B CA 1
ATOM 2581 C C . LEU B 1 40 ? 1.784 5.191 7.434 1 94.44 40 LEU B C 1
ATOM 2583 O O . LEU B 1 40 ? 2.955 5.57 7.496 1 94.44 40 LEU B O 1
ATOM 2587 N N . GLU B 1 41 ? 1.096 4.945 8.484 1 92.69 41 GLU B N 1
ATOM 2588 C CA . GLU B 1 41 ? 1.645 5.113 9.82 1 92.69 41 GLU B CA 1
ATOM 2589 C C . GLU B 1 41 ? 2.83 4.18 10.055 1 92.69 41 GLU B C 1
ATOM 2591 O O . GLU B 1 41 ? 3.689 4.461 10.898 1 92.69 41 GLU B O 1
ATOM 2596 N N . ALA B 1 42 ? 2.84 3.1 9.344 1 93.81 42 ALA B N 1
ATOM 2597 C CA . ALA B 1 42 ? 3.934 2.137 9.461 1 93.81 42 ALA B CA 1
ATOM 2598 C C . ALA B 1 42 ? 5.234 2.715 8.914 1 93.81 42 ALA B C 1
ATOM 2600 O O . ALA B 1 42 ? 6.312 2.162 9.141 1 93.81 42 ALA B O 1
ATOM 2601 N N . LEU B 1 43 ? 5.129 3.824 8.266 1 96.12 43 LEU B N 1
ATOM 2602 C CA . LEU B 1 43 ? 6.281 4.434 7.605 1 96.12 43 LEU B CA 1
ATOM 2603 C C . LEU B 1 43 ? 6.66 5.746 8.281 1 96.12 43 LEU B C 1
ATOM 2605 O O . LEU B 1 43 ? 7.246 6.629 7.648 1 96.12 43 LEU B O 1
ATOM 2609 N N . ASP B 1 44 ? 6.32 5.891 9.5 1 95.62 44 ASP B N 1
ATOM 2610 C CA . ASP B 1 44 ? 6.652 7.105 10.242 1 95.62 44 ASP B CA 1
ATOM 2611 C C . ASP B 1 44 ? 8.008 6.973 10.93 1 95.62 44 ASP B C 1
ATOM 2613 O O . ASP B 1 44 ? 8.383 5.887 11.375 1 95.62 44 ASP B O 1
ATOM 2617 N N . CYS B 1 45 ? 8.695 8.047 11.008 1 97.19 45 CYS B N 1
ATOM 2618 C CA . CYS B 1 45 ? 9.93 8.133 11.781 1 97.19 45 CYS B CA 1
ATOM 2619 C C . CYS B 1 45 ? 9.664 7.879 13.266 1 97.19 45 CYS B C 1
ATOM 2621 O O . CYS B 1 45 ? 8.68 8.367 13.812 1 97.19 45 CYS B O 1
ATOM 2623 N N . THR B 1 46 ? 10.531 7.176 13.891 1 96.38 46 THR B N 1
ATOM 2624 C CA . THR B 1 46 ? 10.32 6.809 15.289 1 96.38 46 THR B CA 1
ATOM 2625 C C . THR B 1 46 ? 10.773 7.93 16.219 1 96.38 46 THR B C 1
ATOM 2627 O O . THR B 1 46 ? 10.594 7.844 17.438 1 96.38 46 THR B O 1
ATOM 2630 N N . VAL B 1 47 ? 11.297 8.977 15.695 1 95.62 47 VAL B N 1
ATOM 2631 C CA . VAL B 1 47 ? 11.773 10.102 16.5 1 95.62 47 VAL B CA 1
ATOM 2632 C C . VAL B 1 47 ? 10.812 11.273 16.359 1 95.62 47 VAL B C 1
ATOM 2634 O O . VAL B 1 47 ? 10.25 11.75 17.344 1 95.62 47 VAL B O 1
ATOM 2637 N N . CYS B 1 48 ? 10.539 11.719 15.164 1 94.19 48 CYS B N 1
ATOM 2638 C CA . CYS B 1 48 ? 9.711 12.898 14.969 1 94.19 48 CYS B CA 1
ATOM 2639 C C . CYS B 1 48 ? 8.258 12.516 14.75 1 94.19 48 CYS B C 1
ATOM 2641 O O . CYS B 1 48 ? 7.363 13.367 14.82 1 94.19 48 CYS B O 1
ATOM 2643 N N . TYR B 1 49 ? 8 11.266 14.289 1 93.69 49 TYR B N 1
ATOM 2644 C CA . TYR B 1 49 ? 6.672 10.695 14.102 1 93.69 49 TYR B CA 1
ATOM 2645 C C . TYR B 1 49 ? 6.023 11.242 12.836 1 93.69 49 TYR B C 1
ATOM 2647 O O . TYR B 1 49 ? 4.809 11.117 12.648 1 93.69 49 TYR B O 1
ATOM 2655 N N . HIS B 1 50 ? 6.738 11.883 12.023 1 92.44 50 HIS B N 1
ATOM 2656 C CA . HIS B 1 50 ? 6.289 12.312 10.703 1 92.44 50 HIS B CA 1
ATOM 2657 C C . HIS B 1 50 ? 6.668 11.289 9.633 1 92.44 50 HIS B C 1
ATOM 2659 O O . HIS B 1 50 ? 7.477 10.391 9.891 1 92.44 50 HIS B O 1
ATOM 2665 N N . PRO B 1 51 ? 6.039 11.406 8.492 1 94.31 51 PRO B N 1
ATOM 2666 C CA . PRO B 1 51 ? 6.41 10.492 7.41 1 94.31 51 PRO B CA 1
ATOM 2667 C C . PRO B 1 51 ? 7.91 10.508 7.117 1 94.31 51 PRO B C 1
ATOM 2669 O O . PRO B 1 51 ? 8.516 11.578 7.047 1 94.31 51 PRO B O 1
ATOM 2672 N N . LEU B 1 52 ? 8.422 9.375 6.914 1 96.88 52 LEU B N 1
ATOM 2673 C CA . LEU B 1 52 ? 9.844 9.219 6.66 1 96.88 52 LEU B CA 1
ATOM 2674 C C . LEU B 1 52 ? 10.266 9.977 5.406 1 96.88 52 LEU B C 1
ATOM 2676 O O . LEU B 1 52 ? 9.539 9.977 4.41 1 96.88 52 LEU B O 1
ATOM 2680 N N . ARG B 1 53 ? 11.406 10.531 5.512 1 95.19 53 ARG B N 1
ATOM 2681 C CA . ARG B 1 53 ? 12.039 11.164 4.355 1 95.19 53 ARG B CA 1
ATOM 2682 C C . ARG B 1 53 ? 13.438 10.609 4.129 1 95.19 53 ARG B C 1
ATOM 2684 O O . ARG B 1 53 ? 14.242 10.539 5.062 1 95.19 53 ARG B O 1
ATOM 2691 N N . PRO B 1 54 ? 13.656 10.258 2.91 1 95.38 54 PRO B N 1
ATOM 2692 C CA . PRO B 1 54 ? 15.023 9.805 2.623 1 95.38 54 PRO B CA 1
ATOM 2693 C C . PRO B 1 54 ? 16.062 10.898 2.855 1 95.38 54 PRO B C 1
ATOM 2695 O O . PRO B 1 54 ? 15.766 12.086 2.732 1 95.38 54 PRO B O 1
ATOM 2698 N N . PRO B 1 55 ? 17.375 10.461 3.145 1 97.25 55 PRO B N 1
ATOM 2699 C CA . PRO B 1 55 ? 17.859 9.109 3.416 1 97.25 55 PRO B CA 1
ATOM 2700 C C . PRO B 1 55 ? 17.375 8.562 4.754 1 97.25 55 PRO B C 1
ATOM 2702 O O . PRO B 1 55 ? 17.344 9.289 5.75 1 97.25 55 PRO B O 1
ATOM 2705 N N . VAL B 1 56 ? 17.016 7.32 4.801 1 97.94 56 VAL B N 1
ATOM 2706 C CA . VAL B 1 56 ? 16.453 6.676 5.98 1 97.94 56 VAL B CA 1
ATOM 2707 C C . VAL B 1 56 ? 17.516 5.816 6.66 1 97.94 56 VAL B C 1
ATOM 2709 O O . VAL B 1 56 ? 18.344 5.195 5.988 1 97.94 56 VAL B O 1
ATOM 2712 N N . PHE B 1 57 ? 17.5 5.766 7.996 1 97.62 57 PHE B N 1
ATOM 2713 C CA . PHE B 1 57 ? 18.422 4.988 8.812 1 97.62 57 PHE B CA 1
ATOM 2714 C C . PHE B 1 57 ? 17.656 4.051 9.742 1 97.62 57 PHE B C 1
ATOM 2716 O O . PHE B 1 57 ? 16.531 4.336 10.133 1 97.62 57 PHE B O 1
ATOM 2723 N N . GLN B 1 58 ? 18.25 2.928 10.094 1 97.44 58 GLN B N 1
ATOM 2724 C CA . GLN B 1 58 ? 17.641 1.996 11.039 1 97.44 58 GLN B CA 1
ATOM 2725 C C . GLN B 1 58 ? 18.625 1.625 12.156 1 97.44 58 GLN B C 1
ATOM 2727 O O . GLN B 1 58 ? 19.828 1.582 11.93 1 97.44 58 GLN B O 1
ATOM 2732 N N . CYS B 1 59 ? 18.078 1.358 13.266 1 96.56 59 CYS B N 1
ATOM 2733 C CA . CYS B 1 59 ? 18.906 0.804 14.32 1 96.56 59 CYS B CA 1
ATOM 2734 C C . CYS B 1 59 ? 19.031 -0.71 14.195 1 96.56 59 CYS B C 1
ATOM 2736 O O . CYS B 1 59 ? 18.484 -1.3 13.258 1 96.56 59 CYS B O 1
ATOM 2738 N N . ALA B 1 60 ? 19.625 -1.387 15.172 1 94.75 60 ALA B N 1
ATOM 2739 C CA . ALA B 1 60 ? 19.984 -2.803 15.094 1 94.75 60 ALA B CA 1
ATOM 2740 C C . ALA B 1 60 ? 18.734 -3.68 15.18 1 94.75 60 ALA B C 1
ATOM 2742 O O . ALA B 1 60 ? 18.766 -4.859 14.82 1 94.75 60 ALA B O 1
ATOM 2743 N N . VAL B 1 61 ? 17.656 -3.051 15.688 1 94.5 61 VAL B N 1
ATOM 2744 C CA . VAL B 1 61 ? 16.453 -3.879 15.805 1 94.5 61 VAL B CA 1
ATOM 2745 C C . VAL B 1 61 ? 15.375 -3.359 14.859 1 94.5 61 VAL B C 1
ATOM 2747 O O . VAL B 1 61 ? 14.211 -3.771 14.953 1 94.5 61 VAL B O 1
ATOM 2750 N N . GLY B 1 62 ? 15.648 -2.346 14.047 1 95.81 62 GLY B N 1
ATOM 2751 C CA . GLY B 1 62 ? 14.758 -2.045 12.938 1 95.81 62 GLY B CA 1
ATOM 2752 C C . GLY B 1 62 ? 13.992 -0.747 13.117 1 95.81 62 GLY B C 1
ATOM 2753 O O . GLY B 1 62 ? 13.109 -0.426 12.32 1 95.81 62 GLY B O 1
ATOM 2754 N N . HIS B 1 63 ? 14.273 0.03 14.164 1 97.06 63 HIS B N 1
ATOM 2755 C CA . HIS B 1 63 ? 13.672 1.356 14.25 1 97.06 63 HIS B CA 1
ATOM 2756 C C . HIS B 1 63 ? 14.234 2.285 13.18 1 97.06 63 HIS B C 1
ATOM 2758 O O . HIS B 1 63 ? 15.445 2.342 12.977 1 97.06 63 HIS B O 1
ATOM 2764 N N . VAL B 1 64 ? 13.32 3.018 12.539 1 97.94 64 VAL B N 1
ATOM 2765 C CA . VAL B 1 64 ? 13.758 3.83 11.406 1 97.94 64 VAL B CA 1
ATOM 2766 C C . VAL B 1 64 ? 13.609 5.312 11.75 1 97.94 64 VAL B C 1
ATOM 2768 O O . VAL B 1 64 ? 12.688 5.703 12.461 1 97.94 64 VAL B O 1
ATOM 2771 N N . ILE B 1 65 ? 14.562 6.117 11.234 1 97.94 65 ILE B N 1
ATOM 2772 C CA . ILE B 1 65 ? 14.539 7.555 11.477 1 97.94 65 ILE B CA 1
ATOM 2773 C C . ILE B 1 65 ? 14.938 8.305 10.211 1 97.94 65 ILE B C 1
ATOM 2775 O O . ILE B 1 65 ? 15.625 7.754 9.344 1 97.94 65 ILE B O 1
ATOM 2779 N N . CYS B 1 66 ? 14.492 9.469 10.047 1 96.75 66 CYS B N 1
ATOM 2780 C CA . CYS B 1 66 ? 14.891 10.375 8.977 1 96.75 66 CYS B CA 1
ATOM 2781 C C . CYS B 1 66 ? 16.344 10.828 9.156 1 96.75 66 CYS B C 1
ATOM 2783 O O . CYS B 1 66 ? 16.875 10.758 10.258 1 96.75 66 CYS B O 1
ATOM 2785 N N . SER B 1 67 ? 16.812 11.32 8.047 1 95.75 67 SER B N 1
ATOM 2786 C CA . SER B 1 67 ? 18.156 11.867 8.094 1 95.75 67 SER B CA 1
ATOM 2787 C C . SER B 1 67 ? 18.234 13.086 9.008 1 95.75 67 SER B C 1
ATOM 2789 O O . SER B 1 67 ? 19.172 13.219 9.797 1 95.75 67 SER B O 1
ATOM 2791 N N . SER B 1 68 ? 17.25 13.984 8.977 1 96 68 SER B N 1
ATOM 2792 C CA . SER B 1 68 ? 17.234 15.18 9.805 1 96 68 SER B CA 1
ATOM 2793 C C . SER B 1 68 ? 17.188 14.82 11.289 1 96 68 SER B C 1
ATOM 2795 O O . SER B 1 68 ? 17.828 15.477 12.117 1 96 68 SER B O 1
ATOM 2797 N N . CYS B 1 69 ? 16.453 13.812 11.586 1 96.62 69 CYS B N 1
ATOM 2798 C CA . CYS B 1 69 ? 16.375 13.359 12.969 1 96.62 69 CYS B CA 1
ATOM 2799 C C . CYS B 1 69 ? 17.672 12.703 13.414 1 96.62 69 CYS B C 1
ATOM 2801 O O . CYS B 1 69 ? 18.109 12.891 14.547 1 96.62 69 CYS B O 1
ATOM 2803 N N . HIS B 1 70 ? 18.203 11.953 12.523 1 96.75 70 HIS B N 1
ATOM 2804 C CA . HIS B 1 70 ? 19.5 11.328 12.82 1 96.75 70 HIS B CA 1
ATOM 2805 C C . HIS B 1 70 ? 20.547 12.375 13.18 1 96.75 70 HIS B C 1
ATOM 2807 O O . HIS B 1 70 ? 21.281 12.203 14.148 1 96.75 70 HIS B O 1
ATOM 2813 N N . ASP B 1 71 ? 20.562 13.438 12.461 1 96 71 ASP B N 1
ATOM 2814 C CA . ASP B 1 71 ? 21.547 14.5 12.656 1 96 71 ASP B CA 1
ATOM 2815 C C . ASP B 1 71 ? 21.344 15.195 14 1 96 71 ASP B C 1
ATOM 2817 O O . ASP B 1 71 ? 22.297 15.695 14.602 1 96 71 ASP B O 1
ATOM 2821 N N . LYS B 1 72 ? 20.156 15.18 14.469 1 95.12 72 LYS B N 1
ATOM 2822 C CA . LYS B 1 72 ? 19.797 15.914 15.672 1 95.12 72 LYS B CA 1
ATOM 2823 C C . LYS B 1 72 ? 20.031 15.07 16.922 1 95.12 72 LYS B C 1
ATOM 2825 O O . LYS B 1 72 ? 19.922 15.57 18.047 1 95.12 72 LYS B O 1
ATOM 2830 N N . LEU B 1 73 ? 20.391 13.836 16.75 1 95 73 LEU B N 1
ATOM 2831 C CA . LEU B 1 73 ? 20.578 12.961 17.891 1 95 73 LEU B CA 1
ATOM 2832 C C . LEU B 1 73 ? 21.766 13.414 18.734 1 95 73 LEU B C 1
ATOM 2834 O O . LEU B 1 73 ? 22.828 13.703 18.188 1 95 73 LEU B O 1
ATOM 2838 N N . LYS B 1 74 ? 21.562 13.477 19.984 1 93.19 74 LYS B N 1
ATOM 2839 C CA . LYS B 1 74 ? 22.656 13.812 20.891 1 93.19 74 LYS B CA 1
ATOM 2840 C C . LYS B 1 74 ? 23.719 12.711 20.922 1 93.19 74 LYS B C 1
ATOM 2842 O O . LYS B 1 74 ? 24.906 12.984 20.859 1 93.19 74 LYS B O 1
ATOM 2847 N N . ASN B 1 75 ? 23.25 11.469 21.094 1 94.25 75 ASN B N 1
ATOM 2848 C CA . ASN B 1 75 ? 24.078 10.281 21.062 1 94.25 75 ASN B CA 1
ATOM 2849 C C . ASN B 1 75 ? 23.75 9.406 19.844 1 94.25 75 ASN B C 1
ATOM 2851 O O . ASN B 1 75 ? 22.766 8.68 19.859 1 94.25 75 ASN B O 1
ATOM 2855 N N . LYS B 1 76 ? 24.547 9.414 18.906 1 93.12 76 LYS B N 1
ATOM 2856 C CA . LYS B 1 76 ? 24.281 8.734 17.641 1 93.12 76 LYS B CA 1
ATOM 2857 C C . LYS B 1 76 ? 24.562 7.238 17.766 1 93.12 76 LYS B C 1
ATOM 2859 O O . LYS B 1 76 ? 24.219 6.465 16.859 1 93.12 76 LYS B O 1
ATOM 2864 N N . ASN B 1 77 ? 25.141 6.785 18.891 1 95 77 ASN B N 1
ATOM 2865 C CA . ASN B 1 77 ? 25.469 5.375 19.062 1 95 77 ASN B CA 1
ATOM 2866 C C . ASN B 1 77 ? 24.328 4.621 19.75 1 95 77 ASN B C 1
ATOM 2868 O O . ASN B 1 77 ? 24.391 3.398 19.891 1 95 77 ASN B O 1
ATOM 2872 N N . LYS B 1 78 ? 23.422 5.391 20.141 1 95.94 78 LYS B N 1
ATOM 2873 C CA . LYS B 1 78 ? 22.297 4.797 20.859 1 95.94 78 LYS B CA 1
ATOM 2874 C C . LYS B 1 78 ? 20.969 5.137 20.188 1 95.94 78 LYS B C 1
ATOM 2876 O O . LYS B 1 78 ? 20.734 6.289 19.828 1 95.94 78 LYS B O 1
ATOM 2881 N N . CYS B 1 79 ? 20.203 4.168 20.031 1 96.44 79 CYS B N 1
ATOM 2882 C CA . CYS B 1 79 ? 18.891 4.398 19.438 1 96.44 79 CYS B CA 1
ATOM 2883 C C . CYS B 1 79 ? 17.969 5.137 20.406 1 96.44 79 CYS B C 1
ATOM 2885 O O . CYS B 1 79 ? 17.844 4.742 21.562 1 96.44 79 CYS B O 1
ATOM 2887 N N . HIS B 1 80 ? 17.266 6.07 20 1 94.25 80 HIS B N 1
ATOM 2888 C CA . HIS B 1 80 ? 16.359 6.887 20.812 1 94.25 80 HIS B CA 1
ATOM 2889 C C . HIS B 1 80 ? 15.133 6.09 21.234 1 94.25 80 HIS B C 1
ATOM 2891 O O . HIS B 1 80 ? 14.656 6.234 22.359 1 94.25 80 HIS B O 1
ATOM 2897 N N . ALA B 1 81 ? 14.648 5.227 20.344 1 93.62 81 ALA B N 1
ATOM 2898 C CA . ALA B 1 81 ? 13.391 4.516 20.562 1 93.62 81 ALA B CA 1
ATOM 2899 C C . ALA B 1 81 ? 13.586 3.312 21.484 1 93.62 81 ALA B C 1
ATOM 2901 O O . ALA B 1 81 ? 12.703 2.973 22.266 1 93.62 81 ALA B O 1
ATOM 2902 N N . CYS B 1 82 ? 14.812 2.584 21.438 1 94.62 82 CYS B N 1
ATOM 2903 C CA . CYS B 1 82 ? 14.938 1.326 22.172 1 94.62 82 CYS B CA 1
ATOM 2904 C C . CYS B 1 82 ? 16.234 1.283 22.969 1 94.62 82 CYS B C 1
ATOM 2906 O O . CYS B 1 82 ? 16.484 0.322 23.703 1 94.62 82 CYS B O 1
ATOM 2908 N N . ALA B 1 83 ? 17.188 2.111 22.766 1 94.12 83 ALA B N 1
ATOM 2909 C CA . ALA B 1 83 ? 18.422 2.318 23.531 1 94.12 83 ALA B CA 1
ATOM 2910 C C . ALA B 1 83 ? 19.484 1.283 23.156 1 94.12 83 ALA B C 1
ATOM 2912 O O . ALA B 1 83 ? 20.516 1.195 23.812 1 94.12 83 ALA B O 1
ATOM 2913 N N . ILE B 1 84 ? 19.188 0.524 22.172 1 95.19 84 ILE B N 1
ATOM 2914 C CA . ILE B 1 84 ? 20.203 -0.429 21.734 1 95.19 84 ILE B CA 1
ATOM 2915 C C . ILE B 1 84 ? 21.422 0.322 21.203 1 95.19 84 ILE B C 1
ATOM 2917 O O . ILE B 1 84 ? 21.297 1.389 20.609 1 95.19 84 ILE B O 1
ATOM 2921 N N . THR B 1 85 ? 22.578 -0.228 21.438 1 95.56 85 THR B N 1
ATOM 2922 C CA . THR B 1 85 ? 23.812 0.415 21.016 1 95.56 85 THR B CA 1
ATOM 2923 C C . THR B 1 85 ? 24.25 -0.101 19.641 1 95.56 85 THR B C 1
ATOM 2925 O O . THR B 1 85 ? 23.781 -1.148 19.188 1 95.56 85 THR B O 1
ATOM 2928 N N . GLY B 1 86 ? 25.047 0.648 18.875 1 94.56 86 GLY B N 1
ATOM 2929 C CA . GLY B 1 86 ? 25.547 0.261 17.562 1 94.56 86 GLY B CA 1
ATOM 2930 C C . GLY B 1 86 ? 25.234 1.28 16.484 1 94.56 86 GLY B C 1
ATOM 2931 O O . GLY B 1 86 ? 25.703 1.154 15.352 1 94.56 86 GLY B O 1
ATOM 2932 N N . GLY B 1 87 ? 24.453 2.262 16.922 1 94.44 87 GLY B N 1
ATOM 2933 C CA . GLY B 1 87 ? 24.141 3.346 16 1 94.44 87 GLY B CA 1
ATOM 2934 C C . GLY B 1 87 ? 23.109 2.967 14.969 1 94.44 87 GLY B C 1
ATOM 2935 O O . GLY B 1 87 ? 22.312 2.051 15.188 1 94.44 87 GLY B O 1
ATOM 2936 N N . TYR B 1 88 ? 23.047 3.822 13.891 1 95.5 88 TYR B N 1
ATOM 2937 C CA . TYR B 1 88 ? 22.094 3.641 12.805 1 95.5 88 TYR B CA 1
ATOM 2938 C C . TYR B 1 88 ? 22.797 3.342 11.492 1 95.5 88 TYR B C 1
ATOM 2940 O O . TYR B 1 88 ? 23.844 3.924 11.203 1 95.5 88 TYR B O 1
ATOM 2948 N N . ASN B 1 89 ? 22.203 2.395 10.766 1 94.81 89 ASN B N 1
ATOM 2949 C CA . ASN B 1 89 ? 22.703 2.094 9.43 1 94.81 89 ASN B CA 1
ATOM 2950 C C . ASN B 1 89 ? 21.781 2.639 8.344 1 94.81 89 ASN B C 1
ATOM 2952 O O . ASN B 1 89 ? 20.578 2.729 8.539 1 94.81 89 ASN B O 1
ATOM 2956 N N . ARG B 1 90 ? 22.469 3.008 7.227 1 95.62 90 ARG B N 1
ATOM 2957 C CA . ARG B 1 90 ? 21.719 3.473 6.07 1 95.62 90 ARG B CA 1
ATOM 2958 C C . ARG B 1 90 ? 20.844 2.357 5.496 1 95.62 90 ARG B C 1
ATOM 2960 O O . ARG B 1 90 ? 21.297 1.22 5.355 1 95.62 90 ARG B O 1
ATOM 2967 N N . CYS B 1 91 ? 19.594 2.688 5.254 1 95.38 91 CYS B N 1
ATOM 2968 C CA . CYS B 1 91 ? 18.688 1.732 4.617 1 95.38 91 CYS B CA 1
ATOM 2969 C C . CYS B 1 91 ? 18.234 2.234 3.252 1 95.38 91 CYS B C 1
ATOM 2971 O O . CYS B 1 91 ? 17.109 2.703 3.098 1 95.38 91 CYS B O 1
ATOM 2973 N N . ILE B 1 92 ? 19.031 2.014 2.295 1 96.5 92 ILE B N 1
ATOM 2974 C CA . ILE B 1 92 ? 18.766 2.521 0.95 1 96.5 92 ILE B CA 1
ATOM 2975 C C . ILE B 1 92 ? 17.547 1.828 0.359 1 96.5 92 ILE B C 1
ATOM 2977 O O . ILE B 1 92 ? 16.766 2.445 -0.378 1 96.5 92 ILE B O 1
ATOM 2981 N N . ALA B 1 93 ? 17.391 0.626 0.699 1 96.06 93 ALA B N 1
ATOM 2982 C CA . ALA B 1 93 ? 16.25 -0.129 0.195 1 96.06 93 ALA B CA 1
ATOM 2983 C C . ALA B 1 93 ? 14.938 0.505 0.641 1 96.06 93 ALA B C 1
ATOM 2985 O O . ALA B 1 93 ? 13.945 0.486 -0.098 1 96.06 93 ALA B O 1
ATOM 2986 N N . ILE B 1 94 ? 14.898 1.028 1.805 1 97.12 94 ILE B N 1
ATOM 2987 C CA . ILE B 1 94 ? 13.688 1.693 2.279 1 97.12 94 ILE B CA 1
ATOM 2988 C C . ILE B 1 94 ? 13.438 2.955 1.457 1 97.12 94 ILE B C 1
ATOM 2990 O O . ILE B 1 94 ? 12.289 3.291 1.161 1 97.12 94 ILE B O 1
ATOM 2994 N N . ASP B 1 95 ? 14.508 3.66 1.105 1 96.69 95 ASP B N 1
ATOM 2995 C CA . ASP B 1 95 ? 14.336 4.801 0.211 1 96.69 95 ASP B CA 1
ATOM 2996 C C . ASP B 1 95 ? 13.57 4.402 -1.049 1 96.69 95 ASP B C 1
ATOM 2998 O O . ASP B 1 95 ? 12.641 5.094 -1.459 1 96.69 95 ASP B O 1
ATOM 3002 N N . HIS B 1 96 ? 13.992 3.277 -1.565 1 95.25 96 HIS B N 1
ATOM 3003 C CA . HIS B 1 96 ? 13.359 2.787 -2.787 1 95.25 96 HIS B CA 1
ATOM 3004 C C . HIS B 1 96 ? 11.898 2.439 -2.553 1 95.25 96 HIS B C 1
ATOM 3006 O O . HIS B 1 96 ? 11.039 2.738 -3.389 1 95.25 96 HIS B O 1
ATOM 3012 N N . ILE B 1 97 ? 11.648 1.818 -1.523 1 95.75 97 ILE B N 1
ATOM 3013 C CA . ILE B 1 97 ? 10.289 1.431 -1.189 1 95.75 97 ILE B CA 1
ATOM 3014 C C . ILE B 1 97 ? 9.414 2.676 -1.066 1 95.75 97 ILE B C 1
ATOM 3016 O O . ILE B 1 97 ? 8.32 2.732 -1.635 1 95.75 97 ILE B O 1
ATOM 3020 N N . LEU B 1 98 ? 9.898 3.668 -0.335 1 96.5 98 LEU B N 1
ATOM 3021 C CA . LEU B 1 98 ? 9.148 4.906 -0.159 1 96.5 98 LEU B CA 1
ATOM 3022 C C . LEU B 1 98 ? 8.859 5.562 -1.505 1 96.5 98 LEU B C 1
ATOM 3024 O O . LEU B 1 98 ? 7.781 6.129 -1.704 1 96.5 98 LEU B O 1
ATOM 3028 N N . GLU B 1 99 ? 9.789 5.484 -2.389 1 95.38 99 GLU B N 1
ATOM 3029 C CA . GLU B 1 99 ? 9.625 6.066 -3.719 1 95.38 99 GLU B CA 1
ATOM 3030 C C . GLU B 1 99 ? 8.57 5.32 -4.523 1 95.38 99 GLU B C 1
ATOM 3032 O O . GLU B 1 99 ? 7.992 5.875 -5.461 1 95.38 99 GLU B O 1
ATOM 3037 N N . SER B 1 100 ? 8.336 4.086 -4.172 1 94.88 100 SER B N 1
ATOM 3038 C CA . SER B 1 100 ? 7.434 3.24 -4.949 1 94.88 100 SER B CA 1
ATOM 3039 C C . SER B 1 100 ? 6.008 3.312 -4.418 1 94.88 100 SER B C 1
ATOM 3041 O O . SER B 1 100 ? 5.082 2.785 -5.039 1 94.88 100 SER B O 1
ATOM 3043 N N . ILE B 1 101 ? 5.781 3.945 -3.377 1 96.75 101 ILE B N 1
ATOM 3044 C CA . ILE B 1 101 ? 4.473 3.963 -2.73 1 96.75 101 ILE B CA 1
ATOM 3045 C C . ILE B 1 101 ? 3.646 5.129 -3.27 1 96.75 101 ILE B C 1
ATOM 3047 O O . ILE B 1 101 ? 4.164 6.23 -3.455 1 96.75 101 ILE B O 1
ATOM 3051 N N . GLN B 1 102 ? 2.428 4.824 -3.521 1 96.88 102 GLN B N 1
ATOM 3052 C CA . GLN B 1 102 ? 1.428 5.844 -3.816 1 96.88 102 GLN B CA 1
ATOM 3053 C C . GLN B 1 102 ? 0.528 6.098 -2.609 1 96.88 102 GLN B C 1
ATOM 3055 O O . GLN B 1 102 ? 0.077 5.152 -1.957 1 96.88 102 GLN B O 1
ATOM 3060 N N . ALA B 1 103 ? 0.31 7.328 -2.336 1 96 103 ALA B N 1
ATOM 3061 C CA . ALA B 1 103 ? -0.484 7.688 -1.164 1 96 103 ALA B CA 1
ATOM 3062 C C . ALA B 1 103 ? -1.601 8.656 -1.534 1 96 103 ALA B C 1
ATOM 3064 O O . ALA B 1 103 ? -1.393 9.578 -2.328 1 96 103 ALA B O 1
ATOM 3065 N N . PRO B 1 104 ? -2.736 8.445 -0.995 1 95.12 104 PRO B N 1
ATOM 3066 C CA . PRO B 1 104 ? -3.811 9.43 -1.185 1 95.12 104 PRO B CA 1
ATOM 3067 C C . PRO B 1 104 ? -3.605 10.695 -0.36 1 95.12 104 PRO B C 1
ATOM 3069 O O . PRO B 1 104 ? -2.934 10.664 0.674 1 95.12 104 PRO B O 1
ATOM 3072 N N . CYS B 1 105 ? -4.113 11.742 -0.888 1 95.19 105 CYS B N 1
ATOM 3073 C CA . CYS B 1 105 ? -4.133 12.984 -0.116 1 95.19 105 CYS B CA 1
ATOM 3074 C C . CYS B 1 105 ? -4.84 12.781 1.218 1 95.19 105 CYS B C 1
ATOM 3076 O O . CYS B 1 105 ? -5.855 12.086 1.288 1 95.19 105 CYS B O 1
ATOM 3078 N N . SER B 1 106 ? -4.305 13.406 2.25 1 92.69 106 SER B N 1
ATOM 3079 C CA . SER B 1 106 ? -4.945 13.305 3.557 1 92.69 106 SER B CA 1
ATOM 3080 C C . SER B 1 106 ? -6.332 13.938 3.543 1 92.69 106 SER B C 1
ATOM 3082 O O . SER B 1 106 ? -7.172 13.625 4.391 1 92.69 106 SER B O 1
ATOM 3084 N N . ASN B 1 107 ? -6.617 14.789 2.602 1 94 107 ASN B N 1
ATOM 3085 C CA . ASN B 1 107 ? -7.91 15.453 2.48 1 94 107 ASN B CA 1
ATOM 3086 C C . ASN B 1 107 ? -8.883 14.641 1.629 1 94 107 ASN B C 1
ATOM 3088 O O . ASN B 1 107 ? -9.875 15.18 1.135 1 94 107 ASN B O 1
ATOM 3092 N N . SER B 1 108 ? -8.453 13.398 1.486 1 93.44 108 SER B N 1
ATOM 3093 C CA . SER B 1 108 ? -9.375 12.523 0.756 1 93.44 108 SER B CA 1
ATOM 3094 C C . SER B 1 108 ? -10.727 12.43 1.46 1 93.44 108 SER B C 1
ATOM 3096 O O . SER B 1 108 ? -11.758 12.281 0.809 1 93.44 108 SER B O 1
ATOM 3098 N N . ILE B 1 109 ? -10.727 12.516 2.729 1 89.44 109 ILE B N 1
ATOM 3099 C CA . ILE B 1 109 ? -11.945 12.453 3.525 1 89.44 109 ILE B CA 1
ATOM 3100 C C . ILE B 1 109 ? -12.852 13.633 3.172 1 89.44 109 ILE B C 1
ATOM 3102 O O . ILE B 1 109 ? -14.055 13.602 3.439 1 89.44 109 ILE B O 1
ATOM 3106 N N . TYR B 1 110 ? -12.281 14.688 2.676 1 92.06 110 TYR B N 1
ATOM 3107 C CA . TYR B 1 110 ? -13.047 15.859 2.27 1 92.06 110 TYR B CA 1
ATOM 3108 C C . TYR B 1 110 ? -13.32 15.844 0.771 1 92.06 110 TYR B C 1
ATOM 3110 O O . TYR B 1 110 ? -13.836 16.812 0.214 1 92.06 110 TYR B O 1
ATOM 3118 N N . GLY B 1 111 ? -12.844 14.797 0.08 1 93.44 111 GLY B N 1
ATOM 3119 C CA . GLY B 1 111 ? -13.227 14.586 -1.308 1 93.44 111 GLY B CA 1
ATOM 3120 C C . GLY B 1 111 ? -12.055 14.672 -2.27 1 93.44 111 GLY 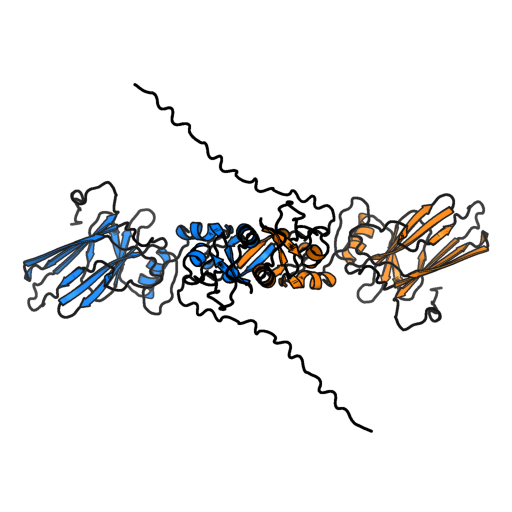B C 1
ATOM 3121 O O . GLY B 1 111 ? -12.227 14.523 -3.48 1 93.44 111 GLY B O 1
ATOM 3122 N N . CYS B 1 112 ? -10.852 14.938 -1.788 1 95.75 112 CYS B N 1
ATOM 3123 C CA . CYS B 1 112 ? -9.711 15.008 -2.691 1 95.75 112 CYS B CA 1
ATOM 3124 C C . CYS B 1 112 ? -9.406 13.641 -3.291 1 95.75 112 CYS B C 1
ATOM 3126 O O . CYS B 1 112 ? -9.211 12.664 -2.561 1 95.75 112 CYS B O 1
ATOM 3128 N N . THR B 1 113 ? -9.273 13.461 -4.555 1 95.94 113 THR B N 1
ATOM 3129 C CA . THR B 1 113 ? -9.086 12.172 -5.215 1 95.94 113 THR B CA 1
ATOM 3130 C C . THR B 1 113 ? -7.652 12.031 -5.719 1 95.94 113 THR B C 1
ATOM 3132 O O . THR B 1 113 ? -7.309 11.031 -6.359 1 95.94 113 THR B O 1
ATOM 3135 N N . VAL B 1 114 ? -6.863 13 -5.434 1 95.62 114 VAL B N 1
ATOM 3136 C CA . VAL B 1 114 ? -5.5 13 -5.949 1 95.62 114 VAL B CA 1
ATOM 3137 C C . VAL B 1 114 ? -4.676 11.938 -5.223 1 95.62 114 VAL B C 1
ATOM 3139 O O . VAL B 1 114 ? -4.738 11.82 -3.998 1 95.62 114 VAL B O 1
ATOM 3142 N N . LYS B 1 115 ? -3.973 11.141 -5.969 1 95.19 115 LYS B N 1
ATOM 3143 C CA . LYS B 1 115 ? -2.965 10.211 -5.469 1 95.19 115 LYS B CA 1
ATOM 3144 C C . LYS B 1 115 ? -1.563 10.641 -5.895 1 95.19 115 LYS B C 1
ATOM 3146 O O . LYS B 1 115 ? -1.332 10.945 -7.066 1 95.19 115 LYS B O 1
ATOM 3151 N N . THR B 1 116 ? -0.755 10.742 -4.965 1 96.25 116 THR B N 1
ATOM 3152 C CA . THR B 1 116 ? 0.621 11.148 -5.234 1 96.25 116 THR B CA 1
ATOM 3153 C C . THR B 1 116 ? 1.597 10.055 -4.809 1 96.25 116 THR B C 1
ATOM 3155 O O . THR B 1 116 ? 1.212 9.102 -4.129 1 96.25 116 THR B O 1
ATOM 3158 N N . ARG B 1 117 ? 2.832 10.297 -5.348 1 95.94 117 ARG B N 1
ATOM 3159 C CA . ARG B 1 117 ? 3.906 9.531 -4.719 1 95.94 117 ARG B CA 1
ATOM 3160 C C . ARG B 1 117 ? 4.035 9.883 -3.24 1 95.94 117 ARG B C 1
ATOM 3162 O O . ARG B 1 117 ? 3.748 11.008 -2.836 1 95.94 117 ARG B O 1
ATOM 3169 N N . TYR B 1 118 ? 4.438 8.961 -2.535 1 94.75 118 TYR B N 1
ATOM 3170 C CA . TYR B 1 118 ? 4.566 9.086 -1.087 1 94.75 118 TYR B CA 1
ATOM 3171 C C . TYR B 1 118 ? 5.332 10.352 -0.715 1 94.75 118 TYR B C 1
ATOM 3173 O O . TYR B 1 118 ? 4.887 11.125 0.135 1 94.75 118 TYR B O 1
ATOM 3181 N N . LEU B 1 119 ? 6.391 10.594 -1.364 1 93.81 119 LEU B N 1
ATOM 3182 C CA . LEU B 1 119 ? 7.285 11.688 -1.002 1 93.81 119 LEU B CA 1
ATOM 3183 C C . LEU B 1 119 ? 6.738 13.023 -1.496 1 93.81 119 LEU B C 1
ATOM 3185 O O . LEU B 1 119 ? 7.199 14.086 -1.069 1 93.81 119 LEU B O 1
ATOM 3189 N N . GLU B 1 120 ? 5.758 13.008 -2.33 1 95 120 GLU B N 1
ATOM 3190 C CA . GLU B 1 120 ? 5.188 14.227 -2.906 1 95 120 GLU B CA 1
ATOM 3191 C C . GLU B 1 120 ? 3.861 14.578 -2.242 1 95 120 GLU B C 1
ATOM 3193 O O . GLU B 1 120 ? 3.258 15.609 -2.561 1 95 120 GLU B O 1
ATOM 3198 N N . ARG B 1 121 ? 3.441 13.797 -1.388 1 94.31 121 ARG B N 1
ATOM 3199 C CA . ARG B 1 121 ? 2.127 13.945 -0.772 1 94.31 121 ARG B CA 1
ATOM 3200 C C . ARG B 1 121 ? 2.023 15.273 -0.025 1 94.31 121 ARG B C 1
ATOM 3202 O O . ARG B 1 121 ? 1.047 16 -0.185 1 94.31 121 ARG B O 1
ATOM 3209 N N . GLN B 1 122 ? 2.992 15.586 0.756 1 91.06 122 GLN B N 1
ATOM 3210 C CA . GLN B 1 122 ? 2.984 16.797 1.559 1 91.06 122 GLN B CA 1
ATOM 3211 C C . GLN B 1 122 ? 2.939 18.047 0.672 1 91.06 122 GLN B C 1
ATOM 3213 O O . GLN B 1 122 ? 2.262 19.016 0.998 1 91.06 122 GLN B O 1
ATOM 3218 N N . GLU B 1 123 ? 3.645 18 -0.344 1 93.25 123 GLU B N 1
ATOM 3219 C CA . GLU B 1 123 ? 3.664 19.141 -1.255 1 93.25 123 GLU B CA 1
ATOM 3220 C C . GLU B 1 123 ? 2.277 19.406 -1.834 1 93.25 123 GLU B C 1
ATOM 3222 O O . GLU B 1 123 ? 1.832 20.562 -1.889 1 93.25 123 GLU B O 1
ATOM 3227 N N . HIS B 1 124 ? 1.648 18.406 -2.275 1 95.44 124 HIS B N 1
ATOM 3228 C CA . HIS B 1 124 ? 0.281 18.562 -2.756 1 95.44 124 HIS B CA 1
ATOM 3229 C C . HIS B 1 124 ? -0.626 19.125 -1.664 1 95.44 124 HIS B C 1
ATOM 3231 O O . HIS B 1 124 ? -1.426 20.031 -1.916 1 95.44 124 HIS B O 1
ATOM 3237 N N . GLU B 1 125 ? -0.48 18.562 -0.512 1 93.38 125 GLU B N 1
ATOM 3238 C CA . GLU B 1 125 ? -1.369 18.906 0.595 1 93.38 125 GLU B CA 1
ATOM 3239 C C . GLU B 1 125 ? -1.248 20.375 0.966 1 93.38 125 GLU B C 1
ATOM 3241 O O . GLU B 1 125 ? -2.215 21 1.428 1 93.38 125 GLU B O 1
ATOM 3246 N N . LYS B 1 126 ? -0.144 21 0.746 1 92.12 126 LYS B N 1
ATOM 3247 C CA . LYS B 1 126 ? 0.085 22.406 1.037 1 92.12 126 LYS B CA 1
ATOM 3248 C C . LYS B 1 126 ? -0.788 23.297 0.158 1 92.12 126 LYS B C 1
ATOM 3250 O O . LYS B 1 126 ? -1.032 24.453 0.492 1 92.12 126 LYS B O 1
ATOM 3255 N N . SER B 1 127 ? -1.239 22.781 -0.862 1 94.25 127 SER B N 1
ATOM 3256 C CA . SER B 1 127 ? -2.018 23.609 -1.787 1 94.25 127 SER B CA 1
ATOM 3257 C C . SER B 1 127 ? -3.311 22.906 -2.189 1 94.25 127 SER B C 1
ATOM 3259 O O . SER B 1 127 ? -3.932 23.266 -3.191 1 94.25 127 SER B O 1
ATOM 3261 N N . CYS B 1 128 ? -3.686 21.938 -1.533 1 95.94 128 CYS B N 1
ATOM 3262 C CA . CYS B 1 128 ? -4.887 21.188 -1.867 1 95.94 128 CYS B CA 1
ATOM 3263 C C . CYS B 1 128 ? -6.129 22.062 -1.78 1 95.94 128 CYS B C 1
ATOM 3265 O O . CYS B 1 128 ? -6.395 22.672 -0.741 1 95.94 128 CYS B O 1
ATOM 3267 N N . PRO B 1 129 ? -6.871 22.078 -2.799 1 95 129 PRO B N 1
ATOM 3268 C CA . PRO B 1 129 ? -8.062 22.938 -2.793 1 95 129 PRO B CA 1
ATOM 3269 C C . PRO B 1 129 ? -9.117 22.453 -1.798 1 95 129 PRO B C 1
ATOM 3271 O O . PRO B 1 129 ? -10.047 23.203 -1.475 1 95 129 PRO B O 1
ATOM 3274 N N . LEU B 1 130 ? -8.969 21.234 -1.322 1 95.88 130 LEU B N 1
ATOM 3275 C CA . LEU B 1 130 ? -9.984 20.688 -0.425 1 95.88 130 LEU B CA 1
ATOM 3276 C C . LEU B 1 130 ? -9.469 20.656 1.011 1 95.88 130 LEU B C 1
ATOM 3278 O O . LEU B 1 130 ? -10.055 19.984 1.865 1 95.88 130 LEU B O 1
ATOM 3282 N N . ALA B 1 131 ? -8.344 21.312 1.202 1 96.19 131 ALA B N 1
ATOM 3283 C CA . ALA B 1 131 ? -7.84 21.422 2.568 1 96.19 131 ALA B CA 1
ATOM 3284 C C . ALA B 1 131 ? -8.875 22.078 3.486 1 96.19 131 ALA B C 1
ATOM 3286 O O . ALA B 1 131 ? -9.523 23.062 3.109 1 96.19 131 ALA B O 1
ATOM 3287 N N . PRO B 1 132 ? -9.047 21.562 4.676 1 96.19 132 PRO B N 1
ATOM 3288 C CA . PRO B 1 132 ? -10.109 22.047 5.559 1 96.19 132 PRO B CA 1
ATOM 3289 C C . PRO B 1 132 ? -9.648 23.219 6.441 1 96.19 132 PRO B C 1
ATOM 3291 O O . PRO B 1 132 ? -8.445 23.422 6.613 1 96.19 132 PRO B O 1
ATOM 3294 N N . CYS B 1 133 ? -10.586 23.969 6.934 1 96.56 133 CYS B N 1
ATOM 3295 C CA . CYS B 1 133 ? -10.469 24.844 8.102 1 96.56 133 CYS B CA 1
ATOM 3296 C C . CYS B 1 133 ? -11.312 24.312 9.258 1 96.56 133 CYS B C 1
ATOM 3298 O O . CYS B 1 133 ? -12.125 23.406 9.07 1 96.56 133 CYS B O 1
ATOM 3300 N N . PHE B 1 134 ? -11.086 24.875 10.414 1 96.56 134 PHE B N 1
ATOM 3301 C CA . PHE B 1 134 ? -11.68 24.281 11.617 1 96.56 134 PHE B CA 1
ATOM 3302 C C . PHE B 1 134 ? -12.453 25.344 12.398 1 96.56 134 PHE B C 1
ATOM 3304 O O . PHE B 1 134 ? -12.117 26.531 12.352 1 96.56 134 PHE B O 1
ATOM 3311 N N . CYS B 1 135 ? -13.484 24.859 13.023 1 97.06 135 CYS B N 1
ATOM 3312 C CA . CYS B 1 135 ? -14.266 25.734 13.875 1 97.06 135 CYS B CA 1
ATOM 3313 C C . CYS B 1 135 ? -13.5 26.094 15.141 1 97.06 135 CYS B C 1
ATOM 3315 O O . CYS B 1 135 ? -12.984 25.219 15.836 1 97.06 135 CYS B O 1
ATOM 3317 N N . PRO B 1 136 ? -13.375 27.328 15.453 1 93.5 136 PRO B N 1
ATOM 3318 C CA . PRO B 1 136 ? -12.594 27.734 16.625 1 93.5 136 PRO B CA 1
ATOM 3319 C C . PRO B 1 136 ? -13.359 27.547 17.938 1 93.5 136 PRO B C 1
ATOM 3321 O O . PRO B 1 136 ? -12.773 27.672 19.016 1 93.5 136 PRO B O 1
ATOM 3324 N N . GLU B 1 137 ? -14.586 27.266 17.875 1 91.19 137 GLU B N 1
ATOM 3325 C CA . GLU B 1 137 ? -15.391 27.109 19.094 1 91.19 137 GLU B CA 1
ATOM 3326 C C . GLU B 1 137 ? -14.977 25.875 19.891 1 91.19 137 GLU B C 1
ATOM 3328 O O . GLU B 1 137 ? -14.836 24.797 19.312 1 91.19 137 GLU B O 1
ATOM 3333 N N . ALA B 1 138 ? -14.844 26.094 21.125 1 87.44 138 ALA B N 1
ATOM 3334 C CA . ALA B 1 138 ? -14.375 25.016 21.984 1 87.44 138 ALA B CA 1
ATOM 3335 C C . ALA B 1 138 ? -15.328 23.812 21.938 1 87.44 138 ALA B C 1
ATOM 3337 O O . ALA B 1 138 ? -16.547 23.984 22.078 1 87.44 138 ALA B O 1
ATOM 3338 N N . GLY B 1 139 ? -14.844 22.719 21.625 1 90.19 139 GLY B N 1
ATOM 3339 C CA . GLY B 1 139 ? -15.617 21.5 21.672 1 90.19 139 GLY B CA 1
ATOM 3340 C C . GLY B 1 139 ? -16.344 21.188 20.375 1 90.19 139 GLY B C 1
ATOM 3341 O O . GLY B 1 139 ? -16.969 20.141 20.234 1 90.19 139 GLY B O 1
ATOM 3342 N N . CYS B 1 140 ? -16.625 22.062 19.375 1 92.69 140 CYS B N 1
ATOM 3343 C CA . CYS B 1 140 ? -17.438 21.891 18.172 1 92.69 140 CYS B CA 1
ATOM 3344 C C . CYS B 1 140 ? -16.797 20.906 17.203 1 92.69 140 CYS B C 1
ATOM 3346 O O . CYS B 1 140 ? -17.469 20.078 16.594 1 92.69 140 CYS B O 1
ATOM 3348 N N . GLY B 1 141 ? -15.625 20.578 16.953 1 92.94 141 GLY B N 1
ATOM 3349 C CA . GLY B 1 141 ? -14.898 19.625 16.125 1 92.94 141 GLY B CA 1
ATOM 3350 C C . GLY B 1 141 ? -15.195 19.766 14.648 1 92.94 141 GLY B C 1
ATOM 3351 O O . GLY B 1 141 ? 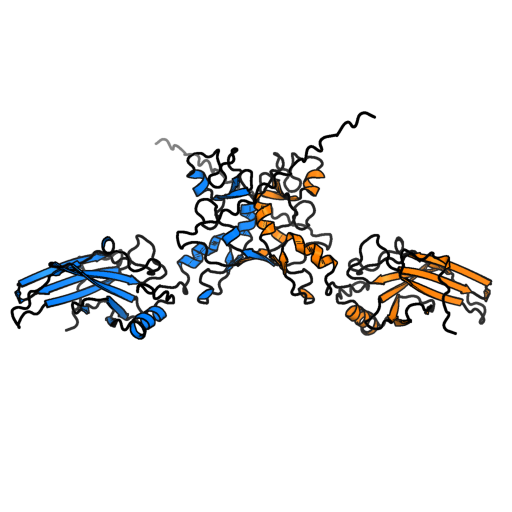-14.688 19 13.828 1 92.94 141 GLY B O 1
ATOM 3352 N N . PHE B 1 142 ? -16.031 20.734 14.25 1 96.38 142 PHE B N 1
ATOM 3353 C CA . PHE B 1 142 ? -16.359 20.922 12.844 1 96.38 142 PHE B CA 1
ATOM 3354 C C . PHE B 1 142 ? -15.109 21.219 12.031 1 96.38 142 PHE B C 1
ATOM 3356 O O . PHE B 1 142 ? -14.25 22 12.461 1 96.38 142 PHE B O 1
ATOM 3363 N N . SER B 1 143 ? -15.008 20.594 10.836 1 96.75 143 SER B N 1
ATOM 3364 C CA . SER B 1 143 ? -13.977 20.875 9.844 1 96.75 143 SER B CA 1
ATOM 3365 C C . SER B 1 143 ? -14.531 20.781 8.422 1 96.75 143 SER B C 1
ATOM 3367 O O . SER B 1 143 ? -15.375 19.938 8.133 1 96.75 143 SER B O 1
ATOM 3369 N N . GLY B 1 144 ? -14.156 21.703 7.594 1 95.62 144 GLY B N 1
ATOM 3370 C CA . GLY B 1 144 ? -14.609 21.75 6.215 1 95.62 144 GLY B CA 1
ATOM 3371 C C . GLY B 1 144 ? -13.992 22.875 5.414 1 95.62 144 GLY B C 1
ATOM 3372 O O . GLY B 1 144 ? -13.031 23.516 5.859 1 95.62 144 GLY B O 1
ATOM 3373 N N . LEU B 1 145 ? -14.523 23 4.207 1 94.69 145 LEU B N 1
ATOM 3374 C CA . LEU B 1 145 ? -14.078 24.109 3.371 1 94.69 145 LEU B CA 1
ATOM 3375 C C . LEU B 1 145 ? -14.375 25.453 4.035 1 94.69 145 LEU B C 1
ATOM 3377 O O . LEU B 1 145 ? -15.25 25.531 4.902 1 94.69 145 LEU B O 1
ATOM 3381 N N . THR B 1 146 ? -13.617 26.438 3.641 1 94.5 146 THR B N 1
ATOM 3382 C CA . THR B 1 146 ? -13.797 27.766 4.215 1 94.5 146 THR B CA 1
ATOM 3383 C C . THR B 1 146 ? -15.25 28.219 4.078 1 94.5 146 THR B C 1
ATOM 3385 O O . THR B 1 146 ? -15.812 28.797 5.012 1 94.5 146 THR B O 1
ATOM 3388 N N . THR B 1 147 ? -15.828 27.906 2.943 1 93.12 147 THR B N 1
ATOM 3389 C CA . THR B 1 147 ? -17.219 28.297 2.711 1 93.12 147 THR B CA 1
ATOM 3390 C C . THR B 1 147 ? -18.156 27.547 3.656 1 93.12 147 THR B C 1
ATOM 3392 O O . THR B 1 147 ? -19.109 28.109 4.168 1 93.12 147 THR B O 1
ATOM 3395 N N . GLN B 1 148 ? -17.844 26.297 3.834 1 95.31 148 GLN B N 1
ATOM 3396 C CA . GLN B 1 148 ? -18.656 25.5 4.758 1 95.31 148 GLN B CA 1
ATOM 3397 C C . GLN B 1 148 ? -18.5 26 6.191 1 95.31 148 GLN B C 1
ATOM 3399 O O . GLN B 1 148 ? -19.469 26.016 6.957 1 95.31 148 GLN B O 1
ATOM 3404 N N . LEU B 1 149 ? -17.312 26.359 6.484 1 96.75 149 LEU B N 1
ATOM 3405 C CA . LEU B 1 149 ? -17.078 26.906 7.82 1 96.75 149 LEU B CA 1
ATOM 3406 C C . LEU B 1 149 ? -17.844 28.203 8.023 1 96.75 149 LEU B C 1
ATOM 3408 O O . LEU B 1 149 ? -18.406 28.438 9.094 1 96.75 149 LEU B O 1
ATOM 3412 N N . LEU B 1 150 ? -17.828 29.062 7.039 1 96.12 150 LEU B N 1
ATOM 3413 C CA . LEU B 1 150 ? -18.594 30.312 7.094 1 96.12 150 LEU B CA 1
ATOM 3414 C C . LEU B 1 150 ? -20.047 30.047 7.434 1 96.12 150 LEU B C 1
ATOM 3416 O O . LEU B 1 150 ? -20.594 30.656 8.352 1 96.12 150 LEU B O 1
ATOM 3420 N N . HIS B 1 151 ? -20.609 29.094 6.77 1 96.5 151 HIS B N 1
ATOM 3421 C CA . HIS B 1 151 ? -22 28.734 7.012 1 96.5 151 HIS B CA 1
ATOM 3422 C C . HIS B 1 151 ? -22.188 28.125 8.398 1 96.5 151 HIS B C 1
ATOM 3424 O O . HIS B 1 151 ? -23.156 28.453 9.102 1 96.5 151 HIS B O 1
ATOM 3430 N N . HIS B 1 152 ? -21.281 27.328 8.781 1 97.44 152 HIS B N 1
ATOM 3431 C CA . HIS B 1 152 ? -21.328 26.688 10.094 1 97.44 152 HIS B CA 1
ATOM 3432 C C . HIS B 1 152 ? -21.312 27.734 11.211 1 97.44 152 HIS B C 1
ATOM 3434 O O . HIS B 1 152 ? -22.141 27.688 12.125 1 97.44 152 HIS B O 1
ATOM 3440 N N . LEU B 1 153 ? -20.438 28.672 11.133 1 96.69 153 LEU B N 1
ATOM 3441 C CA . LEU B 1 153 ? -20.297 29.688 12.156 1 96.69 153 LEU B CA 1
ATOM 3442 C C . LEU B 1 153 ? -21.547 30.562 12.219 1 96.69 153 LEU B C 1
ATOM 3444 O O . LEU B 1 153 ? -22.016 30.906 13.305 1 96.69 153 LEU B O 1
ATOM 3448 N N . THR B 1 154 ? -22.078 30.844 11.07 1 95.81 154 THR B N 1
ATOM 3449 C CA . THR B 1 154 ? -23.219 31.75 10.992 1 95.81 154 THR B CA 1
ATOM 3450 C C . THR B 1 154 ? -24.5 31.031 11.375 1 95.81 154 THR B C 1
ATOM 3452 O O . THR B 1 154 ? -25.328 31.578 12.109 1 95.81 154 THR B O 1
ATOM 3455 N N . ASP B 1 155 ? -24.641 29.875 10.953 1 97 155 ASP B N 1
ATOM 3456 C CA . ASP B 1 155 ? -25.922 29.172 11.109 1 97 155 ASP B CA 1
ATOM 3457 C C . ASP B 1 155 ? -25.953 28.375 12.414 1 97 155 ASP B C 1
ATOM 3459 O O . ASP B 1 155 ? -26.969 28.391 13.117 1 97 155 ASP B O 1
ATOM 3463 N N . ASP B 1 156 ? -24.938 27.703 12.711 1 96.75 156 ASP B N 1
ATOM 3464 C CA . ASP B 1 156 ? -24.953 26.812 13.859 1 96.75 156 ASP B CA 1
ATOM 3465 C C . ASP B 1 156 ? -24.531 27.547 15.133 1 96.75 156 ASP B C 1
ATOM 3467 O O . ASP B 1 156 ? -25.109 27.328 16.203 1 96.75 156 ASP B O 1
ATOM 3471 N N . HIS B 1 157 ? -23.594 28.406 15 1 95.69 157 HIS B N 1
ATOM 3472 C CA . HIS B 1 157 ? -23.109 29.109 16.188 1 95.69 157 HIS B CA 1
ATOM 3473 C C . HIS B 1 157 ? -23.703 30.516 16.266 1 95.69 157 HIS B C 1
ATOM 3475 O O . HIS B 1 157 ? -23.469 31.234 17.234 1 95.69 157 HIS B O 1
ATOM 3481 N N . LYS B 1 158 ? -24.406 30.984 15.281 1 95.06 158 LYS B N 1
ATOM 3482 C CA . LYS B 1 158 ? -25.109 32.25 15.227 1 95.06 158 LYS B CA 1
ATOM 3483 C C . LYS B 1 158 ? -24.125 33.438 15.422 1 95.06 158 LYS B C 1
ATOM 3485 O O . LYS B 1 158 ? -24.453 34.406 16.109 1 95.06 158 LYS B O 1
ATOM 3490 N N . ILE B 1 159 ? -22.984 33.219 14.914 1 94.25 159 ILE B N 1
ATOM 3491 C CA . ILE B 1 159 ? -22.016 34.312 14.922 1 94.25 159 ILE B CA 1
ATOM 3492 C C . ILE B 1 159 ? -22.344 35.312 13.812 1 94.25 159 ILE B C 1
ATOM 3494 O O . ILE B 1 159 ? -22.516 34.906 12.656 1 94.25 159 ILE B O 1
ATOM 3498 N N . PRO B 1 160 ? -22.422 36.562 14.234 1 94.31 160 PRO B N 1
ATOM 3499 C CA . PRO B 1 160 ? -22.781 37.562 13.219 1 94.31 160 PRO B CA 1
ATOM 3500 C C . PRO B 1 160 ? -21.719 37.688 12.125 1 94.31 160 PRO B C 1
ATOM 3502 O O . PRO B 1 160 ? -20.516 37.594 12.406 1 94.31 160 PRO B O 1
ATOM 3505 N N . VAL B 1 161 ? -22.234 37.875 10.906 1 93.81 161 VAL B N 1
ATOM 3506 C CA . VAL B 1 161 ? -21.344 38.031 9.758 1 93.81 161 VAL B CA 1
ATOM 3507 C C . VAL B 1 161 ? -21.484 39.438 9.172 1 93.81 161 VAL B C 1
ATOM 3509 O O . VAL B 1 161 ? -22.594 39.938 9.039 1 93.81 161 VAL B O 1
ATOM 3512 N N . THR B 1 162 ? -20.375 40.094 8.984 1 92.44 162 THR B N 1
ATOM 3513 C CA . THR B 1 162 ? -20.328 41.344 8.273 1 92.44 162 THR B CA 1
ATOM 3514 C C . THR B 1 162 ? -19.625 41.219 6.93 1 92.44 162 THR B C 1
ATOM 3516 O O . THR B 1 162 ? -18.453 40.812 6.879 1 92.44 162 THR B O 1
ATOM 3519 N N . GLU B 1 163 ? -20.359 41.469 5.902 1 92.12 163 GLU B N 1
ATOM 3520 C CA . GLU B 1 163 ? -19.766 41.438 4.57 1 92.12 163 GLU B CA 1
ATOM 3521 C C . GLU B 1 163 ? -19.266 42.812 4.152 1 92.12 163 GLU B C 1
ATOM 3523 O O . GLU B 1 163 ? -19.906 43.844 4.461 1 92.12 163 GLU B O 1
ATOM 3528 N N . PHE B 1 164 ? -18.109 42.812 3.486 1 90.44 164 PHE B N 1
ATOM 3529 C CA . PHE B 1 164 ? -17.578 44.094 3.025 1 90.44 164 PHE B CA 1
ATOM 3530 C C . PHE B 1 164 ? -16.812 43.906 1.713 1 90.44 164 PHE B C 1
ATOM 3532 O O . PHE B 1 164 ? -16.219 42.875 1.476 1 90.44 164 PHE B O 1
ATOM 3539 N N . PRO B 1 165 ? -16.906 44.875 0.847 1 88.31 165 PRO B N 1
ATOM 3540 C CA . PRO B 1 165 ? -16.172 44.781 -0.411 1 88.31 165 PRO B CA 1
ATOM 3541 C C . PRO B 1 165 ? -14.664 45 -0.224 1 88.31 165 PRO B C 1
ATOM 3543 O O . PRO B 1 165 ? -14.242 45.688 0.706 1 88.31 165 PRO B O 1
ATOM 3546 N N . SER B 1 166 ? -13.961 44.375 -1.115 1 82.69 166 SER B N 1
ATOM 3547 C CA . SER B 1 166 ? -12.516 44.562 -1.092 1 82.69 166 SER B CA 1
ATOM 3548 C C . SER B 1 166 ? -12.172 46.062 -1.206 1 82.69 166 SER B C 1
ATOM 3550 O O . SER B 1 166 ? -12.773 46.781 -2 1 82.69 166 SER B O 1
ATOM 3552 N N . GLY B 1 167 ? -11.289 46.531 -0.375 1 75.94 167 GLY B N 1
ATOM 3553 C CA . GLY B 1 167 ? -10.859 47.906 -0.415 1 75.94 167 GLY B CA 1
ATOM 3554 C C . GLY B 1 167 ? -11.695 48.812 0.466 1 75.94 167 GLY B C 1
ATOM 3555 O O . GLY B 1 167 ? -11.383 50 0.618 1 75.94 167 GLY B O 1
ATOM 3556 N N . TRP B 1 168 ? -12.719 48.281 0.979 1 78.5 168 TRP B N 1
ATOM 3557 C CA . TRP B 1 168 ? -13.594 49.125 1.81 1 78.5 168 TRP B CA 1
ATOM 3558 C C . TRP B 1 168 ? -13.305 48.875 3.291 1 78.5 168 TRP B C 1
ATOM 3560 O O . TRP B 1 168 ? -12.727 47.875 3.67 1 78.5 168 TRP B O 1
ATOM 3570 N N . CYS B 1 169 ? -13.656 50 4.055 1 83.88 169 CYS B N 1
ATOM 3571 C CA . CYS B 1 169 ? -13.594 49.875 5.504 1 83.88 169 CYS B CA 1
ATOM 3572 C C . CYS B 1 169 ? -14.922 49.375 6.066 1 83.88 169 CYS B C 1
ATOM 3574 O O . CYS B 1 169 ? -15.969 49.562 5.438 1 83.88 169 CYS B O 1
ATOM 3576 N N . LEU B 1 170 ? -14.805 48.719 7.156 1 87.88 170 LEU B N 1
ATOM 3577 C CA . LEU B 1 170 ? -16.031 48.281 7.832 1 87.88 170 LEU B CA 1
ATOM 3578 C C . LEU B 1 170 ? -16.047 48.75 9.281 1 87.88 170 LEU B C 1
ATOM 3580 O O . LEU B 1 170 ? -14.992 48.906 9.906 1 87.88 170 LEU B O 1
ATOM 3584 N N . THR B 1 171 ? -17.172 49.188 9.695 1 86.88 171 THR B N 1
ATOM 3585 C CA . THR B 1 171 ? -17.359 49.625 11.078 1 86.88 171 THR B CA 1
ATOM 3586 C C . THR B 1 171 ? -17.922 48.469 11.922 1 86.88 171 THR B C 1
ATOM 3588 O O . THR B 1 171 ? -18.906 47.844 11.539 1 86.88 171 THR B O 1
ATOM 3591 N N . LEU B 1 172 ? -17.234 48.25 13.008 1 85.75 172 LEU B N 1
ATOM 3592 C CA . LEU B 1 172 ? -17.656 47.156 13.875 1 85.75 172 LEU B CA 1
ATOM 3593 C C . LEU B 1 172 ? -18.203 47.688 15.195 1 85.75 172 LEU B C 1
ATOM 3595 O O . LEU B 1 172 ? -17.703 48.688 15.719 1 85.75 172 LEU B O 1
ATOM 3599 N N . GLU B 1 173 ? -19.219 47.031 15.641 1 81.12 173 GLU B N 1
ATOM 3600 C CA . GLU B 1 173 ? -19.688 47.281 17 1 81.12 173 GLU B CA 1
ATOM 3601 C C . GLU B 1 173 ? -18.844 46.5 18.016 1 81.12 173 GLU B C 1
ATOM 3603 O O . GLU B 1 173 ? -18.484 45.344 17.781 1 81.12 173 GLU B O 1
ATOM 3608 N N . ILE B 1 174 ? -18.406 47.312 19.016 1 76.81 174 ILE B N 1
ATOM 3609 C CA . ILE B 1 174 ? -17.641 46.656 20.062 1 76.81 174 ILE B CA 1
ATOM 3610 C C . ILE B 1 174 ? -18.531 45.656 20.797 1 76.81 174 ILE B C 1
ATOM 3612 O O . ILE B 1 174 ? -19.531 46.031 21.406 1 76.81 174 ILE B O 1
ATOM 3616 N N . GLN B 1 175 ? -18.344 44.375 20.5 1 72.62 175 GLN B N 1
ATOM 3617 C CA . GLN B 1 175 ? -19.125 43.312 21.125 1 72.62 175 GLN B CA 1
ATOM 3618 C C . GLN B 1 175 ? -18.234 42.406 21.938 1 72.62 175 GLN B C 1
ATOM 3620 O O . GLN B 1 175 ? -17 42.469 21.844 1 72.62 175 GLN B O 1
ATOM 3625 N N . GLN B 1 176 ? -18.969 41.625 22.922 1 70.75 176 GLN B N 1
ATOM 3626 C CA . GLN B 1 176 ? -18.234 40.719 23.797 1 70.75 176 GLN B CA 1
ATOM 3627 C C . GLN B 1 176 ? -18.016 39.375 23.125 1 70.75 176 GLN B C 1
ATOM 3629 O O . GLN B 1 176 ? -17.422 38.469 23.719 1 70.75 176 GLN B O 1
ATOM 3634 N N . SER B 1 177 ? -17.953 39.281 21.891 1 85.19 177 SER B N 1
ATOM 3635 C CA . SER B 1 177 ? -17.797 37.938 21.312 1 85.19 177 SER B CA 1
ATOM 3636 C C . SER B 1 177 ? -17.094 38 19.969 1 85.19 177 SER B C 1
ATOM 3638 O O . SER B 1 177 ? -16.25 38.875 19.734 1 85.19 177 SER B O 1
ATOM 3640 N N . MET B 1 178 ? -17.312 37 19.141 1 91.19 178 MET B N 1
ATOM 3641 C CA . MET B 1 178 ? -16.656 36.844 17.859 1 91.19 178 MET B CA 1
ATOM 3642 C C . MET B 1 178 ? -17.562 37.312 16.719 1 91.19 178 MET B C 1
ATOM 3644 O O . MET B 1 178 ? -18.781 37.188 16.812 1 91.19 178 MET B O 1
ATOM 3648 N N . ARG B 1 179 ? -16.875 37.906 15.664 1 93.44 179 ARG B N 1
ATOM 3649 C CA . ARG B 1 179 ? -17.547 38.312 14.438 1 93.44 179 ARG B CA 1
ATOM 3650 C C . ARG B 1 179 ? -16.844 37.75 13.211 1 93.44 179 ARG B C 1
ATOM 3652 O O . ARG B 1 179 ? -15.609 37.688 13.172 1 93.44 179 ARG B O 1
ATOM 3659 N N . VAL B 1 180 ? -17.656 37.344 12.258 1 95.62 180 VAL B N 1
ATOM 3660 C CA . VAL B 1 180 ? -17.078 36.906 10.992 1 95.62 180 VAL B CA 1
ATOM 3661 C C . VAL B 1 180 ? -17.047 38.062 10.008 1 95.62 180 VAL B C 1
ATOM 3663 O O . VAL B 1 180 ? -18.047 38.781 9.836 1 95.62 180 VAL B O 1
ATOM 3666 N N . LEU B 1 181 ? -15.859 38.375 9.492 1 94.62 181 LEU B N 1
ATOM 3667 C CA . LEU B 1 181 ? -15.703 39.375 8.445 1 94.62 181 LEU B CA 1
ATOM 3668 C C . LEU B 1 181 ? -15.469 38.719 7.09 1 94.62 181 LEU B C 1
ATOM 3670 O O . LEU B 1 181 ? -14.477 38 6.91 1 94.62 181 LEU B O 1
ATOM 3674 N N . HIS B 1 182 ? -16.359 38.844 6.18 1 94.94 182 HIS B N 1
ATOM 3675 C CA . HIS B 1 182 ? -16.266 38.219 4.867 1 94.94 182 HIS B CA 1
ATOM 3676 C C . HIS B 1 182 ? -16.062 39.25 3.768 1 94.94 182 HIS B C 1
ATOM 3678 O O . HIS B 1 182 ? -16.938 40.062 3.514 1 94.94 182 HIS B O 1
ATOM 3684 N N . MET B 1 183 ? -14.906 39.188 3.207 1 92.06 183 MET B N 1
ATOM 3685 C CA . MET B 1 183 ? -14.609 40.094 2.098 1 92.06 183 MET B CA 1
ATOM 3686 C C . MET B 1 183 ? -15.266 39.594 0.812 1 92.06 183 MET B C 1
ATOM 368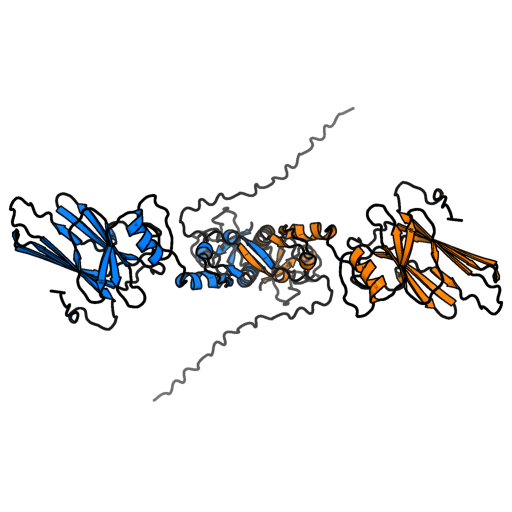8 O O . MET B 1 183 ? -15.031 38.469 0.368 1 92.06 183 MET B O 1
ATOM 3692 N N . LYS B 1 184 ? -16.078 40.375 0.267 1 88.44 184 LYS B N 1
ATOM 3693 C CA . LYS B 1 184 ? -16.812 40 -0.939 1 88.44 184 LYS B CA 1
ATOM 3694 C C . LYS B 1 184 ? -15.992 40.281 -2.193 1 88.44 184 LYS B C 1
ATOM 3696 O O . LYS B 1 184 ? -15.57 41.406 -2.418 1 88.44 184 LYS B O 1
ATOM 3701 N N . GLU B 1 185 ? -15.719 39.125 -2.787 1 82.5 185 GLU B N 1
ATOM 3702 C CA . GLU B 1 185 ? -15.125 39.188 -4.121 1 82.5 185 GLU B CA 1
ATOM 3703 C C . GLU B 1 185 ? -15.922 38.344 -5.109 1 82.5 185 GLU B C 1
ATOM 3705 O O . GLU B 1 185 ? -16.844 37.625 -4.719 1 82.5 185 GLU B O 1
ATOM 3710 N N . GLU B 1 186 ? -15.758 38.531 -6.414 1 69.25 186 GLU B N 1
ATOM 3711 C CA . GLU B 1 186 ? -16.516 37.844 -7.461 1 69.25 186 GLU B CA 1
ATOM 3712 C C . GLU B 1 186 ? -16.562 36.344 -7.227 1 69.25 186 GLU B C 1
ATOM 3714 O O . GLU B 1 186 ? -17.625 35.719 -7.363 1 69.25 186 GLU B O 1
ATOM 3719 N N . GLU B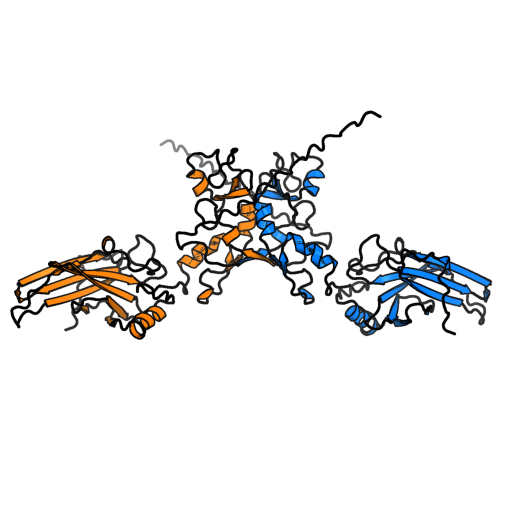 1 187 ? -15.484 35.688 -6.914 1 68.19 187 GLU B N 1
ATOM 3720 C CA . GLU B 1 187 ? -15.438 34.219 -6.801 1 68.19 187 GLU B CA 1
ATOM 3721 C C . GLU B 1 187 ? -15.297 33.781 -5.348 1 68.19 187 GLU B C 1
ATOM 3723 O O . GLU B 1 187 ? -14.727 32.719 -5.066 1 68.19 187 GLU B O 1
ATOM 3728 N N . GLY B 1 188 ? -15.914 34.531 -4.457 1 75.88 188 GLY B N 1
ATOM 3729 C CA . GLY B 1 188 ? -15.719 34.188 -3.057 1 75.88 188 GLY B CA 1
ATOM 3730 C C . GLY B 1 188 ? -14.469 34.812 -2.461 1 75.88 188 GLY B C 1
ATOM 3731 O O . GLY B 1 188 ? -13.43 34.875 -3.121 1 75.88 188 GLY B O 1
ATOM 3732 N N . GLY B 1 189 ? -14.539 35.5 -1.419 1 86.12 189 GLY B N 1
ATOM 3733 C CA . GLY B 1 189 ? -13.422 36.219 -0.821 1 86.12 189 GLY B CA 1
ATOM 3734 C C . GLY B 1 189 ? -12.969 35.625 0.496 1 86.12 189 GLY B C 1
ATOM 3735 O O . GLY B 1 189 ? -13.555 34.656 0.984 1 86.12 189 GLY B O 1
ATOM 3736 N N . PRO B 1 190 ? -11.859 36.125 0.934 1 92.62 190 PRO B N 1
ATOM 3737 C CA . PRO B 1 190 ? -11.297 35.625 2.193 1 92.62 190 PRO B CA 1
ATOM 3738 C C . PRO B 1 190 ? -12.211 35.906 3.389 1 92.62 190 PRO B C 1
ATOM 3740 O O . PRO B 1 190 ? -13.039 36.812 3.348 1 92.62 190 PRO B O 1
ATOM 3743 N N . MET B 1 191 ? -12.094 35.031 4.293 1 95.25 191 MET B N 1
ATOM 3744 C CA . MET B 1 191 ? -12.844 35.125 5.543 1 95.25 191 MET B CA 1
ATOM 3745 C C . MET B 1 191 ? -11.93 35.5 6.699 1 95.25 191 MET B C 1
ATOM 3747 O O . MET B 1 191 ? -10.828 34.969 6.832 1 95.25 191 MET B O 1
ATOM 3751 N N . PHE B 1 192 ? -12.422 36.531 7.5 1 94.25 192 PHE B N 1
ATOM 3752 C CA . PHE B 1 192 ? -11.688 36.938 8.688 1 94.25 192 PHE B CA 1
ATOM 3753 C C . PHE B 1 192 ? -12.539 36.75 9.945 1 94.25 192 PHE B C 1
ATOM 3755 O O . PHE B 1 192 ? -13.766 36.719 9.867 1 94.25 192 PHE B O 1
ATOM 3762 N N . LEU B 1 193 ? -11.82 36.594 11 1 94.25 193 LEU B N 1
ATOM 3763 C CA . LEU B 1 193 ? -12.469 36.531 12.297 1 94.25 193 LEU B CA 1
ATOM 3764 C C . LEU B 1 193 ? -11.977 37.656 13.203 1 94.25 193 LEU B C 1
ATOM 3766 O O . LEU B 1 193 ? -10.773 37.906 13.289 1 94.25 193 LEU B O 1
ATOM 3770 N N . ALA B 1 194 ? -12.898 38.312 13.789 1 91.94 194 ALA B N 1
ATOM 3771 C CA . ALA B 1 194 ? -12.594 39.312 14.82 1 91.94 194 ALA B CA 1
ATOM 3772 C C . ALA B 1 194 ? -13.086 38.844 16.188 1 91.94 194 ALA B C 1
ATOM 3774 O O . ALA B 1 194 ? -14.281 38.625 16.391 1 91.94 194 ALA B O 1
ATOM 3775 N N . LYS B 1 195 ? -12.211 38.656 17.062 1 90.62 195 LYS B N 1
ATOM 3776 C CA . LYS B 1 195 ? -12.562 38.219 18.406 1 90.62 195 LYS B CA 1
ATOM 3777 C C . LYS B 1 195 ? -12.32 39.312 19.438 1 90.62 195 LYS B C 1
ATOM 3779 O O . LYS B 1 195 ? -11.242 39.906 19.484 1 90.62 195 LYS B O 1
ATOM 3784 N N . PHE B 1 196 ? -13.352 39.562 20.234 1 88.19 196 PHE B N 1
ATOM 3785 C CA . PHE B 1 196 ? -13.258 40.531 21.312 1 88.19 196 PHE B CA 1
ATOM 3786 C C . PHE B 1 196 ? -13.094 39.844 22.656 1 88.19 196 PHE B C 1
ATOM 3788 O O . PHE B 1 196 ? -13.906 39 23.031 1 88.19 196 PHE B O 1
ATOM 3795 N N . THR B 1 197 ? -12.07 40.156 23.312 1 86.38 197 THR B N 1
ATOM 3796 C CA . THR B 1 197 ? -11.789 39.594 24.641 1 86.38 197 THR B CA 1
ATOM 3797 C C . THR B 1 197 ? -11.797 40.688 25.703 1 86.38 197 THR B C 1
ATOM 3799 O O . THR B 1 197 ? -10.984 41.625 25.641 1 86.38 197 THR B O 1
ATOM 3802 N N . PRO B 1 198 ? -12.594 40.531 26.656 1 86.19 198 PRO B N 1
ATOM 3803 C CA . PRO B 1 198 ? -12.617 41.562 27.703 1 86.19 198 PRO B CA 1
ATOM 3804 C C . PRO B 1 198 ? -11.383 41.531 28.594 1 86.19 198 PRO B C 1
ATOM 3806 O O . PRO B 1 198 ? -10.922 40.438 28.984 1 86.19 198 PRO B O 1
ATOM 3809 N N . VAL B 1 199 ? -10.875 42.688 28.766 1 85.19 199 VAL B N 1
ATOM 3810 C CA . VAL B 1 199 ? -9.781 42.844 29.719 1 85.19 199 VAL B CA 1
ATOM 3811 C C . VAL B 1 199 ? -10.148 43.906 30.75 1 85.19 199 VAL B C 1
ATOM 3813 O O . VAL B 1 199 ? -9.594 45.031 30.734 1 85.19 199 VAL B O 1
ATOM 3816 N N . PRO B 1 200 ? -10.93 43.594 31.703 1 84.81 200 PRO B N 1
ATOM 3817 C CA . PRO B 1 200 ? -11.289 44.594 32.719 1 84.81 200 PRO B CA 1
ATOM 3818 C C . PRO B 1 200 ? -10.094 45.062 33.531 1 84.81 200 PRO B C 1
ATOM 3820 O O . PRO B 1 200 ? -9.211 44.25 33.844 1 84.81 200 PRO B O 1
ATOM 3823 N N . PRO B 1 201 ? -10.125 46.25 33.844 1 85 201 PRO B N 1
ATOM 3824 C CA . PRO B 1 201 ? -11.125 47.281 33.531 1 85 201 PRO B CA 1
ATOM 3825 C C . PRO B 1 201 ? -10.789 48.062 32.25 1 85 201 PRO B C 1
ATOM 3827 O O . PRO B 1 201 ? -11.375 49.125 32.031 1 85 201 PRO B O 1
ATOM 3830 N N . PHE B 1 202 ? -9.844 47.594 31.531 1 84.31 202 PHE B N 1
ATOM 3831 C CA . PHE B 1 202 ? -9.258 48.375 30.453 1 84.31 202 PHE B CA 1
ATOM 3832 C C . PHE B 1 202 ? -10.18 48.406 29.234 1 84.31 202 PHE B C 1
ATOM 3834 O O . PHE B 1 202 ? -10.211 49.375 28.484 1 84.31 202 PHE B O 1
ATOM 3841 N N . GLY B 1 203 ? -10.945 47.469 29.047 1 87.56 203 GLY B N 1
ATOM 3842 C CA . GLY B 1 203 ? -11.828 47.406 27.891 1 87.56 203 GLY B CA 1
ATOM 3843 C C . GLY B 1 203 ? -11.82 46.031 27.203 1 87.56 203 GLY B C 1
ATOM 3844 O O . GLY B 1 203 ? -11.922 45 27.875 1 87.56 203 GLY B O 1
ATOM 3845 N N . ASN B 1 204 ? -11.789 46.094 25.797 1 86.62 204 ASN B N 1
ATOM 3846 C CA . ASN B 1 204 ? -11.797 44.875 24.984 1 86.62 204 ASN B CA 1
ATOM 3847 C C . ASN B 1 204 ? -10.609 44.812 24.031 1 86.62 204 ASN B C 1
ATOM 3849 O O . ASN B 1 204 ? -10.273 45.844 23.406 1 86.62 204 ASN B O 1
ATOM 3853 N N . VAL B 1 205 ? -10.039 43.719 24.047 1 86.56 205 VAL B N 1
ATOM 3854 C CA . VAL B 1 205 ? -9 43.5 23.031 1 86.56 205 VAL B CA 1
ATOM 3855 C C . VAL B 1 205 ? -9.609 42.844 21.797 1 86.56 205 VAL B C 1
ATOM 3857 O O . VAL B 1 205 ? -10.359 41.844 21.922 1 86.56 205 VAL B O 1
ATOM 3860 N N . VAL B 1 206 ? -9.281 43.469 20.625 1 87.75 206 VAL B N 1
ATOM 3861 C CA . VAL B 1 206 ? -9.781 42.875 19.391 1 87.75 206 VAL B CA 1
ATOM 3862 C C . VAL B 1 206 ? -8.648 42.188 18.656 1 87.75 206 VAL B C 1
ATOM 3864 O O . VAL B 1 206 ? -7.578 42.75 18.453 1 87.75 206 VAL B O 1
ATOM 3867 N N . SER B 1 207 ? -8.852 40.938 18.359 1 89.38 207 SER B N 1
ATOM 3868 C CA . SER B 1 207 ? -7.93 40.156 17.531 1 89.38 207 SER B CA 1
ATOM 3869 C C . SER B 1 207 ? -8.555 39.812 16.188 1 89.38 207 SER B C 1
ATOM 3871 O O . SER B 1 207 ? -9.695 39.344 16.125 1 89.38 207 SER B O 1
ATOM 3873 N N . ILE B 1 208 ? -7.773 40.125 15.141 1 91.06 208 ILE B N 1
ATOM 3874 C CA . ILE B 1 208 ? -8.266 39.844 13.797 1 91.06 208 ILE B CA 1
ATOM 3875 C C . ILE B 1 208 ? -7.352 38.812 13.125 1 91.06 208 ILE B C 1
ATOM 3877 O O . ILE B 1 208 ? -6.129 39 13.117 1 91.06 208 ILE B O 1
ATOM 3881 N N . LEU B 1 209 ? -7.957 37.781 12.641 1 92.5 209 LEU B N 1
ATOM 3882 C CA . LEU B 1 209 ? -7.168 36.781 11.93 1 92.5 209 LEU B CA 1
ATOM 3883 C C . LEU B 1 209 ? -7.812 36.406 10.602 1 92.5 209 LEU B C 1
ATOM 3885 O O . LEU B 1 209 ? -9 36.688 10.391 1 92.5 209 LEU B O 1
ATOM 3889 N N . CYS B 1 210 ? -6.949 35.906 9.734 1 94 210 CYS B N 1
ATOM 3890 C CA . CYS B 1 210 ? -7.426 35.406 8.445 1 94 210 CYS B CA 1
ATOM 3891 C C . CYS B 1 210 ? -7.555 33.875 8.453 1 94 210 CYS B C 1
ATOM 3893 O O . CYS B 1 210 ? -6.637 33.188 8.875 1 94 210 CYS B O 1
ATOM 3895 N N . VAL B 1 211 ? -8.688 33.406 8.008 1 95.12 211 VAL B N 1
ATOM 3896 C CA . VAL B 1 211 ? -8.875 31.953 7.93 1 95.12 211 VAL B CA 1
ATOM 3897 C C . VAL B 1 211 ? -8.414 31.453 6.566 1 95.12 211 VAL B C 1
ATOM 3899 O O . VAL B 1 211 ? -9.008 31.781 5.535 1 95.12 211 VAL B O 1
ATOM 3902 N N . ASP B 1 212 ? -7.398 30.609 6.609 1 94.56 212 ASP B N 1
ATOM 3903 C CA . ASP B 1 212 ? -6.77 30.078 5.406 1 94.56 212 ASP B CA 1
ATOM 3904 C C . ASP B 1 212 ? -6.277 28.656 5.629 1 94.56 212 ASP B C 1
ATOM 3906 O O . ASP B 1 212 ? -5.355 28.422 6.414 1 94.56 212 ASP B O 1
ATOM 3910 N N . PRO B 1 213 ? -6.895 27.75 4.836 1 94.62 213 PRO B N 1
ATOM 3911 C CA . PRO B 1 213 ? -6.457 26.359 5.008 1 94.62 213 PRO B CA 1
ATOM 3912 C C . PRO B 1 213 ? -5 26.141 4.602 1 94.62 213 PRO B C 1
ATOM 3914 O O . PRO B 1 213 ? -4.387 25.156 5 1 94.62 213 PRO B O 1
ATOM 3917 N N . HIS B 1 214 ? -4.438 27.047 3.824 1 94.25 214 HIS B N 1
ATOM 3918 C CA . HIS B 1 214 ? -3.064 26.906 3.352 1 94.25 214 HIS B CA 1
ATOM 3919 C C . HIS B 1 214 ? -2.137 27.906 4.023 1 94.25 214 HIS B C 1
ATOM 3921 O O . HIS B 1 214 ? -1.101 28.266 3.463 1 94.25 214 HIS B O 1
ATOM 3927 N N . ALA B 1 215 ? -2.486 28.328 5.168 1 91.56 215 ALA B N 1
ATOM 3928 C CA . ALA B 1 215 ? -1.695 29.312 5.91 1 91.56 215 ALA B CA 1
ATOM 3929 C C . ALA B 1 215 ? -0.277 28.797 6.148 1 91.56 215 ALA B C 1
ATOM 3931 O O . ALA B 1 215 ? -0.084 27.641 6.535 1 91.56 215 ALA B O 1
ATOM 3932 N N . VAL B 1 216 ? 0.662 29.594 5.805 1 87.25 216 VAL B N 1
ATOM 3933 C CA . VAL B 1 216 ? 2.062 29.297 6.09 1 87.25 216 VAL B CA 1
ATOM 3934 C C . VAL B 1 216 ? 2.527 30.125 7.289 1 87.25 216 VAL B C 1
ATOM 3936 O O . VAL B 1 216 ? 2.371 31.344 7.309 1 87.25 216 VAL B O 1
ATOM 3939 N N . PRO B 1 217 ? 3.031 29.453 8.211 1 82.25 217 PRO B N 1
ATOM 3940 C CA . PRO B 1 217 ? 3.504 30.203 9.367 1 82.25 217 PRO B CA 1
ATOM 3941 C C . PRO B 1 217 ? 4.52 31.281 8.992 1 82.25 217 PRO B C 1
ATOM 3943 O O . PRO B 1 217 ? 5.445 31.016 8.227 1 82.25 217 PRO B O 1
ATOM 3946 N N . GLY B 1 218 ? 4.305 32.406 9.484 1 82.56 218 GLY B N 1
ATOM 3947 C CA . GLY B 1 218 ? 5.23 33.5 9.25 1 82.56 218 GLY B CA 1
ATOM 3948 C C . GLY B 1 218 ? 4.855 34.344 8.047 1 82.56 218 GLY B C 1
ATOM 3949 O O . GLY B 1 218 ? 5.305 35.5 7.93 1 82.56 218 GLY B O 1
ATOM 3950 N N . GLU B 1 219 ? 4.07 33.812 7.195 1 85.56 219 GLU B N 1
ATOM 3951 C CA . GLU B 1 219 ? 3.65 34.562 6.023 1 85.56 219 GLU B CA 1
ATOM 3952 C C . GLU B 1 219 ? 2.35 35.312 6.289 1 85.56 219 GLU B C 1
ATOM 3954 O O . GLU B 1 219 ? 1.428 34.781 6.902 1 85.56 219 GLU B O 1
ATOM 3959 N N . ARG B 1 220 ? 2.436 36.562 5.84 1 88.12 220 ARG B N 1
ATOM 3960 C CA . ARG B 1 220 ? 1.271 37.438 6.016 1 88.12 220 ARG B CA 1
ATOM 3961 C C . ARG B 1 220 ? 0.771 37.969 4.676 1 88.12 220 ARG B C 1
ATOM 3963 O O . ARG B 1 220 ? 1.54 38.531 3.904 1 88.12 220 ARG B O 1
ATOM 3970 N N . GLU B 1 221 ? -0.478 37.75 4.492 1 89.94 221 GLU B N 1
ATOM 3971 C CA . GLU B 1 221 ? -1.03 38.125 3.197 1 89.94 221 GLU B CA 1
ATOM 3972 C C . GLU B 1 221 ? -1.864 39.406 3.311 1 89.94 221 GLU B C 1
ATOM 3974 O O . GLU B 1 221 ? -2.121 40.094 2.309 1 89.94 221 GLU B O 1
ATOM 3979 N N . PHE B 1 222 ? -2.279 39.75 4.539 1 91.19 222 PHE B N 1
ATOM 3980 C CA . PHE B 1 222 ? -3.188 40.875 4.719 1 91.19 222 PHE B CA 1
ATOM 3981 C C . PHE B 1 222 ? -2.691 41.781 5.82 1 91.19 222 PHE B C 1
ATOM 3983 O O . PHE B 1 222 ? -1.972 41.344 6.723 1 91.19 222 PHE B O 1
ATOM 3990 N N . ARG B 1 223 ? -3.076 42.969 5.641 1 89.75 223 ARG B N 1
ATOM 3991 C CA . ARG B 1 223 ? -2.859 43.969 6.668 1 89.75 223 ARG B CA 1
ATOM 3992 C C . ARG B 1 223 ? -4.184 44.562 7.156 1 89.75 223 ARG B C 1
ATOM 3994 O O . ARG B 1 223 ? -5.168 44.562 6.418 1 89.75 223 ARG B O 1
ATOM 4001 N N . CYS B 1 224 ? -4.133 44.969 8.375 1 89.62 224 CYS B N 1
ATOM 4002 C CA . CYS B 1 224 ? -5.344 45.5 8.984 1 89.62 224 CYS B CA 1
ATOM 4003 C C . CYS B 1 224 ? -5.07 46.844 9.664 1 89.62 224 CYS B C 1
ATOM 4005 O O . CYS B 1 224 ? -4.047 47 10.328 1 89.62 224 CYS B O 1
ATOM 4007 N N . GLU B 1 225 ? -5.902 47.75 9.367 1 88.88 225 GLU B N 1
ATOM 4008 C CA . GLU B 1 225 ? -5.922 49.031 10.086 1 88.88 225 GLU B CA 1
ATOM 4009 C C . GLU B 1 225 ? -7.164 49.156 10.969 1 88.88 225 GLU B C 1
ATOM 4011 O O . GLU B 1 225 ? -8.281 48.938 10.5 1 88.88 225 GLU B O 1
ATOM 4016 N N . VAL B 1 226 ? -6.887 49.406 12.188 1 88.56 226 VAL B N 1
ATOM 4017 C CA . VAL B 1 226 ? -7.98 49.594 13.141 1 88.56 226 VAL B CA 1
ATOM 4018 C C . VAL B 1 226 ? -7.996 51.031 13.625 1 88.56 226 VAL B C 1
ATOM 4020 O O . VAL B 1 226 ? -6.969 51.562 14.039 1 88.56 226 VAL B O 1
ATOM 4023 N N . ASP B 1 227 ? -9.18 51.625 13.523 1 88.12 227 ASP B N 1
ATOM 4024 C CA . ASP B 1 227 ? -9.391 53 13.938 1 88.12 227 ASP B CA 1
ATOM 4025 C C . ASP B 1 227 ? -10.5 53.094 14.977 1 88.12 227 ASP B C 1
ATOM 4027 O O . ASP B 1 227 ? -11.672 52.906 14.664 1 88.12 227 ASP B O 1
ATOM 4031 N N . PHE B 1 228 ? -10.062 53.438 16.219 1 88 228 PHE B N 1
ATOM 4032 C CA . PHE B 1 228 ? -11.039 53.625 17.281 1 88 228 PHE B CA 1
ATOM 4033 C C . PHE B 1 228 ? -11.188 55.094 17.625 1 88 228 PHE B C 1
ATOM 4035 O O . PHE B 1 228 ? -10.195 55.812 17.766 1 88 228 PHE B O 1
ATOM 4042 N N . TYR B 1 229 ? -12.422 55.469 17.703 1 85.88 229 TYR B N 1
ATOM 4043 C CA . TYR B 1 229 ? -12.711 56.844 18.031 1 85.88 229 TYR B CA 1
ATOM 4044 C C . TYR B 1 229 ? -13.812 56.938 19.078 1 85.88 229 TYR B C 1
ATOM 4046 O O . TYR B 1 229 ? -14.82 56.25 19 1 85.88 229 TYR B O 1
ATOM 4054 N N . CYS B 1 230 ? -13.438 57.781 20.094 1 82.94 230 CYS B N 1
ATOM 4055 C CA . CYS B 1 230 ? -14.43 58.094 21.109 1 82.94 230 CYS B CA 1
ATOM 4056 C C . CYS B 1 230 ? -14.609 59.594 21.266 1 82.94 230 CYS B C 1
ATOM 4058 O O . CYS B 1 230 ? -13.672 60.281 21.672 1 82.94 230 CYS B O 1
ATOM 4060 N N . ASN B 1 231 ? -15.773 60.062 20.969 1 78.38 231 ASN B N 1
ATOM 4061 C CA . ASN B 1 231 ? -16.047 61.5 20.984 1 78.38 231 ASN B CA 1
ATOM 4062 C C . ASN B 1 231 ? -16.031 62.062 22.406 1 78.38 231 ASN B C 1
ATOM 4064 O O . ASN B 1 231 ? -15.484 63.125 22.641 1 78.38 231 ASN B O 1
ATOM 4068 N N . THR B 1 232 ? -16.578 61.344 23.297 1 76.31 232 THR B N 1
ATOM 4069 C CA . THR B 1 232 ? -16.703 61.844 24.656 1 76.31 232 THR B CA 1
ATOM 4070 C C . THR B 1 232 ? -15.32 62.031 25.281 1 76.31 232 THR B C 1
ATOM 4072 O O . THR B 1 232 ? -15.094 63 26.031 1 76.31 232 THR B O 1
ATOM 4075 N N . LEU B 1 233 ? -14.516 61.219 24.891 1 74.19 233 LEU B N 1
ATOM 4076 C CA . LEU B 1 233 ? -13.18 61.281 25.484 1 74.19 233 LEU B CA 1
ATOM 4077 C C . LEU B 1 233 ? -12.211 62 24.562 1 74.19 233 LEU B C 1
ATOM 4079 O O . LEU B 1 233 ? -11.094 62.344 24.969 1 74.19 233 LEU B O 1
ATOM 4083 N N . GLY B 1 234 ? -12.727 62.375 23.438 1 77.69 234 GLY B N 1
ATOM 4084 C CA . GLY B 1 234 ? -11.805 62.938 22.469 1 77.69 234 GLY B CA 1
ATOM 4085 C C . GLY B 1 234 ? -10.617 62.031 22.156 1 77.69 234 GLY B C 1
ATOM 4086 O O . GLY B 1 234 ? -9.508 62.5 21.922 1 77.69 234 GLY B O 1
ATOM 4087 N N . LEU B 1 235 ? -10.836 60.781 22.328 1 83 235 LEU B N 1
ATOM 4088 C CA . LEU B 1 235 ? -9.75 59.812 22.172 1 83 235 LEU B CA 1
ATOM 4089 C C . LEU B 1 235 ? -9.828 59.125 20.797 1 83 235 LEU B C 1
ATOM 4091 O O . LEU B 1 235 ? -10.906 58.719 20.375 1 83 235 LEU B O 1
ATOM 4095 N N . ARG B 1 236 ? -8.734 59.156 20.031 1 85.94 236 ARG B N 1
ATOM 4096 C CA . ARG B 1 236 ? -8.586 58.406 18.797 1 85.94 236 ARG B CA 1
ATOM 4097 C C . ARG B 1 236 ? -7.348 57.531 18.828 1 85.94 236 ARG B C 1
ATOM 4099 O O . ARG B 1 236 ? -6.262 58 19.188 1 85.94 236 ARG B O 1
ATOM 4106 N N . GLN B 1 237 ? -7.547 56.312 18.578 1 85.25 237 GLN B N 1
ATOM 4107 C CA . GLN B 1 237 ? -6.441 55.344 18.531 1 85.25 237 GLN B CA 1
ATOM 4108 C C . GLN B 1 237 ? -6.375 54.656 17.172 1 85.25 237 GLN B C 1
ATOM 4110 O O . GLN B 1 237 ? -7.375 54.125 16.688 1 85.25 237 GLN B O 1
ATOM 4115 N N . LEU B 1 238 ? -5.242 54.719 16.531 1 86.25 238 LEU B N 1
ATOM 4116 C CA . LEU B 1 238 ? -5.027 54.094 15.234 1 86.25 238 LEU B CA 1
ATOM 4117 C C . LEU B 1 238 ? -3.916 53.031 15.328 1 86.25 238 LEU B C 1
ATOM 4119 O O . LEU B 1 238 ? -2.887 53.281 15.961 1 86.25 238 LEU B O 1
ATOM 4123 N N . SER B 1 239 ? -4.156 51.844 14.82 1 86.38 239 SER B N 1
ATOM 4124 C CA . SER B 1 239 ? -3.15 50.812 14.773 1 86.38 239 SER B CA 1
ATOM 4125 C C . SER B 1 239 ? -3.137 50.125 13.414 1 86.38 239 SER B C 1
ATOM 4127 O O . SER B 1 239 ? -4.184 49.969 12.773 1 86.38 239 SER B O 1
ATOM 4129 N N . ASN B 1 240 ? -1.928 49.875 12.938 1 86.81 240 ASN B N 1
ATOM 4130 C CA . ASN B 1 240 ? -1.722 49.094 11.703 1 86.81 240 ASN B CA 1
ATOM 4131 C C . ASN B 1 240 ? -0.86 47.875 11.938 1 86.81 240 ASN B C 1
ATOM 4133 O O . ASN B 1 240 ? 0.195 47.969 12.562 1 86.81 240 ASN B O 1
ATOM 4137 N N . PHE B 1 241 ? -1.332 46.75 11.539 1 87 241 PHE B N 1
ATOM 4138 C CA . PHE B 1 241 ? -0.565 45.531 11.727 1 87 241 PHE B CA 1
ATOM 4139 C C . PHE B 1 241 ? -0.879 44.5 10.633 1 87 241 PHE B C 1
ATOM 4141 O O . PHE B 1 241 ? -1.845 44.688 9.883 1 87 241 PHE B O 1
ATOM 4148 N N . GLN B 1 242 ? -0.057 43.5 10.516 1 89.06 242 GLN B N 1
ATOM 4149 C CA . GLN B 1 242 ? -0.285 42.406 9.586 1 89.06 242 GLN B CA 1
ATOM 4150 C C . GLN B 1 242 ? -1.103 41.281 10.227 1 89.06 242 GLN B C 1
ATOM 4152 O O . GLN B 1 242 ? -0.905 40.969 11.406 1 89.06 242 GLN B O 1
ATOM 4157 N N . ILE B 1 243 ? -1.945 40.719 9.414 1 90.25 243 ILE B N 1
ATOM 4158 C CA . ILE B 1 243 ? -2.883 39.719 9.938 1 90.25 243 ILE B CA 1
ATOM 4159 C C . ILE B 1 243 ? -2.273 38.312 9.82 1 90.25 243 ILE B C 1
ATOM 4161 O O . ILE B 1 243 ? -1.666 38 8.805 1 90.25 243 ILE B O 1
ATOM 4165 N N . VAL B 1 244 ? -2.455 37.594 10.859 1 91.19 244 VAL B N 1
ATOM 4166 C CA . VAL B 1 244 ? -2.031 36.188 10.852 1 91.19 244 VAL B CA 1
ATOM 4167 C C . VAL B 1 244 ? -3.07 35.344 10.133 1 91.19 244 VAL B C 1
ATOM 4169 O O . VAL B 1 244 ? -4.273 35.5 10.32 1 91.19 244 VAL B O 1
ATOM 4172 N N . SER B 1 245 ? -2.52 34.438 9.258 1 92.75 245 SER B N 1
ATOM 4173 C CA . SER B 1 245 ? -3.391 33.469 8.617 1 92.75 245 SER B CA 1
ATOM 4174 C C . SER B 1 245 ? -3.293 32.125 9.297 1 92.75 245 SER B C 1
ATOM 4176 O O . SER B 1 245 ? -2.213 31.703 9.719 1 92.75 245 SER B O 1
ATOM 4178 N N . THR B 1 246 ? -4.508 31.453 9.461 1 93.25 246 THR B N 1
ATOM 4179 C CA . THR B 1 246 ? -4.535 30.156 10.109 1 93.25 246 THR B CA 1
ATOM 4180 C C . THR B 1 246 ? -5.715 29.328 9.602 1 93.25 246 THR B C 1
ATOM 4182 O O . THR B 1 246 ? -6.73 29.875 9.172 1 93.25 246 THR B O 1
ATOM 4185 N N . SER B 1 247 ? -5.543 28.062 9.656 1 94.44 247 SER B N 1
ATOM 4186 C CA . SER B 1 247 ? -6.656 27.172 9.367 1 94.44 247 SER B CA 1
ATOM 4187 C C . SER B 1 247 ? -7.52 26.938 10.602 1 94.44 247 SER B C 1
ATOM 4189 O O . SER B 1 247 ? -8.609 26.375 10.508 1 94.44 247 SER B O 1
ATOM 4191 N N . LEU B 1 248 ? -7.051 27.344 11.781 1 93.25 248 LEU B N 1
ATOM 4192 C CA . LEU B 1 248 ? -7.703 27.219 13.078 1 93.25 248 LEU B CA 1
ATOM 4193 C C . LEU B 1 248 ? -7.652 25.766 13.57 1 93.25 248 LEU B C 1
ATOM 4195 O O . LEU B 1 248 ? -8.5 25.344 14.359 1 93.25 248 LEU B O 1
ATOM 4199 N N . SER B 1 249 ? -6.73 25.031 13 1 89.94 249 SER B N 1
ATOM 4200 C CA . SER B 1 249 ? -6.586 23.641 13.398 1 89.94 249 SER B CA 1
ATOM 4201 C C . SER B 1 249 ? -6.242 23.531 14.883 1 89.94 249 SER B C 1
ATOM 4203 O O . SER B 1 249 ? -6.633 22.562 15.539 1 89.94 249 SER B O 1
ATOM 4205 N N . ASP B 1 250 ? -5.523 24.5 15.406 1 87.06 250 ASP B N 1
ATOM 4206 C CA . ASP B 1 250 ? -5.164 24.531 16.812 1 87.06 250 ASP B CA 1
ATOM 4207 C C . ASP B 1 250 ? -6.059 25.484 17.594 1 87.06 250 ASP B C 1
ATOM 4209 O O . ASP B 1 250 ? -5.684 25.953 18.672 1 87.06 250 ASP B O 1
ATOM 4213 N N . GLY B 1 251 ? -7.172 25.797 16.938 1 87.5 251 GLY B N 1
ATOM 4214 C CA . GLY B 1 251 ? -8.07 26.75 17.578 1 87.5 251 GLY B CA 1
ATOM 4215 C C . GLY B 1 251 ? -7.684 28.188 17.328 1 87.5 251 GLY B C 1
ATOM 4216 O O . GLY B 1 251 ? -6.875 28.469 16.438 1 87.5 251 GLY B O 1
ATOM 4217 N N . PHE B 1 252 ? -8.391 29.031 18.047 1 86.25 252 PHE B N 1
ATOM 4218 C CA . PHE B 1 252 ? -8.078 30.453 17.922 1 86.25 252 PHE B CA 1
ATOM 4219 C C . PHE B 1 252 ? -6.773 30.781 18.641 1 86.25 252 PHE B C 1
ATOM 4221 O O . PHE B 1 252 ? -6.598 30.438 19.812 1 86.25 252 PHE B O 1
ATOM 4228 N N . PRO B 1 253 ? -5.828 31.156 17.828 1 79.25 253 PRO B N 1
ATOM 4229 C CA . PRO B 1 253 ? -4.531 31.422 18.453 1 79.25 253 PRO B CA 1
ATOM 4230 C C . PRO B 1 253 ? -4.641 32.344 19.672 1 79.25 253 PRO B C 1
ATOM 4232 O O . PRO B 1 253 ? -5.488 33.219 19.703 1 79.25 253 PRO B O 1
ATOM 4235 N N . ALA B 1 254 ? -4.07 31.75 20.75 1 65.06 254 ALA B N 1
ATOM 4236 C CA . ALA B 1 254 ? -4.078 32.531 21.984 1 65.06 254 ALA B CA 1
ATOM 4237 C C . ALA B 1 254 ? -3.666 34 21.703 1 65.06 254 ALA B C 1
ATOM 4239 O O . ALA B 1 254 ? -3.098 34.281 20.656 1 65.06 254 ALA B O 1
ATOM 4240 N N . GLU B 1 255 ? -4.043 35 22.5 1 56.31 255 GLU B N 1
ATOM 4241 C CA . GLU B 1 255 ? -3.994 36.469 22.516 1 56.31 255 GLU B CA 1
ATOM 4242 C C . GLU B 1 255 ? -2.684 36.969 21.922 1 56.31 255 GLU B C 1
ATOM 4244 O O . GLU B 1 255 ? -2.664 38 21.234 1 56.31 255 GLU B O 1
ATOM 4249 N N . LEU B 1 256 ? -1.647 36.312 22.188 1 48.19 256 LEU B N 1
ATOM 4250 C CA . LEU B 1 256 ? -0.395 37.031 22.016 1 48.19 256 LEU B CA 1
ATOM 4251 C C . LEU B 1 256 ? 0.011 37.062 20.547 1 48.19 256 LEU B C 1
ATOM 4253 O O . LEU B 1 256 ? 0.745 37.969 20.109 1 48.19 256 LEU B O 1
ATOM 4257 N N . GLY B 1 257 ? -0.468 36.219 19.797 1 50.69 257 GLY B N 1
ATOM 4258 C CA . GLY B 1 257 ? 0.084 36.25 18.453 1 50.69 257 GLY B CA 1
ATOM 4259 C C . GLY B 1 257 ? -0.735 37.094 17.5 1 50.69 257 GLY B C 1
ATOM 4260 O O . GLY B 1 257 ? -0.308 37.375 16.375 1 50.69 257 GLY B O 1
ATOM 4261 N N . SER B 1 258 ? -1.924 37.406 17.875 1 60.66 258 SER B N 1
ATOM 4262 C CA . SER B 1 258 ? -2.797 38.219 17.031 1 60.66 258 SER B CA 1
ATOM 4263 C C . SER B 1 258 ? -2.779 39.656 17.438 1 60.66 258 SER B C 1
ATOM 4265 O O . SER B 1 258 ? -2.594 40 18.625 1 60.66 258 SER B O 1
ATOM 4267 N N . ASN B 1 259 ? -1.739 40.5 16.875 1 65.12 259 ASN B N 1
ATOM 4268 C CA . ASN B 1 259 ? -1.652 41.938 17.109 1 65.12 259 ASN B CA 1
ATOM 4269 C C . ASN B 1 259 ? -2.947 42.469 17.703 1 65.12 259 ASN B C 1
ATOM 4271 O O . ASN B 1 259 ? -3.727 43.125 17 1 65.12 259 ASN B O 1
ATOM 4275 N N . PRO B 1 260 ? -3.148 42.125 19 1 72.62 260 PRO B N 1
ATOM 4276 C CA . PRO B 1 260 ? -4.375 42.594 19.656 1 72.62 260 PRO B CA 1
ATOM 4277 C C . PRO B 1 260 ? -4.441 44.125 19.781 1 72.62 260 PRO B C 1
ATOM 4279 O O . PRO B 1 260 ? -3.408 44.781 19.906 1 72.62 260 PRO B O 1
ATOM 4282 N N . PHE B 1 261 ? -5.555 44.719 19.484 1 83.69 261 PHE B N 1
ATOM 4283 C CA . PHE B 1 261 ? -5.863 46.125 19.641 1 83.69 261 PHE B CA 1
ATOM 4284 C C . PHE B 1 261 ? -6.816 46.344 20.812 1 83.69 261 PHE B C 1
ATOM 4286 O O . PHE B 1 261 ? -7.895 45.75 20.859 1 83.69 261 PHE B O 1
ATOM 4293 N N . LEU B 1 262 ? -6.418 47.188 21.703 1 85.38 262 LEU B N 1
ATOM 4294 C CA . LEU B 1 262 ? -7.25 47.469 22.875 1 85.38 262 LEU B CA 1
ATOM 4295 C C . LEU B 1 262 ? -8.266 48.562 22.578 1 85.38 262 LEU B C 1
ATOM 4297 O O . LEU B 1 262 ? -7.891 49.656 22.156 1 85.38 262 LEU B O 1
ATOM 4301 N N . VAL B 1 263 ? -9.461 48.219 22.766 1 84.5 263 VAL B N 1
ATOM 4302 C CA . VAL B 1 263 ? -10.555 49.188 22.734 1 84.5 263 VAL B CA 1
ATOM 4303 C C . VAL B 1 263 ? -10.953 49.562 24.156 1 84.5 263 VAL B C 1
ATOM 4305 O O . VAL B 1 263 ? -11.555 48.75 24.875 1 84.5 263 VAL B O 1
ATOM 4308 N N . PRO B 1 264 ? -10.664 50.688 24.547 1 84 264 PRO B N 1
ATOM 4309 C CA . PRO B 1 264 ? -10.906 51.062 25.938 1 84 264 PRO B CA 1
ATOM 4310 C C . PRO B 1 264 ? -12.391 51.094 26.281 1 84 264 PRO B C 1
ATOM 4312 O O . PRO B 1 264 ? -13.234 51.281 25.406 1 84 264 PRO B O 1
ATOM 4315 N N . THR B 1 265 ? -12.578 50.844 27.672 1 79.94 265 THR B N 1
ATOM 4316 C CA . THR B 1 265 ? -13.93 51 28.188 1 79.94 265 THR B CA 1
ATOM 4317 C C . THR B 1 265 ? -14.32 52.469 28.234 1 79.94 265 THR B C 1
ATOM 4319 O O . THR B 1 265 ? -13.539 53.312 28.703 1 79.94 265 THR B O 1
ATOM 4322 N N . VAL B 1 266 ? -15.391 52.781 27.531 1 71.25 266 VAL B N 1
ATOM 4323 C CA . VAL B 1 266 ? -15.859 54.156 27.625 1 71.25 266 VAL B CA 1
ATOM 4324 C C . VAL B 1 266 ? -17 54.25 28.625 1 71.25 266 VAL B C 1
ATOM 4326 O O . VAL B 1 266 ? -17.953 53.469 28.578 1 71.25 266 VAL B O 1
ATOM 4329 N N . SER B 1 267 ? -16.766 54.594 29.906 1 60.94 267 SER B N 1
ATOM 4330 C CA . SER B 1 267 ? -17.766 54.781 30.953 1 60.94 267 SER B CA 1
ATOM 4331 C C . SER B 1 267 ? -18.984 55.531 30.438 1 60.94 267 SER B C 1
ATOM 4333 O O . SER B 1 267 ? -18.844 56.594 29.781 1 60.94 267 SER B O 1
ATOM 4335 N N . SER B 1 268 ? -19.984 54.844 30.078 1 55.19 268 SER B N 1
ATOM 4336 C CA . SER B 1 268 ? -21.25 55.344 29.547 1 55.19 268 SER B CA 1
ATOM 4337 C C . SER B 1 268 ? -21.891 56.375 30.484 1 55.19 268 SER B C 1
ATOM 4339 O O . SER B 1 268 ? -23.094 56.562 30.453 1 55.19 268 SER B O 1
ATOM 4341 N N . ASN B 1 269 ? -21.281 56.875 31.484 1 51.84 269 ASN B N 1
ATOM 4342 C CA . ASN B 1 269 ? -22.203 57.688 32.281 1 51.84 269 ASN B CA 1
ATOM 4343 C C . ASN B 1 269 ? -22.875 58.781 31.422 1 51.84 269 ASN B C 1
ATOM 4345 O O . ASN B 1 269 ? -23.703 59.531 31.922 1 51.84 269 ASN B O 1
ATOM 4349 N N . SER B 1 270 ? -22.344 59.156 30.281 1 53.88 270 SER B N 1
ATOM 4350 C CA . SER B 1 270 ? -23.062 60.188 29.562 1 53.88 270 SER B CA 1
ATOM 4351 C C . SER B 1 270 ? -23.734 59.656 28.312 1 53.88 270 SER B C 1
ATOM 4353 O O . SER B 1 270 ? -23.156 58.844 27.594 1 53.88 270 SER B O 1
ATOM 4355 N N . PRO B 1 271 ? -25.109 59.688 28.125 1 55.38 271 PRO B N 1
ATOM 4356 C CA . PRO B 1 271 ? -25.953 59.25 27.016 1 55.38 271 PRO B CA 1
ATOM 4357 C C . PRO B 1 271 ? -25.328 59.594 25.656 1 55.38 271 PRO B C 1
ATOM 4359 O O . PRO B 1 271 ? -25.766 59.062 24.625 1 55.38 271 PRO B O 1
ATOM 4362 N N . THR B 1 272 ? -24.406 60.438 25.625 1 58.22 272 THR B N 1
ATOM 4363 C CA . THR B 1 272 ? -23.891 60.969 24.359 1 58.22 272 THR B CA 1
ATOM 4364 C C . THR B 1 272 ? -22.594 60.25 23.984 1 58.22 272 THR B C 1
ATOM 4366 O O . THR B 1 272 ? -21.906 60.656 23.047 1 58.22 272 THR B O 1
ATOM 4369 N N . THR B 1 273 ? -22.234 59.281 24.703 1 61.53 273 THR B N 1
ATOM 4370 C CA . THR B 1 273 ? -20.953 58.688 24.406 1 61.53 273 THR B CA 1
ATOM 4371 C C . THR B 1 273 ? -21.062 57.75 23.203 1 61.53 273 THR B C 1
ATOM 4373 O O . THR B 1 273 ? -21.875 56.812 23.203 1 61.53 273 THR B O 1
ATOM 4376 N N . SER B 1 274 ? -20.547 58.281 22 1 73.44 274 SER B N 1
ATOM 4377 C CA . SER B 1 274 ? -20.531 57.469 20.797 1 73.44 274 SER B CA 1
ATOM 4378 C C . SER B 1 274 ? -19.109 56.969 20.484 1 73.44 274 SER B C 1
ATOM 4380 O O . SER B 1 274 ? -18.156 57.719 20.516 1 73.44 274 SER B O 1
ATOM 4382 N N . SER B 1 275 ? -18.812 55.719 20.656 1 80.38 275 SER B N 1
ATOM 4383 C CA . SER B 1 275 ? -17.547 55.125 20.234 1 80.38 275 SER B CA 1
ATOM 4384 C C . SER B 1 275 ? -17.719 54.344 18.938 1 80.38 275 SER B C 1
ATOM 4386 O O . SER B 1 275 ? -18.781 53.812 18.672 1 80.38 275 SER B O 1
ATOM 4388 N N . SER B 1 276 ? -16.672 54.531 17.984 1 85 276 SER B N 1
ATOM 4389 C CA . SER B 1 276 ? -16.703 53.812 16.719 1 85 276 SER B CA 1
ATOM 4390 C C . SER B 1 276 ? -15.406 53.062 16.469 1 85 276 SER B C 1
ATOM 4392 O O . SER B 1 276 ? -14.32 53.562 16.828 1 85 276 SER B O 1
ATOM 4394 N N . LEU B 1 277 ? -15.594 51.875 16.062 1 88 277 LEU B N 1
ATOM 4395 C CA . LEU B 1 277 ? -14.453 51.062 15.672 1 88 277 LEU B CA 1
ATOM 4396 C C . LEU B 1 277 ? -14.508 50.75 14.18 1 88 277 LEU B C 1
ATOM 4398 O O . LEU B 1 277 ? -15.438 50.062 13.719 1 88 277 LEU B O 1
ATOM 4402 N N . THR B 1 278 ? -13.5 51.25 13.461 1 88.56 278 THR B N 1
ATOM 4403 C CA . THR B 1 278 ? -13.422 51 12.023 1 88.56 278 THR B CA 1
ATOM 4404 C C . THR B 1 278 ? -12.219 50.156 11.68 1 88.56 278 THR B C 1
ATOM 4406 O O . THR B 1 278 ? -11.117 50.375 12.188 1 88.56 278 THR B O 1
ATOM 4409 N N . ILE B 1 279 ? -12.531 49.156 10.836 1 89.94 279 ILE B N 1
ATOM 4410 C CA . ILE B 1 279 ? -11.484 48.25 10.445 1 89.94 279 ILE B CA 1
ATOM 4411 C C . ILE B 1 279 ? -11.32 48.25 8.922 1 89.94 279 ILE B C 1
ATOM 4413 O O . ILE B 1 279 ? -12.305 48.281 8.188 1 89.94 279 ILE B O 1
ATOM 4417 N N . ARG B 1 280 ? -10.055 48.281 8.539 1 88.88 280 ARG B N 1
ATOM 4418 C CA . ARG B 1 280 ? -9.711 48.188 7.125 1 88.88 280 ARG B CA 1
ATOM 4419 C C . ARG B 1 280 ? -8.719 47.062 6.879 1 88.88 280 ARG B C 1
ATOM 4421 O O . ARG B 1 280 ? -7.664 47 7.516 1 88.88 280 ARG B O 1
ATOM 4428 N N . ILE B 1 281 ? -9.141 46.219 5.938 1 89.88 281 ILE B N 1
ATOM 4429 C CA . ILE B 1 281 ? -8.273 45.094 5.609 1 89.88 281 ILE B CA 1
ATOM 4430 C C . ILE B 1 281 ? -7.852 45.156 4.145 1 89.88 281 ILE B C 1
ATOM 4432 O O . ILE B 1 281 ? -8.688 45.375 3.264 1 89.88 281 ILE B O 1
ATOM 4436 N N . ALA B 1 282 ? -6.527 45.062 3.947 1 87.75 282 ALA B N 1
ATOM 4437 C CA . ALA B 1 282 ? -6.008 45.125 2.582 1 87.75 282 ALA B CA 1
ATOM 4438 C C . ALA B 1 282 ? -4.98 44.031 2.334 1 87.75 282 ALA B C 1
ATOM 4440 O O . ALA B 1 282 ? -4.266 43.625 3.252 1 87.75 282 ALA B O 1
ATOM 4441 N N . LYS B 1 283 ? -4.984 43.562 1.099 1 88.56 283 LYS B N 1
ATOM 4442 C CA . LYS B 1 283 ? -3.955 42.625 0.696 1 88.56 283 LYS B CA 1
ATOM 4443 C C . LYS B 1 283 ? -2.586 43.281 0.612 1 88.56 283 LYS B C 1
ATOM 4445 O O . LYS B 1 283 ? -2.469 44.406 0.123 1 88.56 283 LYS B O 1
ATOM 4450 N N . ILE B 1 284 ? -1.645 42.625 1.243 1 84.81 284 ILE B N 1
ATOM 4451 C CA . ILE B 1 284 ? -0.287 43.156 1.192 1 84.81 284 ILE B CA 1
ATOM 4452 C C . ILE B 1 284 ? 0.284 43 -0.213 1 84.81 284 ILE B C 1
ATOM 4454 O O . ILE B 1 284 ? 0.359 41.875 -0.725 1 84.81 284 ILE B O 1
ATOM 4458 N N . ILE B 1 285 ? 0.358 44.062 -0.923 1 73.5 285 ILE B N 1
ATOM 4459 C CA . ILE B 1 285 ? 0.989 44.031 -2.238 1 73.5 285 ILE B CA 1
ATOM 4460 C C . ILE B 1 285 ? 2.463 44.406 -2.111 1 73.5 285 ILE B C 1
ATOM 4462 O O . ILE B 1 285 ? 2.799 45.438 -1.482 1 73.5 285 ILE B O 1
ATOM 4466 N N . LEU B 1 286 ? 3.414 43.531 -2.186 1 62.72 286 LEU B N 1
ATOM 4467 C CA . LEU B 1 286 ? 4.852 43.719 -2.02 1 62.72 286 LEU B CA 1
ATOM 4468 C C . LEU B 1 286 ? 5.281 45.094 -2.539 1 62.72 286 LEU B C 1
ATOM 4470 O O . LEU B 1 286 ? 6.152 45.719 -1.951 1 62.72 286 LEU B O 1
ATOM 4474 N N . ASP B 1 287 ? 4.824 45.625 -3.66 1 56.81 287 ASP B N 1
ATOM 4475 C CA . ASP B 1 287 ? 5.434 46.812 -4.262 1 56.81 287 ASP B CA 1
ATOM 4476 C C . ASP B 1 287 ? 4.707 48.062 -3.828 1 56.81 287 ASP B C 1
ATOM 4478 O O . ASP B 1 287 ? 4.941 49.156 -4.387 1 56.81 287 ASP B O 1
ATOM 4482 N N . ARG B 1 288 ? 3.793 48 -2.924 1 55.31 288 ARG B N 1
ATOM 4483 C CA . ARG B 1 288 ? 3.127 49.281 -2.656 1 55.31 288 ARG B CA 1
ATOM 4484 C C . ARG B 1 288 ? 3.412 49.75 -1.235 1 55.31 288 ARG B C 1
ATOM 4486 O O . ARG B 1 288 ? 3.178 49.031 -0.271 1 55.31 288 ARG B O 1
ATOM 4493 N N . PRO B 1 289 ? 4.039 50.969 -1.141 1 54.47 289 PRO B N 1
ATOM 4494 C CA . PRO B 1 289 ? 4.301 51.562 0.177 1 54.47 289 PRO B CA 1
ATOM 4495 C C . PRO B 1 289 ? 3.025 51.812 0.983 1 54.47 289 PRO B C 1
ATOM 4497 O O . PRO B 1 289 ? 1.952 52 0.405 1 54.47 289 PRO B O 1
ATOM 4500 N N . LEU B 1 290 ? 2.93 51.594 2.289 1 53.91 290 LEU B N 1
ATOM 4501 C CA . LEU B 1 290 ? 1.852 51.781 3.256 1 53.91 290 LEU B CA 1
ATOM 4502 C C . LEU B 1 290 ? 1.133 53.094 3.033 1 53.91 290 LEU B C 1
ATOM 4504 O O . LEU B 1 290 ? -0.076 53.219 3.256 1 53.91 290 LEU B O 1
ATOM 4508 N N . SER B 1 291 ? 1.851 54.125 2.697 1 52.06 291 SER B N 1
ATOM 4509 C CA . SER B 1 291 ? 1.355 55.5 2.607 1 52.06 291 SER B CA 1
ATOM 4510 C C . SER B 1 291 ? 0.27 55.625 1.543 1 52.06 291 SER B C 1
ATOM 4512 O O . SER B 1 291 ? -0.598 56.469 1.634 1 52.06 291 SER B O 1
ATOM 4514 N N . ASP B 1 292 ? 0.324 54.906 0.575 1 48.5 292 ASP B N 1
ATOM 4515 C CA . ASP B 1 292 ? -0.541 55.094 -0.585 1 48.5 292 ASP B CA 1
ATOM 4516 C C . ASP B 1 292 ? -1.932 54.531 -0.335 1 48.5 292 ASP B C 1
ATOM 4518 O O . ASP B 1 292 ? -2.762 54.469 -1.246 1 48.5 292 ASP B O 1
ATOM 4522 N N . TRP B 1 293 ? -2.188 54.094 0.739 1 49.5 293 TRP B N 1
ATOM 4523 C CA . TRP B 1 293 ? -3.457 53.406 0.937 1 49.5 293 TRP B CA 1
ATOM 4524 C C . TRP B 1 293 ? -4.578 54.406 1.231 1 49.5 293 TRP B C 1
ATOM 4526 O O . TRP B 1 293 ? -4.703 54.875 2.357 1 49.5 293 TRP B O 1
ATOM 4536 N N . ARG B 1 294 ? -4.906 55.344 0.327 1 47.25 294 ARG B N 1
ATOM 4537 C CA . ARG B 1 294 ? -6.059 56.25 0.384 1 47.25 294 ARG B CA 1
ATOM 4538 C C . ARG B 1 294 ? -7.363 55.469 0.416 1 47.25 294 ARG B C 1
ATOM 4540 O O . ARG B 1 294 ? -7.652 54.688 -0.504 1 47.25 294 ARG B O 1
ATOM 4547 N N . TRP B 1 295 ? -7.902 55.219 1.589 1 49.5 295 TRP B N 1
ATOM 4548 C CA . TRP B 1 295 ? -9.031 54.312 1.847 1 49.5 295 TRP B CA 1
ATOM 4549 C C . TRP B 1 295 ? -10.352 55.062 1.711 1 49.5 295 TRP B C 1
ATOM 4551 O O . TRP B 1 295 ? -10.414 56.281 1.952 1 49.5 295 TRP B O 1
ATOM 4561 N N . LYS B 1 296 ? -11.203 54.688 0.782 1 47.94 296 LYS B N 1
ATOM 4562 C CA . LYS B 1 296 ? -12.523 55.281 0.583 1 47.94 296 LYS B CA 1
ATOM 4563 C C . LYS B 1 296 ? -13.492 54.844 1.668 1 47.94 296 LYS B C 1
ATOM 4565 O O . LYS B 1 296 ? -13.438 53.688 2.121 1 47.94 296 LYS B O 1
ATOM 4570 N N . SER B 1 297 ? -13.961 55.656 2.594 1 41.19 297 SER B N 1
ATOM 4571 C CA . SER B 1 297 ? -14.992 55.406 3.602 1 41.19 297 SER B CA 1
ATOM 4572 C C . SER B 1 297 ? -16.375 55.281 2.965 1 41.19 297 SER B C 1
ATOM 4574 O O . SER B 1 297 ? -16.672 55.938 1.971 1 41.19 297 SER B O 1
ATOM 4576 N N . ARG B 1 298 ? -17.047 54.281 2.871 1 37.25 298 ARG B N 1
ATOM 4577 C CA . ARG B 1 298 ? -18.453 54.312 2.477 1 37.25 298 ARG B CA 1
ATOM 457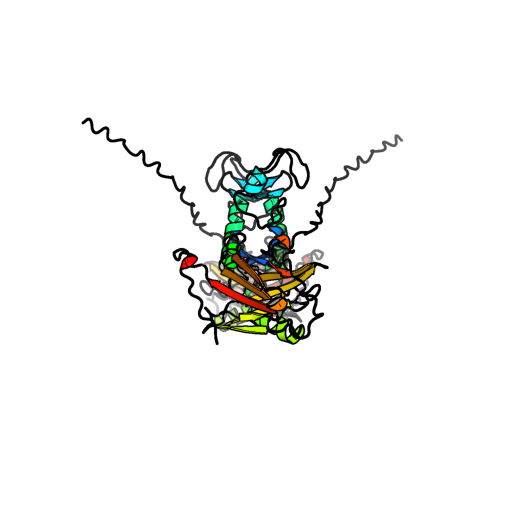8 C C . ARG B 1 298 ? -19.25 55.281 3.365 1 37.25 298 ARG B C 1
ATOM 4580 O O . ARG B 1 298 ? -19.266 55.125 4.59 1 37.25 298 ARG B O 1
ATOM 4587 N N . SER B 1 299 ? -19.453 56.594 2.875 1 32.06 299 SER B N 1
ATOM 4588 C CA . SER B 1 299 ? -20.516 57.406 3.447 1 32.06 299 SER B CA 1
ATOM 4589 C C . SER B 1 299 ? -21.859 56.688 3.334 1 32.06 299 SER B C 1
ATOM 4591 O O . SER B 1 299 ? -22.141 56.031 2.326 1 32.06 299 SER B O 1
#

Nearest PDB structures (foldseek):
  5h9m-assembly1_B  TM=6.024E-01  e=6.691E-09  Homo sapiens
  1k2f-assembly2_B-2  TM=6.278E-01  e=2.308E-08  Mus musculus
  4i7c-assembly1_A  TM=5.299E-01  e=9.379E-09  Homo sapiens
  4i7b-assembly2_C  TM=5.195E-01  e=1.243E-08  Homo sapiens
  5wzz-assembly2_B  TM=5.416E-01  e=7.111E-08  Homo sapiens

Organism: Triticum aestivum (NCBI:txid4565)

InterPro domains:
  IPR013010 Zinc finger, SIAH-type [PS51081] (100-158)
  IPR013083 Zinc finger, RING/FYVE/PHD-type [G3DSA:3.30.40.10] (95-153)
  IPR049548 E3 ubiquitin-protein ligase Sina-like, RING finger [PF21362] (45-82)
  IPR052088 E3 ubiquitin-protein ligase SINA [PTHR10315] (27-283)

Sequence (598 aa):
MSSDGIEATGTRSTEEPMMETKRRRTGKEGSVAGDGTIALEALDCTVCYHPLRPPVFQCAVGHVICSSCHDKLKNKNKCHACAITGGYNRCIAIDHILESIQAPCSNSIYGCTVKTRYLERQEHEKSCPLAPCFCPEAGCGFSGLTTQLLHHLTDDHKIPVTEFPSGWCLTLEIQQSMRVLHMKEEEGGPMFLAKFTPVPPFGNVVSILCVDPHAVPGEREFRCEVDFYCNTLGLRQLSNFQIVSTSLSDGFPAELGSNPFLVPTVSSNSPTTSSSLTIRIAKIILDRPLSDWRWKSRSMSSDGIEATGTRSTEEPMMETKRRRTGKEGSVAGDGTIALEALDCTVCYHPLRPPVFQCAVGHVICSSCHDKLKNKNKCHACAITGGYNRCIAIDHILESIQAPCSNSIYGCTVKTRYLERQEHEKSCPLAPCFCPEAGCGFSGLTTQLLHHLTDDHKIPVTEFPSGWCLTLEIQQSMRVLHMKEEEGGPMFLAKFTPVPPFGNVVSILCVDPHAVPGEREFRCEVDFYCNTLGLRQLSNFQIVSTSLSDGFPAELGSNPFLVPTVSSNSPTTSSSLTIRIAKIILDRPLSDWRWKSRS

Foldseek 3Di:
DDCPPPPPPPPPPPPVPPPPPPPPPPDPPPDPDDDDDDDQQVQAQPQPSHHEDPQWKADPVGHIHHPVVCVVDPDQQADPNPGDGRGIDGDVVVVVVQQVDKDFAPLVVQPGPDIDRNVCNVVCNLPPQWQWFADQDPPPRDIGHPVVNVCCCCPVVVAAEDEDEALAKDWDDQDQAKHKYFYDDPVGGWIKMWGWHDDPPFATKIFIATADSNFDPPDFFKKKWKWKDKPVVRDIDIDIDTHGYDSCPVHDPDPPPRPIDGDGDDPPPDVPIDMIMMMHMHTDDPPDDPVPSPGDYDD/DPCPPPPPPPPPPPPVPPPPPPPPPPDPVDDPDDDDDDDQQVQAQPQPSHHEDPQWKADPVGHIHHPVVCVVDPDQQADPNPRDGRGIDGDVVVVVVQQVDKDFAPLVVQPGGDIDRNVCNVVCNLPPQWQWFADQDPPPRDIGHPVVNVCCCCPVVVAAEDEDEALAKDKDDQDQAKHKYFYDDPVGGWIKMWGWHDDPPFATKIFIATADSNFDPPDFFKKKWKWKDKPVVRDIDIDIDTHGYDSCPVHDPDPPPGPIDTDGDDPPPDVPIDMIMMMHMHTDDPPDDPVPSPGDYDD